Protein 9JHT (pdb70)

Foldseek 3Di:
DDKWKFADCVPPDVVLVVCVVVQQWDDAQQWIFGDVPNDPDDATDDGHIDIDDADPDVDDLCSQQVVPDDDHLRSSLRSLLRCLQPHCVLVVLLVVLLVLLVVVCVFFDVVVVPCVSVLSNVLSVLLVVLSVVSVDDDLVDADCVPLVVSLVVNVVSLVVCLVCLVVQLVRQVGTCVRNLSSLLSSLSSLLSVLSSLLSSLVSCVSVRNNVVSLVSLQVSVVSSLVSLVVVVVVCVVCVDVCPPPPHVSVVVSSVSSVCSNVPPSSVSSSD/DKDKWKFFDCVPPDVVLVVCVVVQQWDDDQQWIWGDVPSDDDDDDATTDDRGDIDIDIDDPCALDPPPVVLVRSLRRLLRCLQPHPLLVLLVVLLVLLVVLCVLCVVVVPSVLSVLSNVLSVLLVVLSVQVVVVVPDADDCVPLVVSLVSNVVSLVVNLVVLVVLLVPLVSVLSSLLSSLSVLVSVLSSLLSSLVSCVSVRNNVVSLVSLQVSVVSSVVSLVSVVVSLVVCLVVRQVCNVSVVVSSVSSVCSSVPPSSVSSSD

Solvent-accessible surface area: 26075 Å² total; per-residue (Å²): 166,67,76,0,81,6,17,14,47,130,149,26,70,93,112,27,43,101,47,21,128,61,34,53,12,120,33,33,35,10,10,13,2,50,10,116,82,93,84,131,168,117,69,88,36,119,79,56,99,81,125,41,107,4,64,44,90,117,46,92,8,17,41,2,100,80,41,84,128,94,107,94,52,77,25,19,16,31,12,0,0,5,0,0,11,78,3,65,26,0,28,131,63,2,87,92,2,52,56,11,15,102,120,0,38,101,64,10,80,110,117,45,47,46,14,2,6,104,22,1,41,56,4,0,34,20,0,68,49,0,28,126,24,11,65,108,92,116,83,168,89,84,51,51,115,88,4,0,47,25,3,5,52,2,10,25,42,1,2,12,2,21,31,3,0,35,49,2,40,22,8,27,140,58,30,121,173,44,14,3,38,0,1,17,1,0,8,55,0,0,36,1,0,0,0,2,0,20,1,2,0,0,2,6,2,49,25,34,50,24,51,10,0,18,24,4,6,130,38,1,7,63,50,3,59,58,14,20,116,53,0,114,15,40,12,153,115,16,92,107,120,23,33,106,84,125,141,200,81,20,38,67,37,12,79,57,2,129,75,10,37,101,19,103,23,6,119,46,4,31,98,101,103,81,78,0,67,6,13,12,66,136,147,16,97,85,111,35,50,96,48,24,150,66,33,50,4,116,32,29,23,9,13,0,1,26,10,159,81,94,65,113,103,150,56,113,47,24,75,35,103,131,11,39,87,79,131,35,85,23,90,40,143,72,73,177,128,36,37,115,179,96,102,39,40,18,22,23,2,0,4,8,0,4,56,24,35,0,28,126,53,0,81,147,6,2,70,29,0,46,111,1,4,92,59,4,85,107,67,127,40,38,86,19,0,41,64,3,0,24,1,0,0,1,0,12,1,0,30,7,7,0,34,1,13,73,100,16,107,43,5,74,62,2,0,23,45,1,12,106,37,1,32,97,22,14,57,34,7,2,60,1,0,87,78,5,22,67,95,138,117,68,15,3,60,19,4,40,6,5,9,82,0,0,39,0,0,0,0,1,0,20,0,1,0,0,0,53,3,44,40,35,80,18,52,106,0,10,75,29,7,110,91,4,6,64,76,2,54,59,5,22,103,31,1,85,18,70,10,161,111,18,92,116,140,50,88,183,63,61,177,76,4,49,66,37,18,88,62,2,119,74,8,23,94,20,99,19,6,138,49,5,29,100

Radius of gyration: 25.61 Å; Cα contacts (8 Å, |Δi|>4): 584; chains: 2; bounding box: 65×52×68 Å

Structure (mmCIF, N/CA/C/O backbone):
data_9JHT
#
_entry.id   9JHT
#
_cell.length_a   83.260
_cell.length_b   98.850
_cell.length_c   199.430
_cell.angle_alpha   90.000
_cell.angle_beta   90.000
_cell.angle_gamma   90.000
#
_symmetry.space_group_name_H-M   'I 2 2 2'
#
loop_
_entity.id
_entity.type
_entity.pdbx_description
1 polymer JukB
2 non-polymer 'ZINC ION'
3 water water
#
loop_
_atom_site.group_PDB
_atom_site.id
_atom_site.type_symbol
_atom_site.label_atom_id
_atom_site.label_alt_id
_atom_site.label_comp_id
_atom_site.label_asym_id
_atom_site.label_entity_id
_atom_site.label_seq_id
_atom_site.pdbx_PDB_ins_code
_atom_site.Cartn_x
_atom_site.Cartn_y
_atom_site.Cartn_z
_atom_site.occupancy
_atom_site.B_iso_or_equiv
_atom_site.auth_seq_id
_atom_site.auth_comp_id
_atom_site.auth_asym_id
_atom_site.auth_atom_id
_atom_site.pdbx_PDB_model_num
ATOM 1 N N . ILE A 1 20 ? 64.99600 20.98400 -31.87900 1.000 92.33000 6 ILE A N 1
ATOM 2 C CA . ILE A 1 20 ? 65.52200 20.78200 -30.53400 1.000 96.31000 6 ILE A CA 1
ATOM 3 C C . ILE A 1 20 ? 65.26500 22.00700 -29.66000 1.000 95.31000 6 ILE A C 1
ATOM 4 O O . ILE A 1 20 ? 65.97200 23.01100 -29.75100 1.000 92.80000 6 ILE A O 1
ATOM 9 N N . LYS A 1 21 ? 64.24900 21.91000 -28.80600 1.000 90.97000 7 LYS A N 1
ATOM 10 C CA . LYS A 1 21 ? 63.82700 23.00100 -27.94200 1.000 86.68000 7 LYS A CA 1
ATOM 11 C C . LYS A 1 21 ? 63.62500 22.48300 -26.52400 1.000 84.76000 7 LYS A C 1
ATOM 12 O O . LYS A 1 21 ? 63.43000 21.28400 -26.29600 1.000 81.78000 7 LYS A O 1
ATOM 18 N N . THR A 1 22 ? 63.66300 23.41200 -25.57100 1.000 80.78000 8 THR A N 1
ATOM 19 C CA . THR A 1 22 ? 63.51000 23.11000 -24.15200 1.000 82.19000 8 THR A CA 1
ATOM 20 C C . THR A 1 22 ? 62.30600 23.86500 -23.61000 1.000 81.10000 8 THR A C 1
ATOM 21 O O . THR A 1 22 ? 62.28100 25.10100 -23.63000 1.000 80.81000 8 THR A O 1
ATOM 25 N N . ILE A 1 23 ? 61.31700 23.12400 -23.12200 1.000 74.58000 9 ILE A N 1
ATOM 26 C CA . ILE A 1 23 ? 60.11200 23.70000 -22.55000 1.000 77.39000 9 ILE A CA 1
ATOM 27 C C . ILE A 1 23 ? 60.10700 23.44000 -21.04600 1.000 75.83000 9 ILE A C 1
ATOM 28 O O . ILE A 1 23 ? 60.92800 22.69100 -20.51600 1.000 77.55000 9 ILE A O 1
ATOM 33 N N . MET A 1 24 ? 59.15800 24.06900 -20.36000 1.000 69.15000 10 MET A N 1
ATOM 34 C CA . MET A 1 24 ? 58.98100 23.91300 -18.92200 1.000 71.00000 10 MET A CA 1
ATOM 35 C C . MET A 1 24 ? 57.65500 23.20700 -18.67000 1.000 71.01000 10 MET A C 1
ATOM 36 O O . MET A 1 24 ? 56.59700 23.70500 -19.07000 1.000 67.67000 10 MET A O 1
ATOM 41 N N . VAL A 1 25 ? 57.71700 22.05300 -18.01500 1.000 73.14000 11 VAL A N 1
ATOM 42 C CA . VAL A 1 25 ? 56.52900 21.25100 -17.73100 1.000 72.91000 11 VAL A CA 1
ATOM 43 C C . VAL A 1 25 ? 56.37300 21.12900 -16.21900 1.000 80.37000 11 VAL A C 1
ATOM 44 O O . VAL A 1 25 ? 57.37100 21.21000 -15.49000 1.000 80.07000 11 VAL A O 1
ATOM 48 N N . PRO A 1 26 ? 55.15700 20.94500 -15.70400 1.000 79.33000 12 PRO A N 1
ATOM 49 C CA . PRO A 1 26 ? 54.98200 20.83300 -14.24900 1.000 80.18000 12 PRO A CA 1
ATOM 50 C C . PRO A 1 26 ? 55.78900 19.67900 -13.67000 1.000 84.67000 12 PRO A C 1
ATOM 51 O O . PRO A 1 26 ? 55.77800 18.56300 -14.19400 1.000 85.81000 12 PRO A O 1
ATOM 55 N N . ASP A 1 27 ? 56.50100 19.96500 -12.58200 1.000 87.21000 13 ASP A N 1
ATOM 56 C CA . ASP A 1 27 ? 57.30600 18.96500 -11.88200 1.000 83.15000 13 ASP A CA 1
ATOM 57 C C . ASP A 1 27 ? 56.44900 18.37600 -10.76900 1.000 82.04000 13 ASP A C 1
ATOM 58 O O . ASP A 1 27 ? 56.35000 18.94100 -9.67800 1.000 79.38000 13 ASP A O 1
ATOM 63 N N . TRP A 1 28 ? 55.82700 17.22800 -11.04700 1.000 83.97000 14 TRP A N 1
ATOM 64 C CA . TRP A 1 28 ? 54.88900 16.62700 -10.10800 1.000 87.21000 14 TRP A CA 1
ATOM 65 C C . TRP A 1 28 ? 55.56900 15.99800 -8.90000 1.000 86.49000 14 TRP A C 1
ATOM 66 O O . TRP A 1 28 ? 54.88300 15.69000 -7.91900 1.000 82.79000 14 TRP A O 1
ATOM 77 N N . ASP A 1 29 ? 56.88900 15.79900 -8.94000 1.000 85.16000 15 ASP A N 1
ATOM 78 C CA . ASP A 1 29 ? 57.59300 15.32300 -7.75600 1.000 86.51000 15 ASP A CA 1
ATOM 79 C C . ASP A 1 29 ? 57.65700 16.38300 -6.66400 1.000 87.20000 15 ASP A C 1
ATOM 80 O O . ASP A 1 29 ? 57.87400 16.04200 -5.49700 1.000 90.58000 15 ASP A O 1
ATOM 85 N N . LYS A 1 30 ? 57.47000 17.65400 -7.01600 1.000 86.30000 16 LYS A N 1
ATOM 86 C CA . LYS A 1 30 ? 57.43000 18.74700 -6.05500 1.000 78.80000 16 LYS A CA 1
ATOM 87 C C . LYS A 1 30 ? 56.01200 19.22800 -5.78200 1.000 83.36000 16 LYS A C 1
ATOM 88 O O . LYS A 1 30 ? 55.83200 20.31200 -5.21600 1.000 89.05000 16 LYS A O 1
ATOM 94 N N . VAL A 1 31 ? 55.00500 18.45200 -6.17100 1.000 80.14000 17 VAL A N 1
ATOM 95 C CA . VAL A 1 31 ? 53.60500 18.82400 -6.00300 1.000 84.05000 17 VAL A CA 1
ATOM 96 C C . VAL A 1 31 ? 53.02400 18.02700 -4.84600 1.000 85.30000 17 VAL A C 1
ATOM 97 O O . VAL A 1 31 ? 53.20800 16.80500 -4.76700 1.000 86.81000 17 VAL A O 1
ATOM 101 N N . ASP A 1 32 ? 52.32600 18.71800 -3.95100 1.000 88.15000 18 ASP A N 1
ATOM 102 C CA . ASP A 1 32 ? 51.73600 18.07600 -2.78700 1.000 86.86000 18 ASP A CA 1
ATOM 103 C C . ASP A 1 32 ? 50.73700 17.00900 -3.22800 1.000 85.62000 18 ASP A C 1
ATOM 104 O O . ASP A 1 32 ? 49.89500 17.27800 -4.09600 1.000 90.62000 18 ASP A O 1
ATOM 109 N N . PRO A 1 33 ? 50.79600 15.79800 -2.66700 1.000 91.10000 19 PRO A N 1
ATOM 110 C CA . PRO A 1 33 ? 49.92900 14.71300 -3.16200 1.000 86.19000 19 PRO A CA 1
ATOM 111 C C . PRO A 1 33 ? 48.44200 14.98600 -3.00200 1.000 87.48000 19 PRO A C 1
ATOM 112 O O . PRO A 1 33 ? 47.63900 14.48900 -3.80600 1.000 89.70000 19 PRO A O 1
ATOM 116 N N . GLU A 1 34 ? 48.04700 15.75300 -1.98200 1.000 88.86000 20 GLU A N 1
ATOM 117 C CA . GLU A 1 34 ? 46.63400 16.07800 -1.81500 1.000 88.26000 20 GLU A CA 1
ATOM 118 C C . GLU A 1 34 ? 46.11400 16.88900 -2.99600 1.000 88.06000 20 GLU A C 1
ATOM 119 O O . GLU A 1 34 ? 44.96100 16.72600 -3.41000 1.000 86.88000 20 GLU A O 1
ATOM 125 N N . ILE A 1 35 ? 46.95600 17.75900 -3.56200 1.000 83.91000 21 ILE A N 1
ATOM 126 C CA . ILE A 1 35 ? 46.55800 18.50700 -4.75300 1.000 83.43000 21 ILE A CA 1
ATOM 127 C C . ILE A 1 35 ? 46.28500 17.55300 -5.90900 1.000 87.58000 21 ILE A C 1
ATOM 128 O O . ILE A 1 35 ? 45.28800 17.69200 -6.62900 1.000 85.55000 21 ILE A O 1
ATOM 133 N N . ILE A 1 36 ? 47.16400 16.56600 -6.09900 1.000 87.56000 22 ILE A N 1
ATOM 134 C CA . ILE A 1 36 ? 46.97700 15.57900 -7.15800 1.000 83.73000 22 ILE A CA 1
ATOM 135 C C . ILE A 1 36 ? 45.67300 14.81800 -6.95700 1.000 85.53000 22 ILE A C 1
ATOM 136 O O . ILE A 1 36 ? 44.91200 14.59400 -7.90800 1.000 88.66000 22 ILE A O 1
ATOM 141 N N . GLU A 1 37 ? 45.39000 14.41800 -5.71500 1.000 85.30000 23 GLU A N 1
ATOM 142 C CA . GLU A 1 37 ? 44.18100 13.64600 -5.45100 1.000 86.37000 23 GLU A CA 1
ATOM 143 C C . GLU A 1 37 ? 42.92800 14.48300 -5.68500 1.000 87.35000 23 GLU A C 1
ATOM 144 O O . GLU A 1 37 ? 41.92900 13.98200 -6.21400 1.000 88.27000 23 GLU A O 1
ATOM 150 N N . LEU A 1 38 ? 42.96100 15.76100 -5.29600 1.000 87.24000 24 LEU A N 1
ATOM 151 C CA . LEU A 1 38 ? 41.82300 16.64000 -5.54500 1.000 89.39000 24 LEU A CA 1
ATOM 152 C C . LEU A 1 38 ? 41.64800 16.92900 -7.03000 1.000 88.07000 24 LEU A C 1
ATOM 153 O O . LEU A 1 38 ? 40.52800 17.19900 -7.47900 1.000 85.24000 24 LEU A O 1
ATOM 158 N N . ILE A 1 39 ? 42.73700 16.89100 -7.80100 1.000 83.82000 25 ILE A N 1
ATOM 159 C CA . ILE A 1 39 ? 42.61300 16.98400 -9.25200 1.000 86.68000 25 ILE A CA 1
ATOM 160 C C . ILE A 1 39 ? 41.93300 15.73900 -9.80400 1.000 88.46000 25 ILE A C 1
ATOM 161 O O . ILE A 1 39 ? 41.05300 15.82700 -10.66900 1.000 88.07000 25 ILE A O 1
ATOM 166 N N . LYS A 1 40 ? 42.32700 14.56000 -9.31100 1.000 85.94000 26 LYS A N 1
ATOM 167 C CA . LYS A 1 40 ? 41.75200 13.31500 -9.81500 1.000 80.87000 26 LYS A CA 1
ATOM 168 C C . LYS A 1 40 ? 40.25800 13.23000 -9.52200 1.000 88.09000 26 LYS A C 1
ATOM 169 O O . LYS A 1 40 ? 39.48700 12.71500 -10.33900 1.000 91.91000 26 LYS A O 1
ATOM 175 N N . SER A 1 41 ? 39.83000 13.72900 -8.36400 1.000 86.26000 27 SER A N 1
ATOM 176 C CA . SER A 1 41 ? 38.42800 13.64900 -7.97100 1.000 84.26000 27 SER A CA 1
ATOM 177 C C . SER A 1 41 ? 37.54700 14.66000 -8.69100 1.000 83.74000 27 SER A C 1
ATOM 178 O O . SER A 1 41 ? 36.32600 14.63900 -8.50000 1.000 83.50000 27 SER A O 1
ATOM 181 N N . GLY A 1 42 ? 38.12300 15.53700 -9.50800 1.000 83.16000 28 GLY A N 1
ATOM 182 C CA . GLY A 1 42 ? 37.35300 16.53200 -10.22000 1.000 86.30000 28 GLY A CA 1
ATOM 183 C C . GLY A 1 42 ? 37.07500 17.80300 -9.44900 1.000 81.70000 28 GLY A C 1
ATOM 184 O O . GLY A 1 42 ? 36.33300 18.65900 -9.94800 1.000 79.31000 28 GLY A O 1
ATOM 185 N N . HIS A 1 43 ? 37.63700 17.95600 -8.25000 1.000 82.73000 29 HIS A N 1
ATOM 186 C CA . HIS A 1 43 ? 37.44900 19.18500 -7.49200 1.000 81.04000 29 HIS A CA 1
ATOM 187 C C . HIS A 1 43 ? 38.39500 20.29300 -7.93200 1.000 76.60000 29 HIS A C 1
ATOM 188 O O . HIS A 1 43 ? 38.16100 21.45800 -7.59500 1.000 77.00000 29 HIS A O 1
ATOM 195 N N . MET A 1 44 ? 39.44900 19.96100 -8.67500 1.000 77.42000 30 MET A N 1
ATOM 196 C CA . MET A 1 44 ? 40.42400 20.94600 -9.11700 1.000 76.16000 30 MET A CA 1
ATOM 197 C C . MET A 1 44 ? 40.77700 20.70700 -10.57600 1.000 74.15000 30 MET A C 1
ATOM 198 O O . MET A 1 44 ? 40.85900 19.56100 -11.02700 1.000 80.99000 30 MET A O 1
ATOM 203 N N . ARG A 1 45 ? 40.98200 21.79600 -11.30800 1.000 67.38000 31 ARG A N 1
ATOM 204 C CA . ARG A 1 45 ? 41.39200 21.74200 -12.70200 1.000 66.73000 31 ARG A CA 1
ATOM 205 C C . ARG A 1 45 ? 42.68300 22.52900 -12.88800 1.000 66.15000 31 ARG A C 1
ATOM 206 O O . ARG A 1 45 ? 43.16300 23.22000 -11.98200 1.000 67.52000 31 ARG A O 1
ATOM 214 N N . LEU A 1 46 ? 43.24300 22.41400 -14.08700 1.000 73.24000 32 LEU A N 1
ATOM 215 C CA . LEU A 1 46 ? 44.57300 22.92100 -14.37800 1.000 64.59000 32 LEU A CA 1
ATOM 216 C C . LEU A 1 46 ? 44.61400 23.49000 -15.78700 1.000 66.95000 32 LEU A C 1
ATOM 217 O O . LEU A 1 46 ? 44.03800 22.91400 -16.71400 1.000 61.81000 32 LEU A O 1
ATOM 222 N N . ARG A 1 47 ? 45.29400 24.62500 -15.93800 1.000 68.19000 33 ARG A N 1
ATOM 223 C CA . ARG A 1 47 ? 45.56700 25.19500 -17.25400 1.000 63.10000 33 ARG A CA 1
ATOM 224 C C . ARG A 1 47 ? 46.86100 25.98800 -17.15600 1.000 66.86000 33 ARG A C 1
ATOM 225 O O . ARG A 1 47 ? 46.92000 26.99000 -16.43500 1.000 71.75000 33 ARG A O 1
ATOM 233 N N . GLU A 1 48 ? 47.89000 25.53100 -17.86900 1.000 63.00000 34 GLU A N 1
ATOM 234 C CA . GLU A 1 48 ? 49.16700 26.23500 -17.98100 1.000 67.74000 34 GLU A CA 1
ATOM 235 C C . GLU A 1 48 ? 49.80700 26.46400 -16.60800 1.000 73.80000 34 GLU A C 1
ATOM 236 O O . GLU A 1 48 ? 50.02000 27.59500 -16.16700 1.000 70.68000 34 GLU A O 1
ATOM 242 N N . GLY A 1 49 ? 50.11400 25.35300 -15.93800 1.000 71.56000 35 GLY A N 1
ATOM 243 C CA . GLY A 1 49 ? 50.86300 25.39600 -14.69500 1.000 69.79000 35 GLY A CA 1
ATOM 244 C C . GLY A 1 49 ? 50.17300 26.09000 -13.54400 1.000 72.79000 35 GLY A C 1
ATOM 245 O O . GLY A 1 49 ? 50.84200 26.51300 -12.59700 1.000 74.17000 35 GLY A O 1
ATOM 246 N N . ILE A 1 50 ? 48.85000 26.21600 -13.58800 1.000 68.65000 36 ILE A N 1
ATOM 247 C CA . ILE A 1 50 ? 48.09100 26.89200 -12.54200 1.000 69.78000 36 ILE A CA 1
ATOM 248 C C . ILE A 1 50 ? 46.89200 26.02600 -12.18400 1.000 65.74000 36 ILE A C 1
ATOM 249 O O . ILE A 1 50 ? 46.06700 25.71300 -13.05000 1.000 60.96000 36 ILE A O 1
ATOM 254 N N . VAL A 1 51 ? 46.80200 25.63700 -10.91300 1.000 66.20000 37 VAL A N 1
ATOM 255 C CA . VAL A 1 51 ? 45.70400 24.82300 -10.40600 1.000 63.88000 37 VAL A CA 1
ATOM 256 C C . VAL A 1 51 ? 44.64100 25.74600 -9.82900 1.000 63.81000 37 VAL A C 1
ATOM 257 O O . VAL A 1 51 ? 44.95600 26.77700 -9.22300 1.000 65.28000 37 VAL A O 1
ATOM 261 N N . TYR A 1 52 ? 43.37500 25.38500 -10.02500 1.000 58.33000 38 TYR A N 1
ATOM 262 C CA . TYR A 1 52 ? 42.27800 26.19300 -9.51700 1.000 58.85000 38 TYR A CA 1
ATOM 263 C C . TYR A 1 52 ? 41.10700 25.28500 -9.17700 1.000 59.33000 38 TYR A C 1
ATOM 264 O O . TYR A 1 52 ? 41.06200 24.12000 -9.57700 1.000 64.30000 38 TYR A O 1
ATOM 273 N N . TRP A 1 53 ? 40.16300 25.83300 -8.41500 1.000 59.14000 39 TRP A N 1
ATOM 274 C CA . TRP A 1 53 ? 38.96800 25.08400 -8.05700 1.000 67.31000 39 TRP A CA 1
ATOM 275 C C . TRP A 1 53 ? 38.02600 24.98300 -9.25000 1.000 68.68000 39 TRP A C 1
ATOM 276 O O . TRP A 1 53 ? 37.83000 25.95100 -9.99100 1.000 65.06000 39 TRP A O 1
ATOM 287 N N . SER A 1 54 ? 37.44000 23.80400 -9.43200 1.000 69.88000 40 SER A N 1
ATO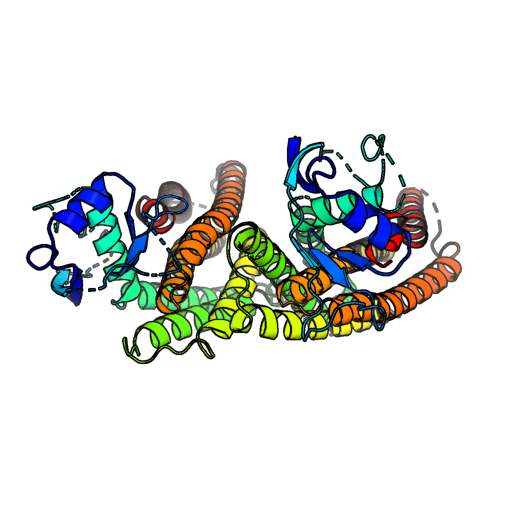M 288 C CA . SER A 1 54 ? 36.41800 23.64000 -10.45100 1.000 65.03000 40 SER A CA 1
ATOM 289 C C . SER A 1 54 ? 35.15800 24.41000 -10.06200 1.000 71.20000 40 SER A C 1
ATOM 290 O O . SER A 1 54 ? 34.93200 24.73900 -8.89300 1.000 73.43000 40 SER A O 1
ATOM 293 N N . LYS A 1 55 ? 34.33400 24.70100 -11.06500 1.000 70.36000 41 LYS A N 1
ATOM 294 C CA . LYS A 1 55 ? 33.10900 25.45800 -10.83900 1.000 68.74000 41 LYS A CA 1
ATOM 295 C C . LYS A 1 55 ? 32.16900 24.69300 -9.91600 1.000 70.64000 41 LYS A C 1
ATOM 296 O O . LYS A 1 55 ? 31.80500 23.54600 -10.19500 1.000 74.89000 41 LYS A O 1
ATOM 302 N N . GLY A 1 56 ? 31.78600 25.32800 -8.81100 1.000 74.52000 42 GLY A N 1
ATOM 303 C CA . GLY A 1 56 ? 30.88500 24.70900 -7.85900 1.000 76.19000 42 GLY A CA 1
ATOM 304 C C . GLY A 1 56 ? 31.48600 23.59600 -7.03100 1.000 74.21000 42 GLY A C 1
ATOM 305 O O . GLY A 1 56 ? 30.74300 22.80300 -6.44800 1.000 77.55000 42 GLY A O 1
ATOM 306 N N . LYS A 1 57 ? 32.81400 23.51200 -6.95800 1.000 75.63000 43 LYS A N 1
ATOM 307 C CA . LYS A 1 57 ? 33.48500 22.45900 -6.20700 1.000 74.46000 43 LYS A CA 1
ATOM 308 C C . LYS A 1 57 ? 34.39000 23.00500 -5.11100 1.000 79.90000 43 LYS A C 1
ATOM 309 O O . LYS A 1 57 ? 35.09100 22.22200 -4.45600 1.000 82.70000 43 LYS A O 1
ATOM 315 N N . LYS A 1 58 ? 34.40100 24.31800 -4.89400 1.000 76.57000 44 LYS A N 1
ATOM 316 C CA . LYS A 1 58 ? 35.27200 24.89800 -3.88200 1.000 78.13000 44 LYS A CA 1
ATOM 317 C C . LYS A 1 58 ? 34.81100 24.49100 -2.48700 1.000 75.08000 44 LYS A C 1
ATOM 318 O O . LYS A 1 58 ? 33.61200 24.42700 -2.20400 1.000 76.64000 44 LYS A O 1
ATOM 324 N N . LEU A 1 59 ? 35.77500 24.21700 -1.61300 1.000 79.17000 45 LEU A N 1
ATOM 325 C CA . LEU A 1 59 ? 35.48300 23.72600 -0.26900 1.000 80.03000 45 LEU A CA 1
ATOM 326 C C . LEU A 1 59 ? 35.65600 24.81600 0.78900 1.000 73.89000 45 LEU A C 1
ATOM 327 O O . LEU A 1 59 ? 35.98800 25.96000 0.47500 1.000 77.56000 45 LEU A O 1
ATOM 332 N N . ASP A 1 61 ? 35.16300 28.47000 1.16400 1.000 79.89000 47 ASP A N 1
ATOM 333 C CA . ASP A 1 61 ? 35.09400 29.88900 1.49700 1.000 84.53000 47 ASP A CA 1
ATOM 334 C C . ASP A 1 61 ? 36.29200 30.64600 0.93400 1.000 84.15000 47 ASP A C 1
ATOM 335 O O . ASP A 1 61 ? 36.25800 31.86900 0.80200 1.000 84.40000 47 ASP A O 1
ATOM 340 N N . ALA A 1 63 ? 36.17400 33.36300 -1.03000 1.000 83.48000 49 ALA A N 1
ATOM 341 C CA . ALA A 1 63 ? 36.29000 33.68000 -2.44900 1.000 87.23000 49 ALA A CA 1
ATOM 342 C C . ALA A 1 63 ? 37.64800 33.25800 -2.99900 1.000 83.55000 49 ALA A C 1
ATOM 343 O O . ALA A 1 63 ? 38.52000 32.80800 -2.25500 1.000 84.82000 49 ALA A O 1
ATOM 345 N N . GLY A 1 64 ? 37.82000 33.40900 -4.30800 1.000 84.12000 50 GLY A N 1
ATOM 346 C CA . GLY A 1 64 ? 39.06200 33.04400 -4.96400 1.000 76.65000 50 GLY A CA 1
ATOM 347 C C . GLY A 1 64 ? 39.12800 31.57700 -5.33700 1.000 74.21000 50 GLY A C 1
ATOM 348 O O . GLY A 1 64 ? 39.60700 31.22200 -6.41300 1.000 80.07000 50 GLY A O 1
ATOM 349 N N . ILE A 1 66 ? 42.02800 30.55000 -7.07800 1.000 61.02000 52 ILE A N 1
ATOM 350 C CA . ILE A 1 66 ? 43.44600 30.23800 -7.18800 1.000 72.82000 52 ILE A CA 1
ATOM 351 C C . ILE A 1 66 ? 43.81600 29.21100 -6.12300 1.000 82.67000 52 ILE A C 1
ATOM 352 O O . ILE A 1 66 ? 43.35000 29.29600 -4.98700 1.000 82.25000 52 ILE A O 1
ATOM 357 N N . VAL A 1 67 ? 44.64100 28.23000 -6.49100 1.000 80.96000 53 VAL A N 1
ATOM 358 C CA . VAL A 1 67 ? 45.03400 27.17500 -5.56300 1.000 79.51000 53 VAL A CA 1
ATOM 359 C C . VAL A 1 67 ? 46.54300 27.20500 -5.35400 1.000 81.03000 53 VAL A C 1
ATOM 360 O O . VAL A 1 67 ? 47.01900 27.47600 -4.24500 1.000 85.43000 53 VAL A O 1
ATOM 364 N N . LYS A 1 68 ? 47.30300 26.93300 -6.41100 1.000 75.45000 54 LYS A N 1
ATOM 365 C CA . LYS A 1 68 ? 48.75600 26.89400 -6.30800 1.000 82.07000 54 LYS A CA 1
ATOM 366 C C . LYS A 1 68 ? 49.34400 26.88200 -7.71000 1.000 74.92000 54 LYS A C 1
ATOM 367 O O . LYS A 1 68 ? 48.73100 26.36300 -8.64700 1.000 74.73000 54 LYS A O 1
ATOM 373 N N . HIS A 1 69 ? 50.53000 27.46900 -7.84100 1.000 78.51000 55 HIS A N 1
ATOM 374 C CA . HIS A 1 69 ? 51.26700 27.44800 -9.09700 1.000 80.07000 55 HIS A CA 1
ATOM 375 C C . HIS A 1 69 ? 52.12800 26.19300 -9.19600 1.000 78.12000 55 HIS A C 1
ATOM 376 O O . HIS A 1 69 ? 52.89300 26.02500 -10.14600 1.000 82.42000 55 HIS A O 1
ATOM 383 N N . PRO A 1 71 ? 55.23300 24.40300 -9.79400 1.000 74.99000 57 PRO A N 1
ATOM 384 C CA . PRO A 1 71 ? 56.64800 24.03700 -9.91900 1.000 83.64000 57 PRO A CA 1
ATOM 385 C C . PRO A 1 71 ? 56.95600 23.45400 -11.29100 1.000 78.70000 57 PRO A C 1
ATOM 386 O O . PRO A 1 71 ? 56.26500 22.53500 -11.72800 1.000 76.60000 57 PRO A O 1
ATOM 390 N N . PHE A 1 72 ? 57.97900 23.98100 -11.96000 1.000 79.91000 58 PHE A N 1
ATOM 391 C CA . PHE A 1 72 ? 58.31100 23.57900 -13.31700 1.000 82.29000 58 PHE A CA 1
ATOM 392 C C . PHE A 1 72 ? 59.68800 22.93300 -13.36800 1.000 80.99000 58 PHE A C 1
ATOM 393 O O . PHE A 1 72 ? 60.55600 23.20200 -12.53300 1.000 84.62000 58 PHE A O 1
ATOM 401 N N . LYS A 1 73 ? 59.87100 22.07500 -14.36900 1.000 81.79000 59 LYS A N 1
ATOM 402 C CA . LYS A 1 73 ? 61.14700 21.44300 -14.66100 1.000 77.73000 59 LYS A CA 1
ATOM 403 C C . LYS A 1 73 ? 61.32300 21.39200 -16.17200 1.000 80.26000 59 LYS A C 1
ATOM 404 O O . LYS A 1 73 ? 60.35400 21.45700 -16.93400 1.000 77.41000 59 LYS A O 1
ATOM 410 N N . GLU A 1 74 ? 62.57400 21.26700 -16.60200 1.000 81.97000 60 GLU A N 1
ATOM 411 C CA . GLU A 1 74 ? 62.88100 21.30500 -18.02200 1.000 77.07000 60 GLU A CA 1
ATOM 412 C C . GLU A 1 74 ? 62.53200 19.98600 -18.70100 1.000 81.91000 60 GLU A C 1
ATOM 413 O O . GLU A 1 74 ? 62.62700 18.90700 -18.10800 1.000 82.21000 60 GLU A O 1
ATOM 419 N N . MET A 1 75 ? 62.11200 20.09000 -19.96000 1.000 81.09000 61 MET A N 1
ATOM 420 C CA . MET A 1 75 ? 61.89400 18.93900 -20.82200 1.000 76.70000 61 MET A CA 1
ATOM 421 C C . MET A 1 75 ? 62.35100 19.30700 -22.22600 1.000 81.04000 61 MET A C 1
ATOM 422 O O . MET A 1 75 ? 62.26000 20.46500 -22.63600 1.000 81.59000 61 MET A O 1
ATOM 427 N N . THR A 1 76 ? 62.86100 18.32000 -22.95600 1.000 82.82000 62 THR A N 1
ATOM 428 C CA . THR A 1 76 ? 63.37600 18.53000 -24.30100 1.000 83.73000 62 THR A CA 1
ATOM 429 C C . THR A 1 76 ? 62.43500 17.91000 -25.32400 1.000 85.09000 62 THR A C 1
ATOM 430 O O . THR A 1 76 ? 61.96600 16.78200 -25.14700 1.000 85.33000 62 THR A O 1
ATOM 434 N N . VAL A 1 77 ? 62.16500 18.65200 -26.39700 1.000 86.02000 63 VAL A N 1
ATOM 435 C CA . VAL A 1 77 ? 61.32000 18.17800 -27.48900 1.000 86.89000 63 VAL A CA 1
ATOM 436 C C . VAL A 1 77 ? 61.94400 18.62200 -28.80200 1.000 87.52000 63 VAL A C 1
ATOM 437 O O . VAL A 1 77 ? 62.36300 19.77500 -28.93500 1.000 89.28000 63 VAL A O 1
ATOM 441 N N . ASP A 1 78 ? 62.01800 17.71100 -29.76800 1.000 86.40000 64 ASP A N 1
ATOM 442 C CA . ASP A 1 78 ? 62.65500 17.99300 -31.05000 1.000 95.73000 64 ASP A CA 1
ATOM 443 C C . ASP A 1 78 ? 61.59200 18.44600 -32.04600 1.000 99.10000 64 ASP A C 1
ATOM 444 O O . ASP A 1 78 ? 60.73600 17.65500 -32.45600 1.000 98.66000 64 ASP A O 1
ATOM 449 N N . LEU A 1 79 ? 61.65000 19.72100 -32.43800 1.000 98.84000 65 LEU A N 1
ATOM 450 C CA . LEU A 1 79 ? 60.70600 20.27700 -33.40900 1.000 99.31000 65 LEU A CA 1
ATOM 451 C C . LEU A 1 79 ? 61.31000 20.15100 -34.80400 1.000 100.44000 65 LEU A C 1
ATOM 452 O O . LEU A 1 79 ? 61.85800 21.09700 -35.37400 1.000 97.57000 65 LEU A O 1
ATOM 457 N N . SER A 1 80 ? 61.20600 18.94700 -35.35700 1.000 103.13000 66 SER A N 1
ATOM 458 C CA . SER A 1 80 ? 61.70600 18.67300 -36.69900 1.000 100.15000 66 SER A CA 1
ATOM 459 C C . SER A 1 80 ? 60.57300 18.71100 -37.72200 1.000 100.88000 66 SER A C 1
ATOM 460 O O . SER A 1 80 ? 60.75100 19.18800 -38.84300 1.000 105.25000 66 SER A O 1
ATOM 463 N N . GLY A 1 82 ? 58.09200 18.79600 -40.10300 1.000 94.49000 68 GLY A N 1
ATOM 464 C CA . GLY A 1 82 ? 56.77500 18.18600 -40.12900 1.000 94.42000 68 GLY A CA 1
ATOM 465 C C . GLY A 1 82 ? 56.60600 17.09700 -39.08700 1.000 100.02000 68 GLY A C 1
ATOM 466 O O . GLY A 1 82 ? 56.16900 15.98900 -39.39500 1.000 99.56000 68 GLY A O 1
ATOM 467 N N . VAL A 1 83 ? 56.95000 17.42100 -37.84900 1.000 102.38000 69 VAL A N 1
ATOM 468 C CA . VAL A 1 83 ? 56.90200 16.47800 -36.73900 1.000 99.91000 69 VAL A CA 1
ATOM 469 C C . VAL A 1 83 ? 55.51600 16.51000 -36.11100 1.000 99.22000 69 VAL A C 1
ATOM 470 O O . VAL A 1 83 ? 54.94100 17.58300 -35.89000 1.000 97.16000 69 VAL A O 1
ATOM 474 N N . ASN A 1 84 ? 54.97100 15.32700 -35.82400 1.000 97.01000 70 ASN A N 1
ATOM 475 C CA . ASN A 1 84 ? 53.68600 15.23600 -35.14200 1.000 95.48000 70 ASN A CA 1
ATOM 476 C C . ASN A 1 84 ? 53.80100 15.79800 -33.72900 1.000 93.26000 70 ASN A C 1
ATOM 477 O O . ASN A 1 84 ? 54.41900 15.17900 -32.85500 1.000 95.96000 70 ASN A O 1
ATOM 482 N N . VAL A 1 85 ? 53.20600 16.97400 -33.50600 1.000 89.69000 71 VAL A N 1
ATOM 483 C CA . VAL A 1 85 ? 53.33900 17.68100 -32.23400 1.000 86.06000 71 VAL A CA 1
ATOM 484 C C . VAL A 1 85 ? 52.51000 17.05000 -31.12100 1.000 86.95000 71 VAL A C 1
ATOM 485 O O . VAL A 1 85 ? 52.87300 17.17600 -29.94200 1.000 90.05000 71 VAL A O 1
ATOM 489 N N . VAL A 1 86 ? 51.42000 16.36300 -31.45800 1.000 83.39000 72 VAL A N 1
ATOM 490 C CA . VAL A 1 86 ? 50.60100 15.67500 -30.46100 1.000 83.85000 72 VAL A CA 1
ATOM 491 C C . VAL A 1 86 ? 51.43500 14.73300 -29.59200 1.000 90.25000 72 VAL A C 1
ATOM 492 O O . VAL A 1 86 ? 52.57400 14.41400 -29.91400 1.000 97.36000 72 VAL A O 1
ATOM 496 N N . LEU A 1 88 ? 55.07900 13.49600 -30.25600 1.000 90.46000 74 LEU A N 1
ATOM 497 C CA . LEU A 1 88 ? 56.20200 14.12000 -29.56500 1.000 97.74000 74 LEU A CA 1
ATOM 498 C C . LEU A 1 88 ? 55.83900 14.37500 -28.11000 1.000 98.00000 74 LEU A C 1
ATOM 499 O O . LEU A 1 88 ? 56.70800 14.58000 -27.25400 1.000 102.96000 74 LEU A O 1
ATOM 504 N N . ALA A 1 89 ? 54.53800 14.35100 -27.83900 1.000 94.71000 75 ALA A N 1
ATOM 505 C CA . ALA A 1 89 ? 54.00100 14.55400 -26.50300 1.000 94.93000 75 ALA A CA 1
ATOM 506 C C . ALA A 1 89 ? 53.65600 13.23700 -25.81200 1.000 94.69000 75 ALA A C 1
ATOM 507 O O . ALA A 1 89 ? 54.16100 12.95000 -24.72100 1.000 99.37000 75 ALA A O 1
ATOM 509 N N . LYS A 1 90 ? 52.79300 12.43000 -26.43400 1.000 93.53000 76 LYS A N 1
ATOM 510 C CA . LYS A 1 90 ? 52.45500 11.11000 -25.90500 1.000 91.58000 76 LYS A CA 1
ATOM 511 C C . LYS A 1 90 ? 53.69500 10.26900 -25.61600 1.000 98.29000 76 LYS A C 1
ATOM 512 O O . LYS A 1 90 ? 53.68200 9.43500 -24.70100 1.000 98.86000 76 LYS A O 1
ATOM 518 N N . ALA A 1 91 ? 54.75400 10.44000 -26.40800 1.000 102.66000 77 ALA A N 1
ATOM 519 C CA . ALA A 1 91 ? 55.97900 9.68500 -26.17800 1.000 100.20000 77 ALA 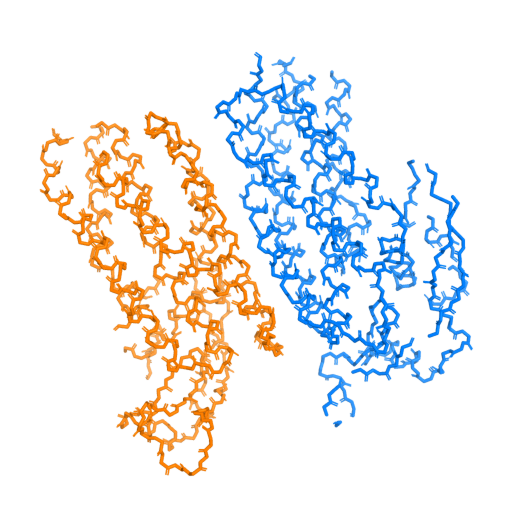A CA 1
ATOM 520 C C . ALA A 1 91 ? 56.69300 10.16900 -24.92200 1.000 103.69000 77 ALA A C 1
ATOM 521 O O . ALA A 1 91 ? 57.26000 9.36300 -24.17500 1.000 110.62000 77 ALA A O 1
ATOM 523 N N . SER A 1 92 ? 56.67400 11.47500 -24.67300 1.000 102.91000 78 SER A N 1
ATOM 524 C CA . SER A 1 92 ? 57.33400 12.04100 -23.50400 1.000 106.07000 78 SER A CA 1
ATOM 525 C C . SER A 1 92 ? 56.55400 11.72500 -22.23100 1.000 107.35000 78 SER A C 1
ATOM 526 O O . SER A 1 92 ? 57.12900 11.26800 -21.24200 1.000 110.29000 78 SER A O 1
ATOM 529 N N . ALA A 1 94 ? 54.43800 10.01600 -20.28200 1.000 121.80000 80 ALA A N 1
ATOM 530 C CA . ALA A 1 94 ? 54.44900 8.58300 -20.54900 1.000 123.76000 80 ALA A CA 1
ATOM 531 C C . ALA A 1 94 ? 55.04500 7.80700 -19.37800 1.000 130.64000 80 ALA A C 1
ATOM 532 O O . ALA A 1 94 ? 55.26100 6.59800 -19.47000 1.000 131.96000 80 ALA A O 1
ATOM 534 N N . VAL A 1 95 ? 55.31100 8.50900 -18.28000 1.000 129.39000 81 VAL A N 1
ATOM 535 C CA . VAL A 1 95 ? 55.87800 7.89200 -17.08300 1.000 129.98000 81 VAL A CA 1
ATOM 536 C C . VAL A 1 95 ? 54.97200 8.01300 -15.86800 1.000 127.55000 81 VAL A C 1
ATOM 537 O O . VAL A 1 95 ? 55.24600 7.36200 -14.84800 1.000 126.90000 81 VAL A O 1
ATOM 541 N N . LYS A 1 96 ? 53.91400 8.81300 -15.93100 1.000 126.26000 82 LYS A N 1
ATOM 542 C CA . LYS A 1 96 ? 53.00500 8.99700 -14.80600 1.000 124.98000 82 LYS A CA 1
ATOM 543 C C . LYS A 1 96 ? 51.65700 9.45100 -15.35400 1.000 124.70000 82 LYS A C 1
ATOM 544 O O . LYS A 1 96 ? 51.40300 9.37700 -16.56200 1.000 122.28000 82 LYS A O 1
ATOM 550 N N . GLN A 1 97 ? 50.78800 9.92100 -14.46400 1.000 123.00000 83 GLN A N 1
ATOM 551 C CA . GLN A 1 97 ? 49.44800 10.35300 -14.84800 1.000 120.95000 83 GLN A CA 1
ATOM 552 C C . GLN A 1 97 ? 49.49100 11.53500 -15.81300 1.000 116.63000 83 GLN A C 1
ATOM 553 O O . GLN A 1 97 ? 48.87700 11.50200 -16.88000 1.000 111.76000 83 GLN A O 1
ATOM 559 N N . ALA A 1 103 ? 46.09000 9.88000 -19.24000 1.000 100.54000 89 ALA A N 1
ATOM 560 C CA . ALA A 1 103 ? 47.07600 10.11400 -20.29000 1.000 95.39000 89 ALA A CA 1
ATOM 561 C C . ALA A 1 103 ? 46.79900 11.42300 -21.02500 1.000 89.27000 89 ALA A C 1
ATOM 562 O O . ALA A 1 103 ? 47.71700 12.20800 -21.29500 1.000 85.69000 89 ALA A O 1
ATOM 564 N N . GLY A 1 104 ? 45.52000 11.64500 -21.34400 1.000 88.80000 90 GLY A N 1
ATOM 565 C CA . GLY A 1 104 ? 45.13400 12.85800 -22.04600 1.000 90.34000 90 GLY A CA 1
ATOM 566 C C . GLY A 1 104 ? 45.48100 14.12200 -21.28700 1.000 88.80000 90 GLY A C 1
ATOM 567 O O . GLY A 1 104 ? 45.78900 15.14900 -21.89700 1.000 85.19000 90 GLY A O 1
ATOM 568 N N . LEU A 1 105 ? 45.46700 14.05900 -19.95500 1.000 89.87000 91 LEU A N 1
ATOM 569 C CA . LEU A 1 105 ? 45.81400 15.21900 -19.13800 1.000 82.79000 91 LEU A CA 1
ATOM 570 C C . LEU A 1 105 ? 47.24500 15.67900 -19.40800 1.000 79.51000 91 LEU A C 1
ATOM 571 O O . LEU A 1 105 ? 47.48100 16.81900 -19.82700 1.000 79.19000 91 LEU A O 1
ATOM 576 N N . SER A 1 106 ? 48.21800 14.79400 -19.17800 1.000 80.50000 92 SER A N 1
ATOM 577 C CA . SER A 1 106 ? 49.61700 15.15900 -19.38600 1.000 78.18000 92 SER A CA 1
ATOM 578 C C . SER A 1 106 ? 49.92500 15.40700 -20.85800 1.000 76.13000 92 SER A C 1
ATOM 579 O O . SER A 1 106 ? 50.77400 16.25100 -21.18600 1.000 72.09000 92 SER A O 1
ATOM 582 N N . THR A 1 107 ? 49.24500 14.69100 -21.75800 1.000 82.43000 93 THR A N 1
ATOM 583 C CA . THR A 1 107 ? 49.41500 14.94400 -23.18500 1.000 71.16000 93 THR A CA 1
ATOM 584 C C . THR A 1 107 ? 49.00700 16.37000 -23.53700 1.000 65.69000 93 THR A C 1
ATOM 585 O O . THR A 1 107 ? 49.73200 17.08200 -24.24500 1.000 65.24000 93 THR A O 1
ATOM 589 N N . GLY A 1 108 ? 47.85000 16.81300 -23.03800 1.000 67.06000 94 GLY A N 1
ATOM 590 C CA . GLY A 1 108 ? 47.42300 18.17900 -23.28400 1.000 58.89000 94 GLY A CA 1
ATOM 591 C C . GLY A 1 108 ? 48.32500 19.19500 -22.61000 1.000 68.38000 94 GLY A C 1
ATOM 592 O O . GLY A 1 108 ? 48.54300 20.28900 -23.13300 1.000 65.89000 94 GLY A O 1
ATOM 593 N N . ILE A 1 109 ? 48.86800 18.84000 -21.44300 1.000 61.53000 95 ILE A N 1
ATOM 594 C CA . ILE A 1 109 ? 49.82700 19.71700 -20.76900 1.000 60.87000 95 ILE A CA 1
ATOM 595 C C . ILE A 1 109 ? 51.03800 19.98400 -21.66300 1.000 56.83000 95 ILE A C 1
ATOM 596 O O . ILE A 1 109 ? 51.42800 21.13900 -21.88500 1.000 55.35000 95 ILE A O 1
ATOM 601 N N . ILE A 1 110 ? 51.64900 18.92200 -22.19300 1.000 62.09000 96 ILE A N 1
ATOM 602 C CA . ILE A 1 110 ? 52.84200 19.10200 -23.02100 1.000 62.79000 96 ILE A CA 1
ATOM 603 C C . ILE A 1 110 ? 52.48700 19.78500 -24.34100 1.000 62.06000 96 ILE A C 1
ATOM 604 O O . ILE A 1 110 ? 53.24400 20.62800 -24.84000 1.000 58.52000 96 ILE A O 1
ATOM 609 N N . LEU A 1 111 ? 51.33300 19.44500 -24.92500 1.000 60.23000 97 LEU A N 1
ATOM 610 C CA . LEU A 1 111 ? 50.90800 20.11500 -26.15200 1.000 62.84000 97 LEU A CA 1
ATOM 611 C C . LEU A 1 111 ? 50.76300 21.61800 -25.93100 1.000 60.07000 97 LEU A C 1
ATOM 612 O O . LEU A 1 111 ? 51.25700 22.42800 -26.72800 1.000 53.41000 97 LEU A O 1
ATOM 617 N N . GLY A 1 112 ? 50.09600 22.01000 -24.84100 1.000 56.96000 98 GLY A N 1
ATOM 618 C CA . GLY A 1 112 ? 49.93500 23.42300 -24.55000 1.000 54.33000 98 GLY A CA 1
ATOM 619 C C . GLY A 1 112 ? 51.25200 24.11400 -24.25900 1.000 56.22000 98 GLY A C 1
ATOM 620 O O . GLY A 1 112 ? 51.45300 25.27100 -24.63600 1.000 57.62000 98 GLY A O 1
ATOM 621 N N . ALA A 1 113 ? 52.16800 23.41700 -23.58100 1.000 53.00000 99 ALA A N 1
ATOM 622 C CA . ALA A 1 113 ? 53.48900 23.99300 -23.34000 1.000 56.49000 99 ALA A CA 1
ATOM 623 C C . ALA A 1 113 ? 54.22500 24.23900 -24.65100 1.000 54.77000 99 ALA A C 1
ATOM 624 O O . ALA A 1 113 ? 54.88100 25.27500 -24.82300 1.000 51.37000 99 ALA A O 1
ATOM 626 N N . ILE A 1 114 ? 54.11700 23.29700 -25.59200 1.000 54.21000 100 ILE A N 1
ATOM 627 C CA . ILE A 1 114 ? 54.72900 23.47400 -26.90700 1.000 55.35000 100 ILE A CA 1
ATOM 628 C C . ILE A 1 114 ? 54.12500 24.67800 -27.61600 1.000 54.04000 100 ILE A C 1
ATOM 629 O O . ILE A 1 114 ? 54.84000 25.48700 -28.22200 1.000 54.62000 100 ILE A O 1
ATOM 634 N N . VAL A 1 115 ? 52.80000 24.81400 -27.55400 1.000 55.56000 101 VAL A N 1
ATOM 635 C CA . VAL A 1 115 ? 52.13400 25.91400 -28.24700 1.000 51.01000 101 VAL A CA 1
ATOM 636 C C . VAL A 1 115 ? 52.53100 27.25700 -27.64100 1.000 53.82000 101 VAL A C 1
ATOM 637 O O . VAL A 1 115 ? 52.78300 28.22900 -28.36300 1.000 50.34000 101 VAL A O 1
ATOM 641 N N . ILE A 1 116 ? 52.60700 27.33100 -26.31100 1.000 49.05000 102 ILE A N 1
ATOM 642 C CA . ILE A 1 116 ? 52.80100 28.61700 -25.65000 1.000 49.70000 102 ILE A CA 1
ATOM 643 C C . ILE A 1 116 ? 54.26700 29.03700 -25.67000 1.000 52.98000 102 ILE A C 1
ATOM 644 O O . ILE A 1 116 ? 54.58000 30.21800 -25.85900 1.000 61.09000 102 ILE A O 1
ATOM 649 N N . GLN A 1 117 ? 55.19200 28.09400 -25.48800 1.000 55.32000 103 GLN A N 1
ATOM 650 C CA . GLN A 1 117 ? 56.58600 28.45100 -25.25100 1.000 61.62000 103 GLN A CA 1
ATOM 651 C C . GLN A 1 117 ? 57.46400 28.41600 -26.49600 1.000 59.87000 103 GLN A C 1
ATOM 652 O O . GLN A 1 117 ? 58.40300 29.21200 -26.59000 1.000 62.81000 103 GLN A O 1
ATOM 658 N N . THR A 1 118 ? 57.19600 27.52500 -27.44700 1.000 59.45000 104 THR A N 1
ATOM 659 C CA . THR A 1 118 ? 58.09200 27.33900 -28.57900 1.000 57.36000 104 THR A CA 1
ATOM 660 C C . THR A 1 118 ? 57.68900 28.22700 -29.75700 1.000 60.97000 104 THR A C 1
ATOM 661 O O . THR A 1 118 ? 56.68500 28.94300 -29.72600 1.000 58.87000 104 THR A O 1
ATOM 665 N N . VAL A 1 119 ? 58.49000 28.16600 -30.82200 1.000 56.70000 105 VAL A N 1
ATOM 666 C CA . VAL A 1 119 ? 58.25100 28.93600 -32.03700 1.000 54.93000 105 VAL A CA 1
ATOM 667 C C . VAL A 1 119 ? 57.40200 28.11600 -33.00000 1.000 53.69000 105 VAL A C 1
ATOM 668 O O . VAL A 1 119 ? 57.34500 28.41200 -34.19800 1.000 60.00000 105 VAL A O 1
ATOM 672 N N . TYR A 1 120 ? 56.74000 27.08100 -32.47900 1.000 57.23000 106 TYR A N 1
ATOM 673 C CA . TYR A 1 120 ? 55.93700 26.19700 -33.32000 1.000 52.52000 106 TYR A CA 1
ATOM 674 C C . TYR A 1 120 ? 54.84600 26.96900 -34.05600 1.000 58.89000 106 TYR A C 1
ATOM 675 O O . TYR A 1 120 ? 54.65100 26.79000 -35.26400 1.000 57.11000 106 TYR A O 1
ATOM 684 N N . LEU A 1 121 ? 54.13300 27.84600 -33.34800 1.000 55.22000 107 LEU A N 1
ATOM 685 C CA . LEU A 1 121 ? 53.06200 28.61000 -33.97700 1.000 51.54000 107 LEU A CA 1
ATOM 686 C C . LEU A 1 121 ? 53.59600 29.75100 -34.83500 1.000 55.43000 107 LEU A C 1
ATOM 687 O O . LEU A 1 121 ? 52.94300 30.14700 -35.80700 1.000 56.13000 107 LEU A O 1
ATOM 692 N N . SER A 1 122 ? 54.76900 30.28900 -34.49400 1.000 53.47000 108 SER A N 1
ATOM 693 C CA . SER A 1 122 ? 55.33600 31.38900 -35.26900 1.000 59.59000 108 SER A CA 1
ATOM 694 C C . SER A 1 122 ? 55.62000 30.96700 -36.70600 1.000 58.78000 108 SER A C 1
ATOM 695 O O . SER A 1 122 ? 55.39200 31.74000 -37.64600 1.000 59.40000 108 SER A O 1
ATOM 698 N N . LYS A 1 123 ? 56.12200 29.74400 -36.89800 1.000 56.38000 109 LYS A N 1
ATOM 699 C CA . LYS A 1 123 ? 56.40100 29.26600 -38.24800 1.000 59.13000 109 LYS A CA 1
ATOM 700 C C . LYS A 1 123 ? 55.11800 29.13300 -39.05800 1.000 61.73000 109 LYS A C 1
ATOM 701 O O . LYS A 1 123 ? 55.08200 29.48400 -40.24400 1.000 63.00000 109 LYS A O 1
ATOM 707 N N . LYS A 1 124 ? 54.04700 28.64100 -38.43100 1.000 56.67000 110 LYS A N 1
ATOM 708 C CA . LYS A 1 124 ? 52.77500 28.52200 -39.13300 1.000 57.08000 110 LYS A CA 1
ATOM 709 C C . LYS A 1 124 ? 52.19800 29.89400 -39.46700 1.000 59.11000 110 LYS A C 1
ATOM 710 O O . LYS A 1 124 ? 51.61600 30.08500 -40.54300 1.000 58.16000 110 LYS A O 1
ATOM 716 N N . LEU A 1 125 ? 52.37400 30.86800 -38.57300 1.000 52.89000 111 LEU A N 1
ATOM 717 C CA . LEU A 1 125 ? 51.90600 32.22000 -38.86500 1.000 53.40000 111 LEU A CA 1
ATOM 718 C C . LEU A 1 125 ? 52.67100 32.82700 -40.03800 1.000 59.02000 111 LEU A C 1
ATOM 719 O O . LEU A 1 125 ? 52.07300 33.46000 -40.91800 1.000 59.37000 111 LEU A O 1
ATOM 724 N N . GLU A 1 126 ? 53.99200 32.63600 -40.07100 1.000 58.19000 112 GLU A N 1
ATOM 725 C CA . GLU A 1 126 ? 54.78300 33.14900 -41.18800 1.000 57.43000 112 GLU A CA 1
ATOM 726 C C . GLU A 1 126 ? 54.41600 32.44700 -42.49200 1.000 57.01000 112 GLU A C 1
ATOM 727 O O . GLU A 1 126 ? 54.38800 33.07600 -43.55800 1.000 56.87000 112 GLU A O 1
ATOM 733 N N . LYS A 1 127 ? 54.10700 31.15000 -42.42500 1.000 57.05000 113 LYS A N 1
ATOM 734 C CA . LYS A 1 127 ? 53.64900 30.43200 -43.61200 1.000 52.84000 113 LYS A CA 1
ATOM 735 C C . LYS A 1 127 ? 52.32000 30.99000 -44.11100 1.000 55.38000 113 LYS A C 1
ATOM 736 O O . LYS A 1 127 ? 52.10300 31.12000 -45.32300 1.000 57.20000 113 LYS A O 1
ATOM 742 N N . ILE A 1 128 ? 51.41400 31.32500 -43.18700 1.000 55.00000 114 ILE A N 1
ATOM 743 C CA . ILE A 1 128 ? 50.13700 31.92000 -43.58000 1.000 53.70000 114 ILE A CA 1
ATOM 744 C C . ILE A 1 128 ? 50.35600 33.28200 -44.22800 1.000 52.76000 114 ILE A C 1
ATOM 745 O O . ILE A 1 128 ? 49.69900 33.63000 -45.21900 1.000 51.15000 114 ILE A O 1
ATOM 750 N N . GLN A 1 129 ? 51.27800 34.07600 -43.68100 1.000 50.75000 115 GLN A N 1
ATOM 751 C CA . GLN A 1 129 ? 51.57000 35.37300 -44.28800 1.000 50.20000 115 GLN A CA 1
ATOM 752 C C . GLN A 1 129 ? 52.15600 35.20700 -45.68500 1.000 54.46000 115 GLN A C 1
ATOM 753 O O . GLN A 1 129 ? 51.86100 35.99900 -46.58900 1.000 52.14000 115 GLN A O 1
ATOM 759 N N . ALA A 1 130 ? 52.98800 34.17800 -45.88000 1.000 49.63000 116 ALA A N 1
ATOM 760 C CA . ALA A 1 130 ? 53.51200 33.89400 -47.21400 1.000 50.56000 116 ALA A CA 1
ATOM 761 C C . ALA A 1 130 ? 52.39300 33.51100 -48.17400 1.000 50.12000 116 ALA A C 1
ATOM 762 O O . ALA A 1 130 ? 52.38100 33.94500 -49.33500 1.000 51.65000 116 ALA A O 1
ATOM 764 N N . SER A 1 131 ? 51.44300 32.69400 -47.70700 1.000 50.08000 117 SER A N 1
ATOM 765 C CA . SER A 1 131 ? 50.29900 32.33800 -48.54500 1.000 52.66000 117 SER A CA 1
ATOM 766 C C . SER A 1 131 ? 49.48100 33.56900 -48.91000 1.000 54.53000 117 SER A C 1
ATOM 767 O O . SER A 1 131 ? 48.99000 33.68300 -50.03800 1.000 54.52000 117 SER A O 1
ATOM 770 N N . ILE A 1 132 ? 49.31700 34.49600 -47.96300 1.000 52.87000 118 ILE A N 1
ATOM 771 C CA . ILE A 1 132 ? 48.63000 35.75600 -48.24800 1.000 53.50000 118 ILE A CA 1
ATOM 772 C C . ILE A 1 132 ? 49.36900 36.52700 -49.33300 1.000 51.19000 118 ILE A C 1
ATOM 773 O O . ILE A 1 132 ? 48.76300 37.05100 -50.27700 1.000 53.86000 118 ILE A O 1
ATOM 778 N N . ASP A 1 133 ? 50.69200 36.63700 -49.18500 1.000 52.04000 119 ASP A N 1
ATOM 779 C CA . ASP A 1 133 ? 51.50500 37.34400 -50.16800 1.000 57.73000 119 ASP A CA 1
ATOM 780 C C . ASP A 1 133 ? 51.32800 36.74000 -51.55700 1.000 56.85000 119 ASP A C 1
ATOM 781 O O . ASP A 1 133 ? 51.21700 37.46500 -52.55200 1.000 51.53000 119 ASP A O 1
ATOM 786 N N . LYS A 1 134 ? 51.27500 35.41200 -51.63600 1.000 53.67000 120 LYS A N 1
ATOM 787 C CA . LYS A 1 134 ? 51.13400 34.75100 -52.93000 1.000 59.03000 120 LYS A CA 1
ATOM 788 C C . LYS A 1 134 ? 49.72200 34.90300 -53.49000 1.000 61.52000 120 LYS A C 1
ATOM 789 O O . LYS A 1 134 ? 49.54600 35.08400 -54.70100 1.000 64.17000 120 LYS A O 1
ATOM 795 N N . ILE A 1 135 ? 48.70400 34.83900 -52.62900 1.000 61.16000 121 ILE A N 1
ATOM 796 C CA . ILE A 1 135 ? 47.32300 34.92800 -53.09300 1.000 59.29000 121 ILE A CA 1
ATOM 797 C C . ILE A 1 135 ? 46.99300 36.33800 -53.56000 1.000 62.18000 121 ILE A C 1
ATOM 798 O O . ILE A 1 135 ? 46.19900 36.51900 -54.49200 1.000 62.18000 121 ILE A O 1
ATOM 803 N N . ALA A 1 136 ? 47.60800 37.35600 -52.95100 1.000 55.82000 122 ALA A N 1
ATOM 804 C CA . ALA A 1 136 ? 47.28600 38.73400 -53.31100 1.000 60.72000 122 ALA A CA 1
ATOM 805 C C . ALA A 1 136 ? 47.57700 39.03100 -54.78100 1.000 61.39000 122 ALA A C 1
ATOM 806 O O . ALA A 1 136 ? 46.93700 39.91000 -55.36800 1.000 64.35000 122 ALA A O 1
ATOM 808 N N . VAL A 1 137 ? 48.52700 38.32200 -55.39500 1.000 58.85000 123 VAL A N 1
ATOM 809 C CA . VAL A 1 137 ? 48.84500 38.52600 -56.80800 1.000 64.36000 123 VAL A CA 1
ATOM 810 C C . VAL A 1 137 ? 48.21700 37.47700 -57.71300 1.000 71.53000 123 VAL A C 1
ATOM 811 O O . VAL A 1 137 ? 48.49600 37.46800 -58.92200 1.000 75.95000 123 VAL A O 1
ATOM 815 N N . GLU A 1 138 ? 47.38400 36.58800 -57.17100 1.000 69.71000 124 GLU A N 1
ATOM 816 C CA . GLU A 1 138 ? 46.73400 35.55100 -57.96600 1.000 69.77000 124 GLU A CA 1
ATOM 817 C C . GLU A 1 138 ? 45.21800 35.70800 -57.97400 1.000 78.88000 124 GLU A C 1
ATOM 818 O O . GLU A 1 138 ? 44.49800 34.75800 -58.30200 1.000 81.53000 124 GLU A O 1
ATOM 824 N N . ILE A 1 139 ? 44.71800 36.88200 -57.59700 1.000 80.41000 125 ILE A N 1
ATOM 825 C CA . ILE A 1 139 ? 43.28300 37.13000 -57.55300 1.000 77.96000 125 ILE A CA 1
ATOM 826 C C . ILE A 1 139 ? 42.94900 38.32500 -58.43100 1.000 87.80000 125 ILE A C 1
ATOM 827 O O . ILE A 1 139 ? 43.84100 38.94600 -59.02100 1.000 96.79000 125 ILE A O 1
ATOM 832 N N . GLN A 1 140 ? 41.66500 38.65200 -58.52400 1.000 89.45000 126 GLN A N 1
ATOM 833 C CA . GLN A 1 140 ? 41.23200 39.91400 -59.10300 1.000 92.88000 126 GLN A CA 1
ATOM 834 C C . GLN A 1 140 ? 41.26600 40.97700 -58.01300 1.000 91.78000 126 GLN A C 1
ATOM 835 O O . GLN A 1 140 ? 40.81700 40.73000 -56.88800 1.000 90.79000 126 GLN A O 1
ATOM 841 N N . THR A 1 141 ? 41.81000 42.15100 -58.34500 1.000 92.67000 127 THR A N 1
ATOM 842 C CA . THR A 1 141 ? 41.97100 43.20300 -57.34400 1.000 96.14000 127 THR A CA 1
ATOM 843 C C . THR A 1 141 ? 40.63500 43.63800 -56.75500 1.000 98.27000 127 THR A C 1
ATOM 844 O O . THR A 1 141 ? 40.57800 44.07000 -55.59700 1.000 97.53000 127 THR A O 1
ATOM 848 N N . GLN A 1 142 ? 39.55200 43.53000 -57.52500 1.000 98.65000 128 GLN A N 1
ATOM 849 C CA . GLN A 1 142 ? 38.22900 43.87400 -57.02200 1.000 98.80000 128 GLN A CA 1
ATOM 850 C C . GLN A 1 142 ? 37.58500 42.74800 -56.22500 1.000 92.70000 128 GLN A C 1
ATOM 851 O O . GLN A 1 142 ? 36.57600 42.98800 -55.55400 1.000 92.27000 128 GLN A O 1
ATOM 857 N N . ASN A 1 143 ? 38.13500 41.53500 -56.28000 1.000 93.40000 129 ASN A N 1
ATOM 858 C CA . ASN A 1 143 ? 37.62200 40.42600 -55.48700 1.000 89.53000 129 ASN A CA 1
ATOM 859 C C . ASN A 1 143 ? 38.38600 40.21400 -54.18900 1.000 80.76000 129 ASN A C 1
ATOM 860 O O . ASN A 1 143 ? 37.86900 39.54500 -53.28700 1.000 80.90000 129 ASN A O 1
ATOM 865 N N . GLN A 1 144 ? 39.60000 40.75600 -54.07500 1.000 83.00000 130 GLN A N 1
ATOM 866 C CA . GLN A 1 144 ? 40.31400 40.70100 -52.80400 1.000 76.25000 130 GLN A CA 1
ATOM 867 C C . GLN A 1 144 ? 39.58600 41.50600 -51.73600 1.000 74.02000 130 GLN A C 1
ATOM 868 O O . GLN A 1 144 ? 39.48600 41.07000 -50.58200 1.000 71.07000 130 GLN A O 1
ATOM 874 N N . LEU A 1 145 ? 39.06100 42.67500 -52.11100 1.000 73.22000 131 LEU A N 1
ATOM 875 C CA . LEU A 1 145 ? 38.38100 43.57500 -51.18900 1.000 66.74000 131 LEU A CA 1
ATOM 876 C C . LEU A 1 145 ? 39.27400 43.90500 -49.99800 1.000 68.76000 131 LEU A C 1
ATOM 877 O O . LEU A 1 145 ? 40.29700 44.58100 -50.14900 1.000 74.41000 131 LEU A O 1
ATOM 882 N N . PHE A 1 146 ? 38.90600 43.41700 -48.81200 1.000 61.64000 132 PHE A N 1
ATOM 883 C CA . PHE A 1 146 ? 39.63300 43.76500 -47.60000 1.000 60.60000 132 PHE A CA 1
ATOM 884 C C . PHE A 1 146 ? 39.92700 42.56200 -46.71200 1.000 57.54000 132 PHE A C 1
ATOM 885 O O . PHE A 1 146 ? 40.33800 42.75100 -45.56200 1.000 59.74000 132 PHE A O 1
ATOM 893 N N . TYR A 1 147 ? 39.75000 41.33800 -47.20800 1.000 51.62000 133 TYR A N 1
ATOM 894 C CA . TYR A 1 147 ? 39.83300 40.16600 -46.34500 1.000 54.89000 133 TYR A CA 1
ATOM 895 C C . TYR A 1 147 ? 41.27400 39.76900 -46.04400 1.000 54.03000 133 TYR A C 1
ATOM 896 O O . TYR A 1 147 ? 41.57700 39.32900 -44.92900 1.000 53.51000 133 TYR A O 1
ATOM 905 N N . LEU A 1 148 ? 42.17400 39.90700 -47.01900 1.000 49.23000 134 LEU A N 1
ATOM 906 C CA . LEU A 1 148 ? 43.57700 39.60300 -46.76200 1.000 54.47000 134 LEU A CA 1
ATOM 907 C C . LEU A 1 148 ? 44.16600 40.57700 -45.75100 1.000 51.74000 134 LEU A C 1
ATOM 908 O O . LEU A 1 148 ? 45.00900 40.20000 -44.92500 1.000 51.19000 134 LEU A O 1
ATOM 913 N N . GLU A 1 149 ? 43.71700 41.83400 -45.78900 1.000 50.95000 135 GLU A N 1
ATOM 914 C CA . GLU A 1 149 ? 44.13300 42.80100 -44.77900 1.000 53.71000 135 GLU A CA 1
ATOM 915 C C . GLU A 1 149 ? 43.70000 42.36000 -43.38400 1.000 52.17000 135 GLU A C 1
ATOM 916 O O . GLU A 1 149 ? 44.48300 42.43900 -42.42800 1.000 49.30000 135 GLU A O 1
ATOM 922 N N . LYS A 1 150 ? 42.45600 41.88900 -43.24900 1.000 49.22000 136 LYS A N 1
ATOM 923 C CA . LYS A 1 150 ? 41.97000 41.43500 -41.95000 1.000 53.77000 136 LYS A CA 1
ATOM 924 C C . LYS A 1 150 ? 42.72800 40.20200 -41.47600 1.000 53.42000 136 LYS A C 1
ATOM 925 O O . LYS A 1 150 ? 43.04400 40.07900 -40.28600 1.000 51.23000 136 LYS A O 1
ATOM 931 N N . LEU A 1 151 ? 43.03000 39.27600 -42.39200 1.000 48.79000 137 LEU A N 1
ATOM 932 C CA . LEU A 1 151 ? 43.82600 38.11200 -42.01200 1.000 51.22000 137 LEU A CA 1
ATOM 933 C C . LEU A 1 151 ? 45.20400 38.52700 -41.51000 1.000 53.14000 137 LEU A C 1
ATOM 934 O O . LEU A 1 151 ? 45.67300 38.02700 -40.48000 1.000 51.95000 137 LEU A O 1
ATOM 939 N N . SER A 1 152 ? 45.86900 39.43600 -42.23000 1.000 53.68000 138 SER A N 1
ATOM 940 C CA . SER A 1 152 ? 47.19200 39.88700 -41.81100 1.000 50.23000 138 SER A CA 1
ATOM 941 C C . SER A 1 152 ? 47.13400 40.58100 -40.45500 1.000 51.34000 138 SER A C 1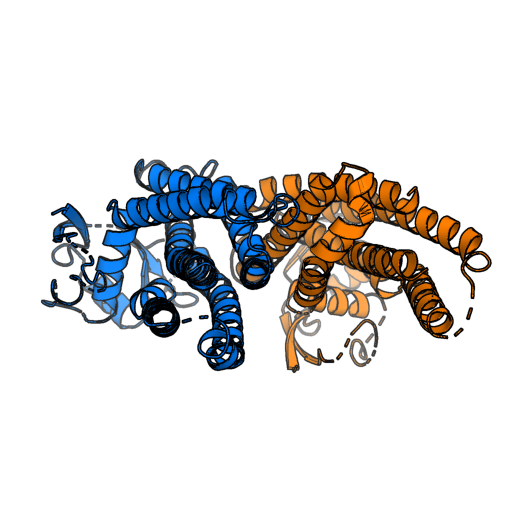
ATOM 942 O O . SER A 1 152 ? 48.00900 40.37200 -39.60600 1.000 54.35000 138 SER A O 1
ATOM 945 N N . SER A 1 153 ? 46.10800 41.40800 -40.23100 1.000 49.75000 139 SER A N 1
ATOM 946 C CA . SER A 1 153 ? 45.95400 42.05500 -38.93100 1.000 52.89000 139 SER A CA 1
ATOM 947 C C . SER A 1 153 ? 45.76500 41.02600 -37.82300 1.000 52.49000 139 SER A C 1
ATOM 948 O O . SER A 1 153 ? 46.33100 41.16200 -36.73100 1.000 53.70000 139 SER A O 1
ATOM 951 N N . TYR A 1 154 ? 44.97100 39.98600 -38.08800 1.000 50.65000 140 TYR A N 1
ATOM 952 C CA . TYR A 1 154 ? 44.75200 38.95200 -37.08200 1.000 50.08000 140 TYR A CA 1
ATOM 953 C C . TYR A 1 154 ? 46.04500 38.20700 -36.77400 1.000 50.91000 140 TYR A C 1
ATOM 954 O O . TYR A 1 154 ? 46.34500 37.91600 -35.60700 1.000 49.45000 140 TYR A O 1
ATOM 963 N N . ILE A 1 155 ? 46.82100 37.88600 -37.81200 1.000 50.61000 141 ILE A N 1
ATOM 964 C CA . ILE A 1 155 ? 48.11100 37.23100 -37.60600 1.000 49.54000 141 ILE A CA 1
ATOM 965 C C . ILE A 1 155 ? 49.02600 38.11600 -36.77100 1.000 48.39000 141 ILE A C 1
ATOM 966 O O . ILE A 1 155 ? 49.74400 37.63500 -35.88500 1.000 50.53000 141 ILE A O 1
ATOM 971 N N . GLY A 1 156 ? 49.02300 39.42100 -37.04600 1.000 44.53000 142 GLY A N 1
ATOM 972 C CA . GLY A 1 156 ? 49.81700 40.33200 -36.23900 1.000 46.78000 142 GLY A CA 1
ATOM 973 C C . GLY A 1 156 ? 49.38400 40.34500 -34.78600 1.000 49.89000 142 GLY A C 1
ATOM 974 O O . GLY A 1 156 ? 50.21800 40.37400 -33.87900 1.000 50.11000 142 GLY A O 1
ATOM 975 N N . SER A 1 157 ? 48.07000 40.31400 -34.54500 1.000 46.66000 143 SER A N 1
ATOM 976 C CA . SER A 1 157 ? 47.57400 40.26400 -33.17300 1.000 51.05000 143 SER A CA 1
ATOM 977 C C . SER A 1 157 ? 48.01000 38.98200 -32.47300 1.000 47.31000 143 SER A C 1
ATOM 978 O O . SER A 1 157 ? 48.39000 39.00700 -31.29700 1.000 44.77000 143 SER A O 1
ATOM 981 N N . VAL A 1 158 ? 47.96100 37.85000 -33.17800 1.000 43.74000 144 VAL A N 1
ATOM 982 C CA . VAL A 1 158 ? 48.35500 36.58500 -32.56100 1.000 47.22000 144 VAL A CA 1
ATOM 983 C C . VAL A 1 158 ? 49.85400 36.57000 -32.27200 1.000 49.89000 144 VAL A C 1
ATOM 984 O O . VAL A 1 158 ? 50.29500 36.07000 -31.22800 1.000 48.86000 144 VAL A O 1
ATOM 988 N N . MET A 1 159 ? 50.66000 37.11200 -33.19000 1.000 44.19000 145 MET A N 1
ATOM 989 C CA . MET A 1 159 ? 52.09300 37.23800 -32.94300 1.000 45.25000 145 MET A CA 1
ATOM 990 C C . MET A 1 159 ? 52.35900 38.10700 -31.72400 1.000 45.54000 145 MET A C 1
ATOM 991 O O . MET A 1 159 ? 53.16400 37.75000 -30.85600 1.000 49.44000 145 MET A O 1
ATOM 996 N N . ALA A 1 160 ? 51.69400 39.26300 -31.64900 1.000 44.05000 146 ALA A N 1
ATOM 997 C CA . ALA A 1 160 ? 51.88600 40.15400 -30.51200 1.000 44.95000 146 ALA A CA 1
ATOM 998 C C . ALA A 1 160 ? 51.46300 39.48500 -29.21300 1.000 46.07000 146 ALA A C 1
ATOM 999 O O . ALA A 1 160 ? 52.10600 39.67400 -28.17700 1.000 49.39000 146 ALA A O 1
ATOM 1001 N N . ALA A 1 161 ? 50.39200 38.68700 -29.25200 1.000 47.21000 147 ALA A N 1
ATOM 1002 C CA . ALA A 1 161 ? 49.94100 37.99500 -28.04900 1.000 49.71000 147 ALA A CA 1
ATOM 1003 C C . ALA A 1 161 ? 50.94200 36.93300 -27.61500 1.000 49.99000 147 ALA A C 1
ATOM 1004 O O . ALA A 1 161 ? 51.21400 36.78100 -26.42000 1.000 45.58000 147 ALA A O 1
ATOM 1006 N N . HIS A 1 162 ? 51.49800 36.18500 -28.57000 1.000 46.04000 148 HIS A N 1
ATOM 1007 C CA . HIS A 1 162 ? 52.53100 35.21100 -28.22900 1.000 53.62000 148 HIS A CA 1
ATOM 1008 C C . HIS A 1 162 ? 53.76300 35.90100 -27.65100 1.000 54.78000 148 HIS A C 1
ATOM 1009 O O . HIS A 1 162 ? 54.34700 35.43400 -26.66400 1.000 53.07000 148 HIS A O 1
ATOM 1016 N N . GLU A 1 163 ? 54.16100 37.02500 -28.25200 1.000 51.76000 149 GLU A N 1
ATOM 1017 C CA . GLU A 1 163 ? 55.26700 37.81600 -27.72400 1.000 47.40000 149 GLU A CA 1
ATOM 1018 C C . GLU A 1 163 ? 54.99100 38.26100 -26.29200 1.000 51.87000 149 GLU A C 1
ATOM 1019 O O . GLU A 1 163 ? 55.84800 38.11800 -25.41100 1.000 52.49000 149 GLU A O 1
ATOM 1025 N N . LEU A 1 164 ? 53.79700 38.80300 -26.04400 1.000 52.02000 150 LEU A N 1
ATOM 1026 C CA . LEU A 1 164 ? 53.42900 39.22000 -24.69600 1.000 51.15000 150 LEU A CA 1
ATOM 1027 C C . LEU A 1 164 ? 53.43300 38.04400 -23.73200 1.000 47.69000 150 LEU A C 1
ATOM 1028 O O . LEU A 1 164 ? 53.79100 38.20400 -22.56400 1.000 55.42000 150 LEU A O 1
ATOM 1033 N N . LEU A 1 165 ? 53.03900 36.86000 -24.19700 1.000 48.34000 151 LEU A N 1
ATOM 1034 C CA . LEU A 1 165 ? 53.18600 35.67000 -23.36700 1.000 49.78000 151 LEU A CA 1
ATOM 1035 C C . LEU A 1 165 ? 54.65200 35.38300 -23.07200 1.000 50.51000 151 LEU A C 1
ATOM 1036 O O . LEU A 1 165 ? 54.97700 34.84800 -22.00700 1.000 56.84000 151 LEU A O 1
ATOM 1041 N N . GLY A 1 166 ? 55.54500 35.74000 -23.99600 1.000 51.14000 152 GLY A N 1
ATOM 1042 C CA . GLY A 1 166 ? 56.96500 35.52800 -23.76000 1.000 50.59000 152 GLY A CA 1
ATOM 1043 C C . GLY A 1 166 ? 57.51100 36.39400 -22.64200 1.000 52.01000 152 GLY A C 1
ATOM 1044 O O . GLY A 1 166 ? 58.30900 35.93700 -21.82000 1.000 59.58000 152 GLY A O 1
ATOM 1045 N N . ILE A 1 167 ? 57.10500 37.66100 -22.60100 1.000 54.16000 153 ILE A N 1
ATOM 1046 C CA . ILE A 1 167 ? 57.46600 38.53000 -21.48600 1.000 55.82000 153 ILE A CA 1
ATOM 1047 C C . ILE A 1 167 ? 56.46100 38.29700 -20.36300 1.000 54.12000 153 ILE A C 1
ATOM 1048 O O . ILE A 1 167 ? 55.25000 38.45000 -20.54400 1.000 61.06000 153 ILE A O 1
ATOM 1053 N N . TYR A 1 168 ? 56.94600 37.88200 -19.20400 1.000 55.61000 154 TYR A N 1
ATOM 1054 C CA . TYR A 1 168 ? 55.99900 37.47500 -18.17700 1.000 60.74000 154 TYR A CA 1
ATOM 1055 C C . TYR A 1 168 ? 56.66600 37.53900 -16.81800 1.000 63.88000 154 TYR A C 1
ATOM 1056 O O . TYR A 1 168 ? 57.73300 36.95000 -16.61800 1.000 69.76000 154 TYR A O 1
ATOM 1065 N N . GLN A 1 169 ? 56.03600 38.26300 -15.90000 1.000 64.37000 155 GLN A N 1
ATOM 1066 C CA . GLN A 1 169 ? 56.47100 38.36400 -14.51400 1.000 62.87000 155 GLN A CA 1
ATOM 1067 C C . GLN A 1 169 ? 55.32100 37.85600 -13.65500 1.000 72.03000 155 GLN A C 1
ATOM 1068 O O . GLN A 1 169 ? 54.26600 38.49800 -13.58200 1.000 72.79000 155 GLN A O 1
ATOM 1074 N N . GLU A 1 170 ? 55.51800 36.69200 -13.02700 1.000 76.14000 156 GLU A N 1
ATOM 1075 C CA . GLU A 1 170 ? 54.43900 36.06600 -12.27000 1.000 81.36000 156 GLU A CA 1
ATOM 1076 C C . GLU A 1 170 ? 53.96400 36.96200 -11.13400 1.000 84.85000 156 GLU A C 1
ATOM 1077 O O . GLU A 1 170 ? 52.76300 37.02200 -10.84400 1.000 80.42000 156 GLU A O 1
ATOM 1083 N N . HIS A 1 171 ? 54.88700 37.67400 -10.48300 1.000 78.54000 157 HIS A N 1
ATOM 1084 C CA . HIS A 1 171 ? 54.54500 38.54700 -9.36900 1.000 84.41000 157 HIS A CA 1
ATOM 1085 C C . HIS A 1 171 ? 54.21700 39.96600 -9.81400 1.000 81.40000 157 HIS A C 1
ATOM 1086 O O . HIS A 1 171 ? 54.32400 40.89900 -9.01100 1.000 86.51000 157 HIS A O 1
ATOM 1093 N N . ASP A 1 172 ? 53.81700 40.15600 -11.07500 1.000 77.59000 158 ASP A N 1
ATOM 1094 C CA . ASP A 1 172 ? 53.43400 41.47800 -11.55500 1.000 72.19000 158 ASP A CA 1
ATOM 1095 C C . ASP A 1 172 ? 52.45700 41.36200 -12.71800 1.000 70.45000 158 ASP A C 1
ATOM 1096 O O . ASP A 1 172 ? 52.87300 41.48000 -13.88000 1.000 63.63000 158 ASP A O 1
ATOM 1101 N N . PRO A 1 173 ? 51.16500 41.14300 -12.46600 1.000 67.22000 159 PRO A N 1
ATOM 1102 C CA . PRO A 1 173 ? 50.21200 40.98600 -13.56900 1.000 60.17000 159 PRO A CA 1
ATOM 1103 C C . PRO A 1 173 ? 50.02600 42.29200 -14.32300 1.000 60.85000 159 PRO A C 1
ATOM 1104 O O . PRO A 1 173 ? 50.24400 43.38000 -13.78600 1.000 58.53000 159 PRO A O 1
ATOM 1108 N N . ILE A 1 174 ? 49.61600 42.17100 -15.58200 1.000 53.21000 160 ILE A N 1
ATOM 1109 C CA . ILE A 1 174 ? 49.40300 43.34000 -16.43400 1.000 49.40000 160 ILE A CA 1
ATOM 1110 C C . ILE A 1 174 ? 47.98900 43.31200 -17.00700 1.000 52.82000 160 ILE A C 1
ATOM 1111 O O . ILE A 1 174 ? 47.81600 43.17100 -18.22700 1.000 54.46000 160 ILE A O 1
ATOM 1116 N N . PRO A 1 175 ? 46.95200 43.45900 -16.17600 1.000 50.34000 161 PRO A N 1
ATOM 1117 C CA . PRO A 1 175 ? 45.58400 43.39900 -16.71200 1.000 52.99000 161 PRO A CA 1
ATOM 1118 C C . PRO A 1 175 ? 45.26600 44.53700 -17.66100 1.000 45.85000 161 PRO A C 1
ATOM 1119 O O . PRO A 1 175 ? 44.51400 44.33300 -18.62300 1.000 42.61000 161 PRO A O 1
ATOM 1123 N N . GLU A 1 176 ? 45.82900 45.72500 -17.43000 1.000 44.55000 162 GLU A N 1
ATOM 1124 C CA . GLU A 1 176 ? 45.57500 46.87800 -18.28600 1.000 42.99000 162 GLU A CA 1
ATOM 1125 C C . GLU A 1 176 ? 46.13900 46.70900 -19.69000 1.000 45.03000 162 GLU A C 1
ATOM 1126 O O . GLU A 1 176 ? 45.88400 47.56200 -20.54600 1.000 43.07000 162 GLU A O 1
ATOM 1132 N N . ILE A 1 177 ? 46.90000 45.64800 -19.94300 1.000 45.24000 163 ILE A N 1
ATOM 1133 C CA . ILE A 1 177 ? 47.39000 45.33200 -21.27300 1.000 42.95000 163 ILE A CA 1
ATOM 1134 C C . ILE A 1 177 ? 46.76800 44.04900 -21.80800 1.000 44.36000 163 ILE A C 1
ATOM 1135 O O . ILE A 1 177 ? 46.41200 43.97300 -22.98500 1.000 44.83000 163 ILE A O 1
ATOM 1140 N N . VAL A 1 178 ? 46.61500 43.03400 -20.95600 1.000 43.12000 164 VAL A N 1
ATOM 1141 C CA . VAL A 1 178 ? 46.03100 41.77700 -21.40900 1.000 47.25000 164 VAL A CA 1
ATOM 1142 C C . VAL A 1 178 ? 44.55200 41.95300 -21.74400 1.000 49.71000 164 VAL A C 1
ATOM 1143 O O . VAL A 1 178 ? 44.02900 41.27300 -22.63500 1.000 45.96000 164 VAL A O 1
ATOM 1147 N N . GLY A 1 179 ? 43.86100 42.87500 -21.07000 1.000 45.25000 165 GLY A N 1
ATOM 1148 C CA . GLY A 1 179 ? 42.46500 43.14000 -21.34200 1.000 43.22000 165 GLY A CA 1
ATOM 1149 C C . GLY A 1 179 ? 42.17800 43.54700 -22.77800 1.000 48.95000 165 GLY A C 1
ATOM 1150 O O . GLY A 1 179 ? 41.44400 42.86500 -23.50800 1.000 47.57000 165 GLY A O 1
ATOM 1151 N N . PRO A 1 180 ? 42.74200 44.68200 -23.20800 1.000 51.24000 166 PRO A N 1
ATOM 1152 C CA . PRO A 1 180 ? 42.52700 45.12300 -24.60000 1.000 48.33000 166 PRO A CA 1
ATOM 1153 C C . PRO A 1 180 ? 43.03100 44.13400 -25.63900 1.000 47.42000 166 PRO A C 1
ATOM 1154 O O . PRO A 1 180 ? 42.44800 44.03300 -26.73100 1.000 51.65000 166 PRO A O 1
ATOM 1158 N N . LEU A 1 181 ? 44.11000 43.40900 -25.33700 1.000 49.75000 167 LEU A N 1
ATOM 1159 C CA . LEU A 1 181 ? 44.59000 42.38500 -26.25900 1.000 47.57000 167 LEU A CA 1
ATOM 1160 C C . LEU A 1 181 ? 43.54900 41.28700 -26.44200 1.000 47.62000 167 LEU A C 1
ATOM 1161 O O . LEU A 1 181 ? 43.26600 40.86500 -27.57100 1.000 47.42000 167 LEU A O 1
ATOM 1166 N N . LEU A 1 182 ? 42.97600 40.80600 -25.33500 1.000 42.83000 168 LEU A N 1
ATOM 1167 C CA . LEU A 1 182 ? 41.90600 39.81900 -25.42300 1.000 46.30000 168 LEU A CA 1
ATOM 1168 C C . LEU A 1 182 ? 40.72000 40.36900 -26.20300 1.000 46.82000 168 LEU A C 1
ATOM 1169 O O . LEU A 1 182 ? 40.07100 39.63600 -26.96000 1.000 47.98000 168 LEU A O 1
ATOM 1174 N N . VAL A 1 183 ? 40.43300 41.66500 -26.03900 1.000 50.41000 169 VAL A N 1
ATOM 1175 C CA . VAL A 1 183 ? 39.37500 42.31000 -26.82300 1.000 48.15000 169 VAL A CA 1
ATOM 1176 C C . VAL A 1 183 ? 39.63600 42.13400 -28.31300 1.000 53.64000 169 VAL A C 1
ATOM 1177 O O . VAL A 1 183 ? 38.82600 41.54000 -29.03900 1.000 48.48000 169 VAL A O 1
ATOM 1181 N N . THR A 1 184 ? 40.76600 42.67400 -28.78600 1.000 49.29000 170 THR A N 1
ATOM 1182 C CA . THR A 1 184 ? 41.06800 42.63300 -30.21700 1.000 48.62000 170 THR A CA 1
ATOM 1183 C C . THR A 1 184 ? 41.08300 41.20200 -30.74000 1.000 45.07000 170 THR A C 1
ATOM 1184 O O . THR A 1 184 ? 40.57700 40.92600 -31.83900 1.000 49.41000 170 THR A O 1
ATOM 1188 N N . LEU A 1 185 ? 41.64600 40.27200 -29.96000 1.000 44.89000 171 LEU A N 1
ATOM 1189 C CA . LEU A 1 185 ? 41.67900 38.87700 -30.38800 1.000 50.42000 171 LEU A CA 1
ATOM 1190 C C . LEU A 1 185 ? 40.26900 38.31900 -30.55800 1.000 50.72000 171 LEU A C 1
ATOM 1191 O O . LEU A 1 185 ? 39.98400 37.61700 -31.53800 1.000 50.32000 171 LEU A O 1
ATOM 1196 N N . ALA A 1 186 ? 39.36600 38.64500 -29.62800 1.000 47.39000 172 ALA A N 1
ATOM 1197 C CA . ALA A 1 186 ? 37.99800 38.14000 -29.71900 1.000 47.44000 172 ALA A CA 1
ATOM 1198 C C . ALA A 1 186 ? 37.26700 38.73200 -30.91900 1.000 44.58000 172 ALA A C 1
ATOM 1199 O O . ALA A 1 186 ? 36.58800 38.01100 -31.66500 1.000 47.41000 172 ALA A O 1
ATOM 1201 N N . GLN A 1 187 ? 37.39100 40.05000 -31.11700 1.000 47.06000 173 GLN A N 1
ATOM 1202 C CA . GLN A 1 187 ? 36.74900 40.69100 -32.26300 1.000 47.29000 173 GLN A CA 1
ATOM 1203 C C . GLN A 1 187 ? 37.20000 40.04200 -33.56300 1.000 47.83000 173 GLN A C 1
ATOM 1204 O O . GLN A 1 187 ? 36.37400 39.64300 -34.39700 1.000 50.54000 173 GLN A O 1
ATOM 1210 N N . GLN A 1 188 ? 38.51800 39.92500 -33.74900 1.000 47.27000 174 GLN A N 1
ATOM 1211 C CA . GLN A 1 188 ? 39.03600 39.44200 -35.02200 1.000 47.64000 174 GLN A CA 1
ATOM 1212 C C . GLN A 1 188 ? 38.70500 37.96900 -35.23800 1.000 49.77000 174 GLN A C 1
ATOM 1213 O O . GLN A 1 188 ? 38.37100 37.56700 -36.35900 1.000 48.28000 174 GLN A O 1
ATOM 1219 N N . ARG A 1 189 ? 38.76400 37.14800 -34.18200 1.000 44.77000 175 ARG A N 1
ATOM 1220 C CA . ARG A 1 189 ? 38.38500 35.74600 -34.33600 1.000 43.59000 175 ARG A CA 1
ATOM 1221 C C . ARG A 1 189 ? 36.91600 35.60900 -34.72000 1.000 51.01000 175 ARG A C 1
ATOM 1222 O O . ARG A 1 189 ? 36.57200 34.83700 -35.62600 1.000 51.28000 175 ARG A O 1
ATOM 1230 N N . ASN A 1 190 ? 36.03000 36.35400 -34.04700 1.000 47.75000 176 ASN A N 1
ATOM 1231 C CA . ASN A 1 190 ? 34.61000 36.26900 -34.37300 1.000 50.95000 176 ASN A CA 1
ATOM 1232 C C . ASN A 1 190 ? 34.33900 36.71800 -35.80400 1.000 49.60000 176 ASN A C 1
ATOM 1233 O O . ASN A 1 190 ? 33.54600 36.09100 -36.51700 1.000 49.49000 176 ASN A O 1
ATOM 1238 N N . GLU A 1 191 ? 35.00000 37.79000 -36.25100 1.000 47.90000 177 GLU A N 1
ATOM 1239 C CA . GLU A 1 191 ? 34.79800 38.25500 -37.62200 1.000 47.27000 177 GLU A CA 1
ATOM 1240 C C . GLU A 1 191 ? 35.29300 37.22100 -38.63100 1.000 51.78000 177 GLU A C 1
ATOM 1241 O O . GLU A 1 191 ? 34.59900 36.89800 -39.61300 1.000 48.75000 177 GLU A O 1
ATOM 1247 N N . LEU A 1 192 ? 36.50000 36.69300 -38.40000 1.000 48.56000 178 LEU A N 1
ATOM 1248 C CA . LEU A 1 192 ? 37.05900 35.67100 -39.27600 1.000 49.32000 178 LEU A CA 1
ATOM 1249 C C . LEU A 1 192 ? 36.12100 34.47900 -39.39800 1.000 51.40000 178 LEU A C 1
ATOM 1250 O O . LEU A 1 192 ? 35.94100 33.93200 -40.49200 1.000 52.07000 178 LEU A O 1
ATOM 1255 N N . CYS A 1 193 ? 35.50200 34.07200 -38.28700 1.000 52.41000 179 CYS A N 1
ATOM 1256 C CA . CYS A 1 193 ? 34.53100 32.98400 -38.35200 1.000 52.13000 179 CYS A CA 1
ATOM 1257 C C . CYS A 1 193 ? 33.37200 33.31100 -39.28500 1.000 53.73000 179 CYS A C 1
ATOM 1258 O O . CYS A 1 193 ? 32.79800 32.40500 -39.90200 1.000 56.24000 179 CYS A O 1
ATOM 1261 N N . THR A 1 194 ? 33.01500 34.59000 -39.41300 1.000 52.57000 180 THR A N 1
ATOM 1262 C CA . THR A 1 194 ? 31.88500 34.94200 -40.26300 1.000 52.76000 180 THR A CA 1
ATOM 1263 C C . THR A 1 194 ? 32.25600 35.08800 -41.73000 1.000 50.93000 180 THR A C 1
ATOM 1264 O O . THR A 1 194 ? 31.38200 34.92800 -42.58900 1.000 57.18000 180 THR A O 1
ATOM 1268 N N . PHE A 1 195 ? 33.51200 35.39800 -42.06600 1.000 47.06000 181 PHE A N 1
ATOM 1269 C CA . PHE A 1 195 ? 33.82100 35.59600 -43.48300 1.000 53.09000 181 PHE A CA 1
ATOM 1270 C C . PHE A 1 195 ? 34.77900 34.56700 -44.08300 1.000 51.81000 181 PHE A C 1
ATOM 1271 O O . PHE A 1 195 ? 35.13100 34.69500 -45.26100 1.000 57.52000 181 PHE A O 1
ATOM 1279 N N . LEU A 1 196 ? 35.18300 33.53200 -43.34200 1.000 52.02000 182 LEU A N 1
ATOM 1280 C CA . LEU A 1 196 ? 36.25200 32.66200 -43.83500 1.000 53.78000 182 LEU A CA 1
ATOM 1281 C C . LEU A 1 196 ? 35.78700 31.79500 -45.00300 1.000 59.85000 182 LEU A C 1
ATOM 1282 O O . LEU A 1 196 ? 36.45000 31.74000 -46.04600 1.000 53.18000 182 LEU A O 1
ATOM 1287 N N . MET A 1 197 ? 34.65900 31.09300 -44.84300 1.000 54.53000 183 MET A N 1
ATOM 1288 C CA . MET A 1 197 ? 34.19900 30.19700 -45.90400 1.000 60.73000 183 MET A CA 1
ATOM 1289 C C . MET A 1 197 ? 33.86800 30.95300 -47.18800 1.000 60.59000 183 MET A C 1
ATOM 1290 O O . MET A 1 197 ? 33.99300 30.39700 -48.28500 1.000 63.53000 183 MET A O 1
ATOM 1295 N N . LYS A 1 198 ? 33.47400 32.22200 -47.07600 1.000 60.47000 184 LYS A N 1
ATOM 1296 C CA . LYS A 1 198 ? 33.19900 33.04200 -48.25300 1.000 54.02000 184 LYS A CA 1
ATOM 1297 C C . LYS A 1 198 ? 34.37900 33.03900 -49.21900 1.000 60.29000 184 LYS A C 1
ATOM 1298 O O . LYS A 1 198 ? 34.20000 33.10300 -50.44500 1.000 58.02000 184 LYS A O 1
ATOM 1304 N N . LEU A 1 199 ? 35.59600 32.91400 -48.68100 1.000 62.48000 185 LEU A N 1
ATOM 1305 C CA . LEU A 1 199 ? 36.80200 32.99300 -49.49500 1.000 63.91000 185 LEU A CA 1
ATOM 1306 C C . LEU A 1 199 ? 36.90300 31.86100 -50.51100 1.000 66.72000 185 LEU A C 1
ATOM 1307 O O . LEU A 1 199 ? 37.70500 31.96300 -51.45200 1.000 69.78000 185 LEU A O 1
ATOM 1312 N N . ILE A 1 200 ? 36.09700 30.80000 -50.37100 1.000 67.32000 186 ILE A N 1
ATOM 1313 C CA . ILE A 1 200 ? 36.12100 29.75100 -51.39300 1.000 71.87000 186 ILE A CA 1
ATOM 1314 C C . ILE A 1 200 ? 35.73900 30.32000 -52.75500 1.000 70.64000 186 ILE A C 1
ATOM 1315 O O . ILE A 1 200 ? 36.11000 29.76400 -53.79900 1.000 76.80000 186 ILE A O 1
ATOM 1320 N N . GLY A 1 201 ? 35.00000 31.43400 -52.77200 1.000 67.89000 187 GLY A N 1
ATOM 1321 C CA . GLY A 1 201 ? 34.66300 32.06000 -54.03900 1.000 70.78000 187 GLY A CA 1
ATOM 1322 C C . GLY A 1 201 ? 35.88100 32.39500 -54.87400 1.000 76.30000 187 GLY A C 1
ATOM 1323 O O . GLY A 1 201 ? 35.82500 32.36100 -56.11000 1.000 78.70000 187 GLY A O 1
ATOM 1324 N N . TRP A 1 202 ? 37.00600 32.69500 -54.21700 1.000 74.27000 188 TRP A N 1
ATOM 1325 C CA . TRP A 1 202 ? 38.24400 33.00900 -54.92400 1.000 75.16000 188 TRP A CA 1
ATOM 1326 C C . TRP A 1 202 ? 38.69900 31.89500 -55.86000 1.000 75.16000 188 TRP A C 1
ATOM 1327 O O . TRP A 1 202 ? 39.60500 32.12100 -56.67300 1.000 70.51000 188 TRP A O 1
ATOM 1338 N N . ILE A 1 203 ? 38.10300 30.70400 -55.76900 1.000 73.01000 189 ILE A N 1
ATOM 1339 C CA . ILE A 1 203 ? 38.45200 29.63300 -56.69600 1.000 80.21000 189 ILE A CA 1
ATOM 1340 C C . ILE A 1 203 ? 38.00500 29.98200 -58.11200 1.000 79.11000 189 ILE A C 1
ATOM 1341 O O . ILE A 1 203 ? 38.72100 29.71600 -59.08500 1.000 78.87000 189 ILE A O 1
ATOM 1346 N N . GLU A 1 204 ? 36.83000 30.59300 -58.25200 1.000 79.26000 190 GLU A N 1
ATOM 1347 C CA . GLU A 1 204 ? 36.32900 31.00900 -59.55500 1.000 83.77000 190 GLU A CA 1
ATOM 1348 C C . GLU A 1 204 ? 36.74300 32.42900 -59.92100 1.000 83.73000 190 GLU A C 1
ATOM 1349 O O . GLU A 1 204 ? 36.21300 32.98500 -60.88800 1.000 89.62000 190 GLU A O 1
ATOM 1355 N N . GLN A 1 205 ? 37.66900 33.02700 -59.17700 1.000 83.03000 191 GLN A N 1
ATOM 1356 C CA . GLN A 1 205 ? 38.04900 34.42300 -59.36600 1.000 85.62000 191 GLN A CA 1
ATOM 1357 C C . GLN A 1 205 ? 39.55400 34.55600 -59.55600 1.000 82.35000 191 GLN A C 1
ATOM 1358 O O . GLN A 1 205 ? 40.19100 35.47300 -59.02600 1.000 83.82000 191 GLN A O 1
ATOM 1364 N N . GLY A 1 206 ? 40.14600 33.64200 -60.31800 1.000 86.47000 192 GLY A N 1
ATOM 1365 C CA . GLY A 1 206 ? 41.55500 33.73600 -60.63300 1.000 84.07000 192 GLY A CA 1
ATOM 1366 C C . GLY A 1 206 ? 41.85100 34.85900 -61.61100 1.000 86.07000 192 GLY A C 1
ATOM 1367 O O . GLY A 1 206 ? 40.96300 35.47500 -62.20300 1.000 84.47000 192 GLY A O 1
ATOM 1368 N N . ASN A 1 207 ? 43.14100 35.12600 -61.78200 1.000 86.68000 193 ASN A N 1
ATOM 1369 C CA . ASN A 1 207 ? 43.58300 36.19700 -62.66900 1.000 91.54000 193 ASN A CA 1
ATOM 1370 C C . ASN A 1 207 ? 43.98000 35.65300 -64.03900 1.000 90.13000 193 ASN A C 1
ATOM 1371 O O . ASN A 1 207 ? 43.18200 35.66600 -64.97900 1.000 86.70000 193 ASN A O 1
ATOM 1376 N N . GLU A 1 218 ? 45.46000 24.25100 -59.98000 1.000 91.63000 204 GLU A N 1
ATOM 1377 C CA . GLU A 1 218 ? 46.52000 24.74800 -59.10800 1.000 83.88000 204 GLU A CA 1
ATOM 1378 C C . GLU A 1 218 ? 46.01200 25.92300 -58.27100 1.000 82.45000 204 GLU A C 1
ATOM 1379 O O . GLU A 1 218 ? 46.40500 26.09400 -57.11500 1.000 76.57000 204 GLU A O 1
ATOM 1385 N N . HIS A 1 219 ? 45.12400 26.72200 -58.86500 1.000 83.86000 205 HIS A N 1
ATOM 1386 C CA . HIS A 1 219 ? 44.55500 27.86900 -58.16400 1.000 77.28000 205 HIS A CA 1
ATOM 1387 C C . HIS A 1 219 ? 43.62400 27.42100 -57.04100 1.000 72.63000 205 HIS A C 1
ATOM 1388 O O . HIS A 1 219 ? 43.70900 27.91600 -55.90600 1.000 69.16000 205 HIS A O 1
ATOM 1395 N N . ALA A 1 220 ? 42.72200 26.48500 -57.34700 1.000 68.30000 206 ALA A N 1
ATOM 1396 C CA . ALA A 1 220 ? 41.84000 25.94000 -56.32300 1.000 68.65000 206 ALA A CA 1
ATOM 1397 C C . ALA A 1 220 ? 42.64000 25.29900 -55.19700 1.000 67.98000 206 ALA A C 1
ATOM 1398 O O . ALA A 1 220 ? 42.28000 25.42500 -54.02200 1.000 67.28000 206 ALA A O 1
ATOM 1400 N N . ALA A 1 221 ? 43.73100 24.60800 -55.53900 1.000 65.38000 207 ALA A N 1
ATOM 1401 C CA . ALA A 1 221 ? 44.58400 24.01800 -54.51300 1.000 68.23000 207 ALA A CA 1
ATOM 1402 C C . ALA A 1 221 ? 45.19200 25.09300 -53.62300 1.000 66.25000 207 ALA A C 1
ATOM 1403 O O . ALA A 1 221 ? 45.26700 24.92700 -52.40000 1.000 63.23000 207 ALA A O 1
ATOM 1405 N N . LEU A 1 222 ? 45.61100 26.21100 -54.22000 1.000 68.41000 208 LEU A N 1
ATOM 1406 C CA . LEU A 1 222 ? 46.15100 27.32500 -53.44700 1.000 62.23000 208 LEU A CA 1
ATOM 1407 C C . LEU A 1 222 ? 45.12800 27.84600 -52.44300 1.000 62.42000 208 LEU A C 1
ATOM 1408 O O . LEU A 1 222 ? 45.42400 27.99100 -51.24600 1.000 59.11000 208 LEU A O 1
ATOM 1413 N N . ILE A 1 223 ? 43.90800 28.12200 -52.91400 1.000 59.96000 209 ILE A N 1
ATOM 1414 C CA . ILE A 1 223 ? 42.88300 28.69000 -52.03900 1.000 58.60000 209 ILE A CA 1
ATOM 1415 C C . ILE A 1 223 ? 42.51300 27.70600 -50.93300 1.000 59.83000 209 ILE A C 1
ATOM 1416 O O . ILE A 1 223 ? 42.40900 28.07800 -49.75200 1.000 56.93000 209 ILE A O 1
ATOM 1421 N N . ILE A 1 224 ? 42.30100 26.43800 -51.29800 1.000 61.30000 210 ILE A N 1
ATOM 1422 C CA . ILE A 1 224 ? 41.91300 25.42400 -50.32300 1.000 60.03000 210 ILE A CA 1
ATOM 1423 C C . ILE A 1 224 ? 42.99800 25.25200 -49.26800 1.000 55.91000 210 ILE A C 1
ATOM 1424 O O . ILE A 1 224 ? 42.70900 25.16900 -48.06700 1.000 59.08000 210 ILE A O 1
ATOM 1429 N N . ASP A 1 225 ? 44.26200 25.19700 -49.69700 1.000 54.17000 211 ASP A N 1
ATOM 1430 C CA . ASP A 1 225 ? 45.37000 25.06900 -48.76000 1.000 60.87000 211 ASP A CA 1
ATOM 1431 C C . ASP A 1 225 ? 45.41600 26.25000 -47.80000 1.000 56.48000 211 ASP A C 1
ATOM 1432 O O . ASP A 1 225 ? 45.61000 26.07300 -46.58900 1.000 58.50000 211 ASP A O 1
ATOM 1437 N N . PHE A 1 226 ? 45.22100 27.46300 -48.32300 1.000 54.21000 212 PHE A N 1
ATOM 1438 C CA . PHE A 1 226 ? 45.23300 28.65400 -47.47900 1.000 53.20000 212 PHE A CA 1
ATOM 1439 C C . PHE A 1 226 ? 44.14200 28.59200 -46.41400 1.000 59.13000 212 PHE A C 1
ATOM 1440 O O . PHE A 1 226 ? 44.39300 28.84800 -45.22600 1.000 56.23000 212 PHE A O 1
ATOM 1448 N N . ILE A 1 227 ? 42.91900 28.25200 -46.82800 1.000 58.21000 213 ILE A N 1
ATOM 1449 C CA . ILE A 1 227 ? 41.80400 28.19900 -45.88300 1.000 54.68000 213 ILE A CA 1
ATOM 1450 C C . ILE A 1 227 ? 42.03900 27.11600 -44.83700 1.000 53.12000 213 ILE A C 1
ATOM 1451 O O . ILE A 1 227 ? 41.80800 27.32800 -43.63600 1.000 53.58000 213 ILE A O 1
ATOM 1456 N N . THR A 1 228 ? 42.50800 25.94300 -45.27400 1.000 56.32000 214 THR A N 1
ATOM 1457 C CA . THR A 1 228 ? 42.78500 24.85200 -44.34600 1.000 53.68000 214 THR A CA 1
ATOM 1458 C C . THR A 1 228 ? 43.82100 25.26000 -43.30600 1.000 56.03000 214 THR A C 1
ATOM 1459 O O . THR A 1 228 ? 43.66400 24.96500 -42.11600 1.000 50.98000 214 THR A O 1
ATOM 1463 N N . HIS A 1 229 ? 44.88300 25.95000 -43.73300 1.000 52.99000 215 HIS A N 1
ATOM 1464 C CA . HIS A 1 229 ? 45.92700 26.33400 -42.78700 1.000 55.83000 215 HIS A CA 1
ATOM 1465 C C . HIS A 1 229 ? 45.44000 27.40400 -41.81400 1.000 51.63000 215 HIS A C 1
ATOM 1466 O O . HIS A 1 229 ? 45.78100 27.36700 -40.62500 1.000 51.57000 215 HIS A O 1
ATOM 1473 N N . VAL A 1 230 ? 44.63600 28.35900 -42.29100 1.000 52.96000 216 VAL A N 1
ATOM 1474 C CA . VAL A 1 230 ? 44.05300 29.35200 -41.38500 1.000 55.28000 216 VAL A CA 1
ATOM 1475 C C . VAL A 1 230 ? 43.18800 28.66700 -40.32800 1.000 55.38000 216 VAL A C 1
ATOM 1476 O O . VAL A 1 230 ? 43.28800 28.95200 -39.12100 1.000 52.16000 216 VAL A O 1
ATOM 1480 N N . LEU A 1 231 ? 42.32700 27.74500 -40.77100 1.000 55.29000 217 LEU A N 1
ATOM 1481 C CA . LEU A 1 231 ? 41.47800 27.01300 -39.83700 1.000 55.37000 217 LEU A CA 1
ATOM 1482 C C . LEU A 1 231 ? 42.30700 26.19800 -38.85500 1.000 53.32000 217 LEU A C 1
ATOM 1483 O O . LEU A 1 231 ? 41.96600 26.11000 -37.67200 1.000 54.59000 217 LEU A O 1
ATOM 1488 N N . ASP A 1 232 ? 43.40200 25.59700 -39.32500 1.000 52.77000 218 ASP A N 1
ATOM 1489 C CA . ASP A 1 232 ? 44.25400 24.81100 -38.43900 1.000 49.79000 218 ASP A CA 1
ATOM 1490 C C . ASP A 1 232 ? 44.96000 25.69400 -37.41900 1.000 53.35000 218 ASP A C 1
ATOM 1491 O O . ASP A 1 232 ? 45.26700 25.23900 -36.31100 1.000 53.30000 218 ASP A O 1
ATOM 1496 N N . MET A 1 233 ? 45.22500 26.95100 -37.77600 1.000 50.68000 219 MET A N 1
ATOM 1497 C CA . MET A 1 233 ? 45.85900 27.87100 -36.83700 1.000 53.74000 219 MET A CA 1
ATOM 1498 C C . MET A 1 233 ? 44.89000 28.31500 -35.74500 1.000 56.98000 219 MET A C 1
ATOM 1499 O O . MET A 1 233 ? 45.28700 28.46200 -34.58200 1.000 50.70000 219 MET A O 1
ATOM 1504 N N . MET A 1 234 ? 43.62300 28.53500 -36.10100 1.000 46.94000 220 MET A N 1
ATOM 1505 C CA . MET A 1 234 ? 42.68000 29.16300 -35.16900 1.000 50.48000 220 MET A CA 1
ATOM 1506 C C . MET A 1 234 ? 42.59900 28.52700 -33.77500 1.000 51.82000 220 MET A C 1
ATOM 1507 O O . MET A 1 234 ? 42.52700 29.28600 -32.78900 1.000 48.91000 220 MET A O 1
ATOM 1512 N N . PRO A 1 235 ? 42.57700 27.19800 -33.60200 1.000 51.13000 221 PRO A N 1
ATOM 1513 C CA . PRO A 1 235 ? 42.52500 26.65800 -32.23000 1.000 48.68000 221 PRO A CA 1
ATOM 1514 C C . PRO A 1 235 ? 43.73900 27.01200 -31.38700 1.000 51.67000 221 PRO A C 1
ATOM 1515 O O . PRO A 1 235 ? 43.61500 27.14400 -30.16200 1.000 50.15000 221 PRO A O 1
ATOM 1519 N N . LYS A 1 236 ? 44.91300 27.17100 -32.00200 1.000 45.54000 222 LYS A N 1
ATOM 1520 C CA . LYS A 1 236 ? 46.07400 27.64100 -31.25300 1.000 49.19000 222 LYS A CA 1
ATOM 1521 C C . LYS A 1 236 ? 45.84500 29.05300 -30.72500 1.000 51.90000 222 LYS A C 1
ATOM 1522 O O . LYS A 1 236 ? 46.18900 29.36100 -29.57700 1.000 48.17000 222 LYS A O 1
ATOM 1528 N N . ALA A 1 237 ? 45.25500 29.92400 -31.54900 1.000 50.50000 223 ALA A N 1
ATOM 1529 C CA . ALA A 1 237 ? 44.93200 31.27100 -31.09200 1.000 47.95000 223 ALA A CA 1
ATOM 1530 C C . ALA A 1 237 ? 43.90000 31.24200 -29.97000 1.000 50.99000 223 ALA A C 1
ATOM 1531 O O . ALA A 1 237 ? 43.98100 32.03500 -29.02200 1.000 54.28000 223 ALA A O 1
ATOM 1533 N N . ILE A 1 238 ? 42.92200 30.33600 -30.05700 1.000 48.57000 224 ILE A N 1
ATOM 1534 C CA . ILE A 1 238 ? 41.95900 30.18900 -28.96600 1.000 46.42000 224 ILE A CA 1
ATOM 1535 C C . ILE A 1 238 ? 42.67100 29.77300 -27.68300 1.000 45.66000 224 ILE A C 1
ATOM 1536 O O . ILE A 1 238 ? 42.38300 30.29000 -26.59400 1.000 47.07000 224 ILE A O 1
ATOM 1541 N N . TYR A 1 239 ? 43.61200 28.83300 -27.79200 1.000 47.99000 225 TYR A N 1
ATOM 1542 C CA . TYR A 1 239 ? 44.37100 28.41300 -26.62000 1.000 50.07000 225 TYR A CA 1
ATOM 1543 C C . TYR A 1 239 ? 45.20700 29.55400 -26.05300 1.000 49.81000 225 TYR A C 1
ATOM 1544 O O . TYR A 1 239 ? 45.37500 29.65100 -24.83300 1.000 50.74000 225 TYR A O 1
ATOM 1553 N N . ILE A 1 240 ? 45.72300 30.42800 -26.91900 1.000 46.97000 226 ILE A N 1
ATOM 1554 C CA . ILE A 1 240 ? 46.44800 31.60300 -26.44400 1.000 46.84000 226 ILE A CA 1
ATOM 1555 C C . ILE A 1 240 ? 45.51200 32.53100 -25.67900 1.000 50.41000 226 ILE A C 1
ATOM 1556 O O . ILE A 1 240 ? 45.88200 33.08900 -24.63700 1.000 49.94000 226 ILE A O 1
ATOM 1561 N N . GLU A 1 241 ? 44.29200 32.72200 -26.18900 1.000 45.41000 227 GLU A N 1
ATOM 1562 C CA . GLU A 1 241 ? 43.30400 33.51700 -25.46100 1.000 46.39000 227 GLU A CA 1
ATOM 1563 C C . GLU A 1 241 ? 43.03300 32.92600 -24.08200 1.000 43.41000 227 GLU A C 1
ATOM 1564 O O . GLU A 1 241 ? 42.93100 33.66000 -23.08900 1.000 48.38000 227 GLU A O 1
ATOM 1570 N N . SER A 1 242 ? 42.90800 31.59800 -24.00300 1.000 45.85000 228 SER A N 1
ATOM 1571 C CA . SER A 1 242 ? 42.64900 30.96000 -22.71200 1.000 53.61000 228 SER A CA 1
ATOM 1572 C C . SER A 1 242 ? 43.82500 31.14800 -21.76300 1.000 52.81000 228 SER A C 1
ATOM 1573 O O . SER A 1 242 ? 43.63600 31.39400 -20.56500 1.000 51.70000 228 SER A O 1
ATOM 1576 N N . THR A 1 243 ? 45.04900 31.02900 -22.28300 1.000 45.59000 229 THR A N 1
ATOM 1577 C CA . THR A 1 243 ? 46.22300 31.25600 -21.44800 1.000 52.65000 229 THR A CA 1
ATOM 1578 C C . THR A 1 243 ? 46.25600 32.68700 -20.92800 1.000 50.28000 229 THR A C 1
ATOM 1579 O O . THR A 1 243 ? 46.52400 32.91500 -19.74500 1.000 50.68000 229 THR A O 1
ATOM 1583 N N . LEU A 1 244 ? 45.98200 33.66300 -21.79800 1.000 46.00000 230 LEU A N 1
ATOM 1584 C CA . LEU A 1 244 ? 45.93500 35.05400 -21.35800 1.000 49.51000 230 LEU A CA 1
ATOM 1585 C C . LEU A 1 244 ? 44.88800 35.25400 -20.26600 1.000 52.04000 230 LEU A C 1
ATOM 1586 O O . LEU A 1 244 ? 45.14100 35.95300 -19.27600 1.000 47.98000 230 LEU A O 1
ATOM 1591 N N . TYR A 1 245 ? 43.70800 34.64800 -20.42700 1.000 47.56000 231 TYR A N 1
ATOM 1592 C CA . TYR A 1 245 ? 42.69800 34.71300 -19.37100 1.000 54.42000 231 TYR A CA 1
ATOM 1593 C C . TYR A 1 245 ? 43.22000 34.11800 -18.06800 1.000 52.84000 231 TYR A C 1
ATOM 1594 O O . TYR A 1 245 ? 42.95200 34.64600 -16.98200 1.000 58.17000 231 TYR A O 1
ATOM 1603 N N . THR A 1 246 ? 43.96600 33.01500 -18.15700 1.000 53.46000 232 THR A N 1
ATOM 1604 C CA . THR A 1 246 ? 44.51100 32.38500 -16.95700 1.000 56.35000 232 THR A CA 1
ATOM 1605 C C . THR A 1 246 ? 45.55200 33.27600 -16.28500 1.000 57.05000 232 THR A C 1
ATOM 1606 O O . THR A 1 246 ? 45.59100 33.37200 -15.05200 1.000 61.00000 232 THR A O 1
ATOM 1610 N N . ARG A 1 247 ? 46.39100 33.94600 -17.08000 1.000 55.26000 233 ARG A N 1
ATOM 1611 C CA . ARG A 1 247 ? 47.40600 34.83500 -16.52100 1.000 58.19000 233 ARG A CA 1
ATOM 1612 C C . ARG A 1 247 ? 46.78200 35.95000 -15.69200 1.000 54.25000 233 ARG A C 1
ATOM 1613 O O . ARG A 1 247 ? 47.39500 36.42700 -14.73100 1.000 55.77000 233 ARG A O 1
ATOM 1621 N N . LEU A 1 248 ? 45.57200 36.37900 -16.04500 1.000 55.79000 234 LEU A N 1
ATOM 1622 C CA . LEU A 1 248 ? 44.86200 37.38600 -15.26600 1.000 60.10000 234 LEU A CA 1
ATOM 1623 C C . LEU A 1 248 ? 44.12400 36.80400 -14.07000 1.000 58.10000 234 LEU A C 1
ATOM 1624 O O . LEU A 1 248 ? 43.47700 37.56100 -13.33900 1.000 56.31000 234 LEU A O 1
ATOM 1629 N N . GLY A 1 249 ? 44.19600 35.49300 -13.85600 1.000 58.11000 235 GLY A N 1
ATOM 1630 C CA . GLY A 1 249 ? 43.47700 34.87600 -12.76000 1.000 58.84000 235 GLY A CA 1
ATOM 1631 C C . GLY A 1 249 ? 42.02800 34.55600 -13.04100 1.000 61.11000 235 GLY A C 1
ATOM 1632 O O . GLY A 1 249 ? 41.26400 34.33000 -12.09800 1.000 61.44000 235 GLY A O 1
ATOM 1633 N N . HIS A 1 250 ? 41.62100 34.52400 -14.30800 1.000 58.41000 236 HIS A N 1
ATOM 1634 C CA . HIS A 1 250 ? 40.23700 34.24800 -14.68600 1.000 57.93000 236 HIS A CA 1
ATOM 1635 C C . HIS A 1 250 ? 40.18900 32.89100 -15.38400 1.000 54.12000 236 HIS A C 1
ATOM 1636 O O . HIS A 1 250 ? 40.00500 32.79000 -16.59800 1.000 56.32000 236 HIS A O 1
ATOM 1643 N N . TYR A 1 251 ? 40.33900 31.83600 -14.58300 1.000 52.52000 237 TYR A N 1
ATOM 1644 C CA . TYR A 1 251 ? 40.43900 30.46900 -15.08400 1.000 52.83000 237 TYR A CA 1
ATOM 1645 C C . TYR A 1 251 ? 39.10900 29.95100 -15.62400 1.000 56.91000 237 TYR A C 1
ATOM 1646 O O . TYR A 1 251 ? 39.07100 29.31000 -16.68400 1.000 53.87000 237 TYR A O 1
ATOM 1655 N N . HIS A 1 252 ? 38.01200 30.20600 -14.90500 1.000 55.35000 238 HIS A N 1
ATOM 1656 C CA . HIS A 1 252 ? 36.70100 29.78200 -15.38400 1.000 53.27000 238 HIS A CA 1
ATOM 1657 C C . HIS A 1 252 ? 36.31800 30.53600 -16.64700 1.000 54.11000 238 HIS A C 1
ATOM 1658 O O . HIS A 1 252 ? 35.70200 29.96700 -17.55900 1.000 56.51000 238 HIS A O 1
ATOM 1665 N N . HIS A 1 253 ? 36.66000 31.82800 -16.70800 1.000 58.00000 239 HIS A N 1
ATOM 1666 C CA . HIS A 1 253 ? 36.54400 32.57000 -17.95800 1.000 53.26000 239 HIS A CA 1
ATOM 1667 C C . HIS A 1 253 ? 37.26300 31.84600 -19.08600 1.000 55.10000 239 HIS A C 1
ATOM 1668 O O . HIS A 1 253 ? 36.73100 31.72500 -20.19300 1.000 52.39000 239 HIS A O 1
ATOM 1675 N N . ALA A 1 254 ? 38.47600 31.35400 -18.81700 1.000 55.24000 240 ALA A N 1
ATOM 1676 C CA . ALA A 1 254 ? 39.26000 30.68400 -19.84900 1.000 52.41000 240 ALA A CA 1
ATOM 1677 C C . ALA A 1 254 ? 38.57600 29.41000 -20.32500 1.000 52.21000 240 ALA A C 1
ATOM 1678 O O . ALA A 1 254 ? 38.51000 29.14500 -21.53300 1.000 56.27000 240 ALA A O 1
ATOM 1680 N N . ASP A 1 255 ? 38.05500 28.61100 -19.39100 1.000 50.50000 241 ASP A N 1
ATOM 1681 C CA . ASP A 1 255 ? 37.35900 27.38300 -19.77500 1.000 55.49000 241 ASP A CA 1
ATOM 1682 C C . ASP A 1 255 ? 36.12500 27.68600 -20.62400 1.000 52.22000 241 ASP A C 1
ATOM 1683 O O . ASP A 1 255 ? 35.91600 27.07800 -21.68500 1.000 49.26000 241 ASP A O 1
ATOM 1688 N N . THR A 1 256 ? 35.29800 28.63300 -20.17300 1.000 50.29000 242 THR A N 1
ATOM 1689 C CA . THR A 1 256 ? 34.08000 28.95900 -20.90800 1.000 52.54000 242 THR A CA 1
ATOM 1690 C C . THR A 1 256 ? 34.39900 29.55800 -22.27300 1.000 54.57000 242 THR A C 1
ATOM 1691 O O . THR A 1 256 ? 33.70600 29.27900 -23.26300 1.000 54.83000 242 THR A O 1
ATOM 1695 N N . LEU A 1 257 ? 35.44600 30.38300 -22.34500 1.000 52.40000 243 LEU A N 1
ATOM 1696 C CA . LEU A 1 257 ? 35.85700 30.96100 -23.61600 1.000 50.79000 243 LEU A CA 1
ATOM 1697 C C . LEU A 1 257 ? 36.29600 29.87400 -24.58400 1.000 54.73000 243 LEU A C 1
ATOM 1698 O O . LEU A 1 257 ? 35.92400 29.89800 -25.76300 1.000 52.06000 243 LEU A O 1
ATOM 1703 N N . VAL A 1 258 ? 37.10000 28.91900 -24.10800 1.000 53.27000 244 VAL A N 1
ATOM 1704 C CA . VAL A 1 258 ? 37.48400 27.79700 -24.96000 1.000 50.56000 244 VAL A CA 1
ATOM 1705 C C . VAL A 1 258 ? 36.24300 27.09300 -25.49000 1.000 52.22000 244 VAL A C 1
ATOM 1706 O O . VAL A 1 258 ? 36.14100 26.81000 -26.68700 1.000 55.02000 244 VAL A O 1
ATOM 1710 N N . GLU A 1 259 ? 35.26100 26.85200 -24.61800 1.000 51.93000 245 GLU A N 1
ATOM 1711 C CA . GLU A 1 259 ? 34.05100 26.15300 -25.05300 1.000 56.93000 245 GLU A CA 1
ATOM 1712 C C . GLU A 1 259 ? 33.32900 26.91200 -26.16600 1.000 51.77000 245 GLU A C 1
ATOM 1713 O O . GLU A 1 259 ? 33.04200 26.34900 -27.23100 1.000 51.55000 245 GLU A O 1
ATOM 1719 N N . THR A 1 260 ? 33.03600 28.19700 -25.94600 1.000 51.94000 246 THR A N 1
ATOM 1720 C CA . THR A 1 260 ? 32.20900 28.93200 -26.90600 1.000 49.59000 246 THR A CA 1
ATOM 1721 C C . THR A 1 260 ? 32.96600 29.21500 -28.20800 1.000 51.77000 246 THR A C 1
ATOM 1722 O O . THR A 1 260 ? 32.40600 29.07200 -29.31200 1.000 49.84000 246 THR A O 1
ATOM 1726 N N . ALA A 1 261 ? 34.24400 29.59900 -28.10700 1.000 50.46000 247 ALA A N 1
ATOM 1727 C CA . ALA A 1 261 ? 35.04400 29.83300 -29.30300 1.000 42.82000 247 ALA A CA 1
ATOM 1728 C C . ALA A 1 261 ? 35.23400 28.54800 -30.09600 1.000 46.55000 247 ALA A C 1
ATOM 1729 O O . ALA A 1 261 ? 35.17200 28.56300 -31.33300 1.000 46.12000 247 ALA A O 1
ATOM 1731 N N . GLY A 1 262 ? 35.45900 27.42300 -29.40700 1.000 44.59000 248 GLY A N 1
ATOM 1732 C CA . GLY A 1 262 ? 35.55600 26.15200 -30.09400 1.000 47.70000 248 GLY A CA 1
ATOM 1733 C C . GLY A 1 262 ? 34.25700 25.74000 -30.74800 1.000 52.28000 248 GLY A C 1
ATOM 1734 O O . GLY A 1 262 ? 34.27100 25.10000 -31.80000 1.000 52.04000 248 GLY A O 1
ATOM 1735 N N . ALA A 1 263 ? 33.12100 26.11000 -30.15200 1.000 49.84000 249 ALA A N 1
ATOM 1736 C CA . ALA A 1 263 ? 31.83900 25.83600 -30.79300 1.000 50.73000 249 ALA A CA 1
ATOM 1737 C C . ALA A 1 263 ? 31.72200 26.57700 -32.12200 1.000 48.68000 249 ALA A C 1
ATOM 1738 O O . ALA A 1 263 ? 31.36100 25.98500 -33.15100 1.000 54.92000 249 ALA A O 1
ATOM 1740 N N . LYS A 1 264 ? 32.02600 27.88000 -32.12200 1.000 51.68000 250 LYS A N 1
ATOM 1741 C CA . LYS A 1 264 ? 31.95800 28.63100 -33.38000 1.000 48.55000 250 LYS A CA 1
ATOM 1742 C C . LYS A 1 264 ? 32.94100 28.07900 -34.41200 1.000 49.34000 250 LYS A C 1
ATOM 1743 O O . LYS A 1 264 ? 32.61100 27.95300 -35.60400 1.000 55.58000 250 LYS A O 1
ATOM 1749 N N . TYR A 1 265 ? 34.15500 27.73800 -33.96900 1.000 50.89000 251 TYR A N 1
ATOM 1750 C CA . TYR A 1 265 ? 35.14800 27.17900 -34.88100 1.000 48.58000 251 TYR A CA 1
ATOM 1751 C C . TYR A 1 265 ? 34.67700 25.85500 -35.47300 1.000 50.40000 251 TYR A C 1
ATOM 1752 O O . TYR A 1 265 ? 34.88700 25.58700 -36.66200 1.000 49.65000 251 TYR A O 1
ATOM 1761 N N . THR A 1 266 ? 34.04300 25.01100 -34.65500 1.000 56.06000 252 THR A N 1
ATOM 1762 C CA . THR A 1 266 ? 33.51400 23.74300 -35.14600 1.000 55.18000 252 THR A CA 1
ATOM 1763 C C . THR A 1 266 ? 32.40000 23.96500 -36.16300 1.000 53.60000 252 THR A C 1
ATOM 1764 O O . THR A 1 266 ? 32.29000 23.21700 -37.14200 1.000 53.76000 252 THR A O 1
ATOM 1768 N N . ALA A 1 267 ? 31.56300 24.98500 -35.95200 1.000 47.05000 253 ALA A N 1
ATOM 1769 C CA . ALA A 1 267 ? 30.53600 25.29900 -36.94600 1.000 53.79000 253 ALA A CA 1
ATOM 1770 C C . ALA A 1 267 ? 31.16500 25.67900 -38.28200 1.000 52.94000 253 ALA A C 1
ATOM 1771 O O . ALA A 1 267 ? 30.70200 25.24600 -39.35100 1.000 55.82000 253 ALA A O 1
ATOM 1773 N N . VAL A 1 268 ? 32.23100 26.48400 -38.24000 1.000 48.96000 254 VAL A N 1
ATOM 1774 C CA . VAL A 1 268 ? 32.93600 26.82700 -39.47600 1.000 52.20000 254 VAL A CA 1
ATOM 1775 C C . VAL A 1 268 ? 33.53000 25.57800 -40.12400 1.000 53.57000 254 VAL A C 1
ATOM 1776 O O . VAL A 1 268 ? 33.47300 25.40800 -41.35000 1.000 53.52000 254 VAL A O 1
ATOM 1780 N N . LEU A 1 269 ? 34.11000 24.68600 -39.31200 1.000 52.75000 255 LEU A N 1
ATOM 1781 C CA . LEU A 1 269 ? 34.66000 23.43800 -39.84200 1.000 53.59000 255 LEU A CA 1
ATOM 1782 C C . LEU A 1 269 ? 33.58700 22.60200 -40.52600 1.000 55.46000 255 LEU A C 1
ATOM 1783 O O . LEU A 1 269 ? 33.84100 21.98200 -41.56400 1.000 57.05000 255 LEU A O 1
ATOM 1788 N N . GLN A 1 270 ? 32.38800 22.55200 -39.94500 1.000 54.10000 256 GLN A N 1
ATOM 1789 C CA . GLN A 1 270 ? 31.31100 21.76300 -40.53600 1.000 59.31000 256 GLN A CA 1
ATOM 1790 C C . GLN A 1 270 ? 30.84200 22.36900 -41.85500 1.000 59.41000 256 GLN A C 1
ATOM 1791 O O . GLN A 1 270 ? 30.51800 21.63800 -42.80300 1.000 59.79000 256 GLN A O 1
ATOM 1797 N N . ALA A 1 271 ? 30.81400 23.70200 -41.94200 1.000 60.23000 257 ALA A N 1
ATOM 1798 C CA . ALA A 1 271 ? 30.54700 24.33800 -43.23200 1.000 51.76000 257 ALA A CA 1
ATOM 1799 C C . ALA A 1 271 ? 31.61900 23.97900 -44.25800 1.000 57.67000 257 ALA A C 1
ATOM 1800 O O . ALA A 1 271 ? 31.30900 23.68400 -45.42300 1.000 60.63000 257 ALA A O 1
ATOM 1802 N N . TYR A 1 272 ? 32.89000 24.01200 -43.84400 1.000 54.88000 258 TYR A N 1
ATOM 1803 C CA . TYR A 1 272 ? 33.98300 23.60100 -44.72500 1.000 54.49000 258 TYR A CA 1
ATOM 1804 C C . TYR A 1 272 ? 33.79600 22.16600 -45.20700 1.000 58.70000 258 TYR A C 1
ATOM 1805 O O . TYR A 1 272 ? 34.01600 21.85700 -46.38600 1.000 58.30000 258 TYR A O 1
ATOM 1814 N N . ARG A 1 273 ? 33.39900 21.27500 -44.30000 1.000 60.01000 259 ARG A N 1
ATOM 1815 C CA . ARG A 1 273 ? 33.17700 19.87600 -44.64900 1.000 63.03000 259 ARG A CA 1
ATOM 1816 C C . ARG A 1 273 ? 32.05400 19.73300 -45.66900 1.000 68.03000 259 ARG A C 1
ATOM 1817 O O . ARG A 1 273 ? 32.16200 18.95900 -46.63100 1.000 64.41000 259 ARG A O 1
ATOM 1825 N N . GLY A 1 274 ? 30.96000 20.46400 -45.46400 1.000 65.12000 260 GLY A N 1
ATOM 1826 C CA . GLY A 1 274 ? 29.86700 20.41400 -46.41900 1.000 68.39000 260 GLY A CA 1
ATOM 1827 C C . GLY A 1 274 ? 30.28100 20.90200 -47.79300 1.000 68.36000 260 GLY A C 1
ATOM 1828 O O . GLY A 1 274 ? 29.93700 20.29200 -48.81400 1.000 70.20000 260 GLY A O 1
ATOM 1829 N N . TRP A 1 275 ? 31.03900 22.00100 -47.83800 1.000 64.89000 261 TRP A N 1
ATOM 1830 C CA . TRP A 1 275 ? 31.51700 22.50200 -49.12200 1.000 61.51000 261 TRP A CA 1
ATOM 1831 C C . TRP A 1 275 ? 32.41500 21.48300 -49.81000 1.000 67.73000 261 TRP A C 1
ATOM 1832 O O . TRP A 1 275 ? 32.30900 21.27200 -51.02300 1.000 73.53000 261 TRP A O 1
ATOM 1843 N N . ALA A 1 276 ? 33.32500 20.86000 -49.05600 1.000 68.53000 262 ALA A N 1
ATOM 1844 C CA . ALA A 1 276 ? 34.19900 19.85100 -49.64500 1.000 67.95000 262 ALA A CA 1
ATOM 1845 C C . ALA A 1 276 ? 33.39400 18.68100 -50.19500 1.000 71.66000 262 ALA A C 1
ATOM 1846 O O . ALA A 1 276 ? 33.67500 18.18400 -51.29600 1.000 71.47000 262 ALA A O 1
ATOM 1848 N N . ARG A 1 277 ? 32.37800 18.23800 -49.44800 1.000 73.13000 263 ARG A N 1
ATOM 1849 C CA . ARG A 1 277 ? 31.53200 17.14700 -49.92000 1.000 75.53000 263 ARG A CA 1
ATOM 1850 C C . ARG A 1 277 ? 30.84300 17.50900 -51.23000 1.000 75.48000 263 ARG A C 1
ATOM 1851 O O . ARG A 1 277 ? 30.75100 16.67800 -52.14100 1.000 74.47000 263 ARG A O 1
ATOM 1859 N N . ASP A 1 278 ? 30.36400 18.74800 -51.35000 1.000 75.92000 264 ASP A N 1
ATOM 1860 C CA . ASP A 1 278 ? 29.63100 19.13700 -52.55000 1.000 75.78000 264 ASP A CA 1
ATOM 1861 C C . ASP A 1 278 ? 30.52100 19.61400 -53.69500 1.000 78.15000 264 ASP A C 1
ATOM 1862 O O . ASP A 1 278 ? 30.01100 19.82800 -54.80000 1.000 82.97000 264 ASP A O 1
ATOM 1867 N N . SER A 1 279 ? 31.82600 19.79200 -53.47100 1.000 71.23000 265 SER A N 1
ATOM 1868 C CA . SER A 1 279 ? 32.71200 20.28300 -54.52100 1.000 74.26000 265 SER A CA 1
ATOM 1869 C C . SER A 1 279 ? 33.79300 19.30000 -54.95600 1.000 75.41000 265 SER A C 1
ATOM 1870 O O . SER A 1 279 ? 34.48000 19.57400 -55.95100 1.000 77.09000 265 SER A O 1
ATOM 1873 N N . TYR A 1 280 ? 33.96900 18.17900 -54.24700 1.000 74.24000 266 TYR A N 1
ATOM 1874 C CA . TYR A 1 280 ? 35.01400 17.21700 -54.59700 1.000 73.54000 266 TYR A CA 1
ATOM 1875 C C . TYR A 1 280 ? 34.95300 16.81500 -56.07000 1.000 75.38000 266 TYR A C 1
ATOM 1876 O O . TYR A 1 280 ? 35.96100 16.87300 -56.78300 1.000 72.38000 266 TYR A O 1
ATOM 1885 N N . ASP A 1 281 ? 33.77400 16.40500 -56.54400 1.000 77.27000 267 ASP A N 1
ATOM 1886 C CA . ASP A 1 281 ? 33.66800 15.88200 -57.90400 1.000 79.68000 267 ASP A CA 1
ATOM 1887 C C . ASP A 1 281 ? 33.81900 16.98800 -58.94200 1.000 80.56000 267 ASP A C 1
ATOM 1888 O O . ASP A 1 281 ? 34.54800 16.83000 -59.92900 1.000 83.03000 267 ASP A O 1
ATOM 1893 N N . ASN A 1 282 ? 33.13800 18.11900 -58.73800 1.000 77.90000 268 ASN A N 1
ATOM 1894 C CA . ASN A 1 282 ? 33.21300 19.20800 -59.70800 1.000 79.67000 268 ASN A CA 1
ATOM 1895 C C . ASN A 1 282 ? 34.62100 19.77400 -59.82200 1.000 83.41000 268 ASN A C 1
ATOM 1896 O O . ASN A 1 282 ? 34.98700 20.31300 -60.87400 1.000 88.52000 268 ASN A O 1
ATOM 1901 N N . LEU A 1 283 ? 35.42600 19.66800 -58.76400 1.000 81.48000 269 LEU A N 1
ATOM 1902 C CA . LEU A 1 283 ? 36.78900 20.17900 -58.84600 1.000 83.25000 269 LEU A CA 1
ATOM 1903 C C . LEU A 1 283 ? 37.75800 19.17000 -59.45200 1.000 86.28000 269 LEU A C 1
ATOM 1904 O O . LEU A 1 283 ? 38.67600 19.56000 -60.18100 1.000 91.65000 269 LEU A O 1
ATOM 1909 N N . LEU A 1 284 ? 37.57400 17.87900 -59.17400 1.000 83.90000 270 LEU A N 1
ATOM 1910 C CA . LEU A 1 284 ? 38.47200 16.84200 -59.66300 1.000 89.28000 270 LEU A CA 1
ATOM 1911 C C . LEU A 1 284 ? 38.00000 16.21200 -60.96900 1.000 98.47000 270 LEU A C 1
ATOM 1912 O O . LEU A 1 284 ? 38.46600 15.12400 -61.32600 1.000 102.13000 270 LEU A O 1
ATOM 1917 N N . THR A 1 285 ? 37.09100 16.86900 -61.68700 1.000 99.37000 271 THR A N 1
ATOM 1918 C CA . THR A 1 285 ? 36.63200 16.38400 -62.98500 1.000 100.27000 271 THR A CA 1
ATOM 1919 C C . THR A 1 285 ? 36.19000 17.58300 -63.80700 1.000 102.37000 271 THR A C 1
ATOM 1920 O O . THR A 1 285 ? 35.30800 18.33500 -63.38100 1.000 102.82000 271 THR A O 1
ATOM 1924 N N . GLY A 1 286 ? 36.80000 17.75800 -64.97500 1.000 102.93000 272 GLY A N 1
ATOM 1925 C CA . GLY A 1 286 ? 36.49600 18.89600 -65.81700 1.000 104.05000 272 GLY A CA 1
ATOM 1926 C C . GLY A 1 286 ? 36.96400 20.20200 -65.21000 1.000 108.41000 272 GLY A C 1
ATOM 1927 O O . GLY A 1 286 ? 36.20800 21.17700 -65.15600 1.000 109.99000 272 GLY A O 1
ATOM 1928 N N . SER A 1 287 ? 38.20900 20.22800 -64.74400 1.000 108.32000 273 SER A N 1
ATOM 1929 C CA . SER A 1 287 ? 38.78300 21.42500 -64.14000 1.000 103.99000 273 SER A CA 1
ATOM 1930 C C . SER A 1 287 ? 40.30700 21.35100 -64.13000 1.000 104.98000 273 SER A C 1
ATOM 1931 O O . SER A 1 287 ? 40.91600 20.73700 -65.00800 1.000 99.34000 273 SER A O 1
ATOM 1934 N N . ASN A 1 293 ? 45.81700 17.25400 -60.57600 1.000 89.89000 279 ASN A N 1
ATOM 1935 C CA . ASN A 1 293 ? 44.87800 16.24800 -60.09600 1.000 91.06000 279 ASN A CA 1
ATOM 1936 C C . ASN A 1 293 ? 45.34500 15.68500 -58.75700 1.000 88.05000 279 ASN A C 1
ATOM 1937 O O . ASN A 1 293 ? 44.56100 15.54800 -57.82100 1.000 84.64000 279 ASN A O 1
ATOM 1942 N N . ARG A 1 294 ? 46.63600 15.35900 -58.67900 1.000 90.99000 280 ARG A N 1
ATOM 1943 C CA . ARG A 1 294 ? 47.19500 14.82300 -57.44200 1.000 91.39000 280 ARG A CA 1
ATOM 1944 C C . ARG A 1 294 ? 47.23700 15.88500 -56.34800 1.000 88.39000 280 ARG A C 1
ATOM 1945 O O . ARG A 1 294 ? 46.95800 15.59400 -55.17700 1.000 83.15000 280 ARG A O 1
ATOM 1953 N N . LEU A 1 295 ? 47.57000 17.12500 -56.71700 1.000 84.83000 281 LEU A N 1
ATOM 1954 C CA . LEU A 1 295 ? 47.70200 18.20000 -55.73700 1.000 78.97000 281 LEU A CA 1
ATOM 1955 C C . LEU A 1 295 ? 46.36300 18.52100 -55.08100 1.000 78.65000 281 LEU A C 1
ATOM 1956 O O . LEU A 1 295 ? 46.28000 18.68100 -53.85600 1.000 76.38000 281 LEU A O 1
ATOM 1961 N N . LEU A 1 296 ? 45.29900 18.62100 -55.88200 1.000 72.80000 282 LEU A N 1
ATOM 1962 C CA . LEU A 1 296 ? 43.98500 18.93300 -55.32900 1.000 74.67000 282 LEU A CA 1
ATOM 1963 C C . LEU A 1 296 ? 43.48700 17.80600 -54.43100 1.000 72.49000 282 LEU A C 1
ATOM 1964 O O . LEU A 1 296 ? 42.83400 18.05200 -53.40800 1.000 74.21000 282 LEU A O 1
ATOM 1969 N N . THR A 1 297 ? 43.79700 16.56000 -54.79300 1.000 75.75000 283 THR A N 1
ATOM 1970 C CA . THR A 1 297 ? 43.43300 15.43200 -53.94600 1.000 73.11000 283 THR A CA 1
ATOM 1971 C C . THR A 1 297 ? 44.19100 15.47200 -52.62400 1.000 72.65000 283 THR A C 1
ATOM 1972 O O . THR A 1 297 ? 43.62100 15.17800 -51.56500 1.000 69.61000 283 THR A O 1
ATOM 1976 N N . ASN A 1 298 ? 45.47300 15.85100 -52.66100 1.000 72.33000 284 ASN A N 1
ATOM 1977 C CA . ASN A 1 298 ? 46.21700 16.02500 -51.41800 1.000 71.54000 284 ASN A CA 1
ATOM 1978 C C . ASN A 1 298 ? 45.60800 17.13100 -50.56300 1.000 69.75000 284 ASN A C 1
ATOM 1979 O O . ASN A 1 298 ? 45.56600 17.02200 -49.33300 1.000 63.38000 284 ASN A O 1
ATOM 1984 N N . LYS A 1 299 ? 45.11700 18.19800 -51.19800 1.000 63.06000 285 LYS A N 1
ATOM 1985 C CA . LYS A 1 299 ? 44.50800 19.28400 -50.43000 1.000 68.89000 285 LYS A CA 1
ATOM 1986 C C . LYS A 1 299 ? 43.19000 18.85000 -49.79000 1.000 66.64000 285 LYS A C 1
ATOM 1987 O O . LYS A 1 299 ? 42.88600 19.23500 -48.65300 1.000 62.13000 285 LYS A O 1
ATOM 1993 N N . PHE A 1 300 ? 42.39700 18.04100 -50.49800 1.000 64.98000 286 PHE A N 1
ATOM 1994 C CA . PHE A 1 300 ? 41.16700 17.51900 -49.90100 1.000 66.55000 286 PHE A CA 1
ATOM 1995 C C . PHE A 1 300 ? 41.47000 16.54300 -48.76500 1.000 61.57000 286 PHE A C 1
ATOM 1996 O O . PHE A 1 300 ? 40.75700 16.51000 -47.75000 1.000 66.37000 286 PHE A O 1
ATOM 2004 N N . ASN A 1 301 ? 42.52900 15.74500 -48.91400 1.000 64.97000 287 ASN A N 1
ATOM 2005 C CA . ASN A 1 301 ? 42.96700 14.90200 -47.80600 1.000 68.93000 287 ASN A CA 1
ATOM 2006 C C . ASN A 1 301 ? 43.40700 15.74900 -46.61700 1.000 66.52000 287 ASN A C 1
ATOM 2007 O O . ASN A 1 301 ? 43.18300 15.37300 -45.46000 1.000 68.53000 287 ASN A O 1
ATOM 2012 N N . ASP A 1 302 ? 44.03600 16.89700 -46.88400 1.000 62.24000 288 ASP A N 1
ATOM 2013 C CA . ASP A 1 302 ? 44.39500 17.81900 -45.81000 1.000 64.82000 288 ASP A CA 1
ATOM 2014 C C . ASP A 1 302 ? 43.15500 18.36800 -45.11900 1.000 63.43000 288 ASP A C 1
ATOM 2015 O O . ASP A 1 302 ? 43.15100 18.56700 -43.89900 1.000 62.32000 288 ASP A O 1
ATOM 2020 N N . ILE A 1 303 ? 42.09800 18.63600 -45.88800 1.000 58.92000 289 ILE A N 1
ATOM 2021 C CA . ILE A 1 303 ? 40.82400 19.02800 -45.28600 1.000 63.44000 289 ILE A CA 1
ATOM 2022 C C . ILE A 1 303 ? 40.34400 17.94900 -44.32400 1.000 66.81000 289 ILE A C 1
ATOM 2023 O O . ILE A 1 303 ? 39.95000 18.22900 -43.18300 1.000 65.47000 289 ILE A O 1
ATOM 2028 N N . LYS A 1 304 ? 40.36400 16.69400 -44.77900 1.000 69.65000 290 LYS A N 1
ATOM 2029 C CA . LYS A 1 304 ? 39.89900 15.60600 -43.92100 1.000 69.78000 290 LYS A CA 1
ATOM 2030 C C . LYS A 1 304 ? 40.75400 15.49000 -42.66100 1.000 66.88000 290 LYS A C 1
ATOM 2031 O O . LYS A 1 304 ? 40.23200 15.23900 -41.56800 1.000 67.46000 290 LYS A O 1
ATOM 2037 N N . SER A 1 305 ? 42.06900 15.67500 -42.79300 1.000 64.67000 291 SER A N 1
ATOM 2038 C CA . SER A 1 305 ? 42.94400 15.61800 -41.62300 1.000 66.24000 291 SER A CA 1
ATOM 2039 C C . SER A 1 305 ? 42.66000 16.76600 -40.66100 1.000 61.20000 291 SER A C 1
ATOM 2040 O O . SER A 1 305 ? 42.73200 16.59100 -39.43900 1.000 63.23000 291 SER A O 1
ATOM 2043 N N . LEU A 1 306 ? 42.34500 17.94800 -41.19400 1.000 60.95000 292 LEU A N 1
ATOM 2044 C CA . LEU A 1 306 ? 41.95500 19.06600 -40.34300 1.000 62.07000 292 LEU A CA 1
ATOM 2045 C C . LEU A 1 306 ? 40.67800 18.75000 -39.57800 1.000 62.47000 292 LEU A C 1
ATOM 2046 O O . LEU A 1 306 ? 40.54900 19.09500 -38.39700 1.000 64.90000 292 LEU A O 1
ATOM 2051 N N . LEU A 1 307 ? 39.72300 18.08700 -40.23400 1.000 58.41000 293 LEU A N 1
ATOM 2052 C CA . LEU A 1 307 ? 38.46600 17.75900 -39.57000 1.000 63.82000 293 LEU A CA 1
ATOM 2053 C C . LEU A 1 307 ? 38.65400 16.73100 -38.45900 1.000 57.32000 293 LEU A C 1
ATOM 2054 O O . LEU A 1 307 ? 37.84500 16.68000 -37.52600 1.000 60.85000 293 LEU A O 1
ATOM 2059 N N . ASN A 1 308 ? 39.69900 15.90600 -38.53700 1.000 61.76000 294 ASN A N 1
ATOM 2060 C CA . ASN A 1 308 ? 39.97400 14.88700 -37.53100 1.000 65.97000 294 ASN A CA 1
ATOM 2061 C C . ASN A 1 308 ? 41.24500 15.19100 -36.74200 1.000 63.38000 294 ASN A C 1
ATOM 2062 O O . ASN A 1 308 ? 41.94500 14.27600 -36.30300 1.000 66.99000 294 ASN A O 1
ATOM 2067 N N . SER A 1 309 ? 41.55200 16.47200 -36.55300 1.000 55.79000 295 SER A N 1
ATOM 2068 C CA . SER A 1 309 ? 42.77300 16.87200 -35.86100 1.000 59.60000 295 SER A CA 1
ATOM 2069 C C . SER A 1 309 ? 42.65000 16.56900 -34.37200 1.000 59.56000 295 SER A C 1
ATOM 2070 O O . SER A 1 309 ? 41.86800 17.20900 -33.66100 1.000 61.98000 295 SER A O 1
ATOM 2073 N N . LEU A 1 310 ? 43.42200 15.59000 -33.89700 1.000 57.98000 296 LEU A N 1
ATOM 2074 C CA . LEU A 1 310 ? 43.49000 15.34200 -32.46100 1.000 63.87000 296 LEU A CA 1
ATOM 2075 C C . LEU A 1 310 ? 44.15800 16.50100 -31.73300 1.000 58.65000 296 LEU A C 1
ATOM 2076 O O . LEU A 1 310 ? 43.80400 16.79900 -30.58600 1.000 58.87000 296 LEU A O 1
ATOM 2081 N N . GLU A 1 311 ? 45.11400 17.16500 -32.38800 1.000 59.31000 297 GLU A N 1
ATOM 2082 C CA . GLU A 1 311 ? 45.76700 18.33200 -31.80600 1.000 52.20000 297 GLU A CA 1
ATOM 2083 C C . GLU A 1 311 ? 44.75000 19.41200 -31.46100 1.000 58.89000 297 GLU A C 1
ATOM 2084 O O . GLU A 1 311 ? 44.67400 19.87400 -30.31400 1.000 59.23000 297 GLU A O 1
ATOM 2090 N N . ASN A 1 312 ? 43.94500 19.81700 -32.44500 1.000 56.15000 298 ASN A N 1
ATOM 2091 C CA . ASN A 1 312 ? 42.95000 20.85500 -32.20700 1.000 52.35000 298 ASN A CA 1
ATOM 2092 C C . ASN A 1 312 ? 41.86500 20.38900 -31.24200 1.000 54.75000 298 ASN A C 1
ATOM 2093 O O . ASN A 1 312 ? 41.31400 21.20800 -30.49800 1.000 56.59000 298 ASN A O 1
ATOM 2098 N N . LYS A 1 313 ? 41.54800 19.09100 -31.23100 1.000 52.94000 299 LYS A N 1
ATOM 2099 C CA . LYS A 1 313 ? 40.58300 18.58200 -30.25800 1.000 62.06000 299 LYS A CA 1
ATOM 2100 C C . LYS A 1 313 ? 41.11200 18.71500 -28.83600 1.000 57.14000 299 LYS A C 1
ATOM 2101 O O . LYS A 1 313 ? 40.37000 19.09600 -27.92400 1.000 56.44000 299 LYS A O 1
ATOM 2107 N N . ILE A 1 314 ? 42.39100 18.39700 -28.62700 1.000 59.13000 300 ILE A N 1
ATOM 2108 C CA . ILE A 1 314 ? 42.98100 18.53300 -27.30000 1.000 57.11000 300 ILE A CA 1
ATOM 2109 C C . ILE A 1 314 ? 43.04600 19.99900 -26.89400 1.000 56.52000 300 ILE A C 1
ATOM 2110 O O . ILE A 1 314 ? 42.71300 20.35600 -25.75700 1.000 55.58000 300 ILE A O 1
ATOM 2115 N N . LEU A 1 315 ? 43.46200 20.87100 -27.81800 1.000 53.52000 301 LEU A N 1
ATOM 2116 C CA . LEU A 1 315 ? 43.57100 22.29300 -27.50400 1.000 50.13000 301 LEU A CA 1
ATOM 2117 C C . LEU A 1 315 ? 42.21900 22.90600 -27.16200 1.000 54.25000 301 LEU A C 1
ATOM 2118 O O . LEU A 1 315 ? 42.15100 23.85100 -26.36900 1.000 59.78000 301 LEU A O 1
ATOM 2123 N N . LEU A 1 316 ? 41.13900 22.38900 -27.74100 1.000 54.13000 302 LEU A N 1
ATOM 2124 C CA . LEU A 1 316 ? 39.80400 22.93000 -27.52400 1.000 52.85000 302 LEU A CA 1
ATOM 2125 C C . LEU A 1 316 ? 39.02700 22.18200 -26.44900 1.000 56.55000 302 LEU A C 1
ATOM 2126 O O . LEU A 1 316 ? 37.80900 22.36200 -26.34100 1.000 50.11000 302 LEU A O 1
ATOM 2131 N N . GLY A 1 317 ? 39.69700 21.35400 -25.65300 1.000 61.06000 303 GLY A N 1
ATOM 2132 C CA . GLY A 1 317 ? 39.03400 20.60600 -24.60300 1.000 59.22000 303 GLY A CA 1
ATOM 2133 C C . GLY A 1 317 ? 38.13000 19.51300 -25.13200 1.000 62.16000 303 GLY A C 1
ATOM 2134 O O . GLY A 1 317 ? 37.31600 18.96800 -24.38900 1.000 71.06000 303 GLY A O 1
ATOM 2135 N N . THR B 1 19 ? 16.15600 24.12400 -33.15800 1.000 87.40000 5 THR B N 1
ATOM 2136 C CA . THR B 1 19 ? 15.10000 25.12600 -33.24600 1.000 91.48000 5 THR B CA 1
ATOM 2137 C C . THR B 1 19 ? 14.55300 25.48300 -31.86400 1.000 91.48000 5 THR B C 1
ATOM 2138 O O . THR B 1 19 ? 14.08800 26.60200 -31.63900 1.000 87.63000 5 THR B O 1
ATOM 2142 N N . ILE B 1 20 ? 14.61200 24.52900 -30.94200 1.000 94.47000 6 ILE B N 1
ATOM 2143 C CA . ILE B 1 20 ? 14.17900 24.74500 -29.56600 1.000 91.93000 6 ILE B CA 1
ATOM 2144 C C . ILE B 1 20 ? 15.36700 25.25900 -28.76200 1.000 87.40000 6 ILE B C 1
ATOM 2145 O O . ILE B 1 20 ? 16.42400 24.62000 -28.72200 1.000 89.38000 6 ILE B O 1
ATOM 2150 N N . LYS B 1 21 ? 15.19800 26.41600 -28.12600 1.000 82.95000 7 LYS B N 1
ATOM 2151 C CA . LYS B 1 21 ? 16.24000 27.03600 -27.32500 1.000 83.10000 7 LYS B CA 1
ATOM 2152 C C . LYS B 1 21 ? 15.72700 27.26700 -25.91000 1.000 80.21000 7 LYS B C 1
ATOM 2153 O O . LYS B 1 21 ? 14.52100 27.39600 -25.68300 1.000 80.80000 7 LYS B O 1
ATOM 2159 N N . THR B 1 22 ? 16.65300 27.31200 -24.95700 1.000 79.16000 8 THR B N 1
ATOM 2160 C CA . THR B 1 22 ? 16.33200 27.54900 -23.55500 1.000 78.65000 8 THR B CA 1
ATOM 2161 C C . THR B 1 22 ? 17.05200 28.80300 -23.08200 1.000 71.23000 8 THR B C 1
ATOM 2162 O O . THR B 1 22 ? 18.27400 28.91500 -23.22900 1.000 70.37000 8 THR B O 1
ATOM 2166 N N . ILE B 1 23 ? 16.29300 29.73800 -22.51700 1.000 70.33000 9 ILE B N 1
ATOM 2167 C CA . ILE B 1 23 ? 16.81600 31.00900 -22.04100 1.000 69.16000 9 ILE B CA 1
ATOM 2168 C C . ILE B 1 23 ? 16.55400 31.11800 -20.54200 1.000 68.86000 9 ILE B C 1
ATOM 2169 O O . ILE B 1 23 ? 15.75300 30.37900 -19.96800 1.000 67.33000 9 ILE B O 1
ATOM 2174 N N . MET B 1 24 ? 17.25000 32.06200 -19.91200 1.000 64.94000 10 MET B N 1
ATOM 2175 C CA . MET B 1 24 ? 17.08300 32.35800 -18.49500 1.000 59.80000 10 MET B CA 1
ATOM 2176 C C . MET B 1 24 ? 16.24300 33.62000 -18.35800 1.000 59.98000 10 MET B C 1
ATOM 2177 O O . MET B 1 24 ? 16.58600 34.66200 -18.92600 1.000 59.24000 10 MET B O 1
ATOM 2182 N N . VAL B 1 25 ? 15.15000 33.53000 -17.60700 1.000 60.58000 11 VAL B N 1
ATOM 2183 C CA . VAL B 1 25 ? 14.27000 34.68000 -17.40200 1.000 60.52000 11 VAL B CA 1
ATOM 2184 C C . VAL B 1 25 ? 14.06700 34.88200 -15.90600 1.000 65.24000 11 VAL B C 1
ATOM 2185 O O . VAL B 1 25 ? 14.16900 33.91600 -15.13800 1.000 61.97000 11 VAL B O 1
ATOM 2189 N N . PRO B 1 26 ? 13.79800 36.10200 -15.43900 1.000 64.08000 12 PRO B N 1
ATOM 2190 C CA . PRO B 1 26 ? 13.59800 36.31400 -13.99900 1.000 62.64000 12 PRO B CA 1
ATOM 2191 C C . PRO B 1 26 ? 12.46400 35.45300 -13.46000 1.000 63.61000 12 PRO B C 1
ATOM 2192 O O . PRO B 1 26 ? 11.38100 35.38400 -14.04500 1.000 63.01000 12 PRO B O 1
ATOM 2196 N N . ASP B 1 27 ? 12.73200 34.78600 -12.33900 1.000 65.28000 13 ASP B N 1
ATOM 2197 C CA . ASP B 1 27 ? 11.75200 33.94800 -11.65000 1.000 68.72000 13 ASP B CA 1
ATOM 2198 C C . ASP B 1 27 ? 11.14200 34.79200 -10.53600 1.000 65.49000 13 ASP B C 1
ATOM 2199 O O . ASP B 1 27 ? 11.66200 34.85600 -9.42200 1.000 65.76000 13 ASP B O 1
ATOM 2204 N N . TRP B 1 28 ? 10.01800 35.43900 -10.84600 1.000 62.10000 14 TRP B N 1
ATOM 2205 C CA . TRP B 1 28 ? 9.39600 36.36700 -9.91000 1.000 65.30000 14 TRP B CA 1
ATOM 2206 C C . TRP B 1 28 ? 8.80400 35.68000 -8.68500 1.000 67.24000 14 TRP B C 1
ATOM 2207 O O . TRP B 1 28 ? 8.52300 36.36300 -7.69500 1.000 65.24000 14 TRP B O 1
ATOM 2218 N N . ASP B 1 29 ? 8.61400 34.35900 -8.71800 1.000 68.23000 15 ASP B N 1
ATOM 2219 C CA . ASP B 1 29 ? 8.17300 33.65200 -7.52000 1.000 73.07000 15 ASP B CA 1
ATOM 2220 C C . ASP B 1 29 ? 9.24700 33.59800 -6.44300 1.000 68.27000 15 ASP B C 1
ATOM 2221 O O . ASP B 1 29 ? 8.93300 33.25500 -5.29900 1.000 70.01000 15 ASP B O 1
ATOM 2226 N N . LYS B 1 30 ? 10.49800 33.91600 -6.77800 1.000 67.83000 16 LYS B N 1
ATOM 2227 C CA . LYS B 1 30 ? 11.58700 33.96900 -5.81100 1.000 63.29000 16 LYS B CA 1
ATOM 2228 C C . LYS B 1 30 ? 12.03300 35.39900 -5.53100 1.000 64.53000 16 LYS B C 1
ATOM 2229 O O . LYS B 1 30 ? 13.14900 35.61500 -5.04600 1.000 72.00000 16 LYS B O 1
ATOM 2235 N N . VAL B 1 31 ? 11.18300 36.37900 -5.82700 1.000 60.28000 17 VAL B N 1
ATOM 2236 C CA . VAL B 1 31 ? 11.48100 37.79000 -5.61400 1.000 62.30000 17 VAL B CA 1
ATOM 2237 C C . VAL B 1 31 ? 10.56200 38.31200 -4.52000 1.000 65.03000 17 VAL B C 1
ATOM 2238 O O . VAL B 1 31 ? 9.35000 38.06800 -4.55000 1.000 70.62000 17 VAL B O 1
ATOM 2242 N N . ASP B 1 32 ? 11.13900 39.02100 -3.55700 1.000 68.80000 18 ASP B N 1
ATOM 2243 C CA . ASP B 1 32 ? 10.34500 39.59200 -2.48200 1.000 69.99000 18 ASP B CA 1
ATOM 2244 C C . ASP B 1 32 ? 9.35100 40.59700 -3.04900 1.000 70.84000 18 ASP B C 1
ATOM 2245 O O . ASP B 1 32 ? 9.71300 41.41200 -3.90800 1.000 71.73000 18 ASP B O 1
ATOM 2250 N N . PRO B 1 33 ? 8.09400 40.57500 -2.60100 1.000 68.05000 19 PRO B N 1
ATOM 2251 C CA . PRO B 1 33 ? 7.08400 41.46800 -3.19000 1.000 66.58000 19 PRO B CA 1
ATOM 2252 C C . PRO B 1 33 ? 7.37900 42.94400 -2.99400 1.000 69.42000 19 PRO B C 1
ATOM 2253 O O . PRO B 1 33 ? 6.87600 43.76500 -3.77100 1.000 65.44000 19 PRO B O 1
ATOM 2257 N N . GLU B 1 34 ? 8.17500 43.31300 -1.98800 1.000 67.84000 20 GLU B N 1
ATOM 2258 C CA . GLU B 1 34 ? 8.51500 44.72000 -1.80200 1.000 68.63000 20 GLU B CA 1
ATOM 2259 C C . GLU B 1 34 ? 9.37900 45.23300 -2.94900 1.000 71.23000 20 GLU B C 1
ATOM 2260 O O . GLU B 1 34 ? 9.22100 46.37900 -3.39000 1.000 68.00000 20 GLU B O 1
ATOM 2266 N N . ILE B 1 35 ? 10.29400 44.39900 -3.44600 1.000 67.92000 21 ILE B N 1
ATOM 2267 C CA . ILE B 1 35 ? 11.08400 44.76900 -4.61800 1.000 70.36000 21 ILE B CA 1
ATOM 2268 C C . ILE B 1 35 ? 10.17000 44.99400 -5.81800 1.000 67.52000 21 ILE B C 1
ATOM 2269 O O . ILE B 1 35 ? 10.28800 45.99500 -6.53800 1.000 64.42000 21 ILE B O 1
ATOM 2274 N N . ILE B 1 36 ? 9.23800 44.06400 -6.04100 1.000 66.53000 22 ILE B N 1
ATOM 2275 C CA . ILE B 1 36 ? 8.26500 44.21500 -7.12200 1.000 68.71000 22 ILE B CA 1
ATOM 2276 C C . ILE B 1 36 ? 7.52500 45.53800 -6.98200 1.000 70.33000 22 ILE B C 1
ATOM 2277 O O . ILE B 1 36 ? 7.38300 46.30000 -7.94600 1.000 68.48000 22 ILE B O 1
ATOM 2282 N N . GLU B 1 37 ? 7.06700 45.83900 -5.76500 1.000 66.35000 23 GLU B N 1
ATOM 2283 C CA . GLU B 1 37 ? 6.29400 47.05400 -5.53200 1.000 66.56000 23 GLU B CA 1
ATOM 2284 C C . GLU B 1 37 ? 7.11000 48.29900 -5.85700 1.000 69.63000 23 GLU B C 1
ATOM 2285 O O . GLU B 1 37 ? 6.63500 49.20500 -6.55100 1.000 71.09000 23 GLU B O 1
ATOM 2291 N N . LEU B 1 38 ? 8.34800 48.35800 -5.36300 1.000 68.46000 24 LEU B N 1
ATOM 2292 C CA . LEU B 1 38 ? 9.19500 49.51300 -5.64700 1.000 67.09000 24 LEU B CA 1
ATOM 2293 C C . LEU B 1 38 ? 9.52200 49.62400 -7.13300 1.000 66.35000 24 LEU B C 1
ATOM 2294 O O . LEU B 1 38 ? 9.80400 50.72300 -7.62400 1.000 61.96000 24 LEU B O 1
ATOM 2299 N N . ILE B 1 39 ? 9.49700 48.50800 -7.86400 1.000 59.14000 25 ILE B N 1
ATOM 2300 C CA . ILE B 1 39 ? 9.58300 48.60400 -9.31800 1.000 66.30000 25 ILE B CA 1
ATOM 2301 C C . ILE B 1 39 ? 8.33300 49.27100 -9.87600 1.000 65.40000 25 ILE B C 1
ATOM 2302 O O . ILE B 1 39 ? 8.42000 50.18200 -10.70800 1.000 62.46000 25 ILE B O 1
ATOM 2307 N N . LYS B 1 40 ? 7.15400 48.84700 -9.40800 1.000 66.94000 26 LYS B N 1
ATOM 2308 C CA . LYS B 1 40 ? 5.89900 49.39500 -9.91400 1.000 63.90000 26 LYS B CA 1
ATOM 2309 C C . LYS B 1 40 ? 5.70900 50.86000 -9.54700 1.000 63.91000 26 LYS B C 1
ATOM 2310 O O . LYS B 1 40 ? 4.99700 51.57400 -10.26000 1.000 66.63000 26 LYS B O 1
ATOM 2316 N N . SER B 1 41 ? 6.30900 51.32400 -8.45200 1.000 62.23000 27 SER B N 1
ATOM 2317 C CA . SER B 1 41 ? 6.19200 52.72300 -8.06100 1.000 61.57000 27 SER B CA 1
ATOM 2318 C C . SER B 1 41 ? 7.18400 53.62800 -8.78200 1.000 68.38000 27 SER B C 1
ATOM 2319 O O . SER B 1 41 ? 7.17600 54.84200 -8.54600 1.000 71.44000 27 SER B O 1
ATOM 2322 N N . GLY B 1 42 ? 8.03500 53.07300 -9.64400 1.000 64.19000 28 GLY B N 1
ATOM 2323 C CA . GLY B 1 42 ? 9.01500 53.85400 -10.36600 1.000 61.62000 28 GLY B CA 1
ATOM 2324 C C . GLY B 1 42 ? 10.30000 54.13800 -9.61900 1.000 68.30000 28 GLY B C 1
ATOM 2325 O O . GLY B 1 42 ? 11.18300 54.80400 -10.17600 1.000 65.55000 28 GLY B O 1
ATOM 2326 N N . HIS B 1 43 ? 10.43700 53.66300 -8.37700 1.000 61.48000 29 HIS B N 1
ATOM 2327 C CA . HIS B 1 43 ? 11.67000 53.90000 -7.63200 1.000 61.73000 29 HIS B CA 1
ATOM 2328 C C . HIS B 1 43 ? 12.81700 53.05600 -8.16400 1.000 62.94000 29 HIS B C 1
ATOM 2329 O O . HIS B 1 43 ? 13.98500 53.43300 -8.01200 1.000 58.22000 29 HIS B O 1
ATOM 2336 N N . MET B 1 44 ? 12.51100 51.91800 -8.78100 1.000 62.35000 30 MET B N 1
ATOM 2337 C CA . MET B 1 44 ? 13.52300 50.99100 -9.25700 1.000 59.25000 30 MET B CA 1
ATOM 2338 C C . MET B 1 44 ? 13.25500 50.63800 -10.71100 1.000 62.39000 30 MET B C 1
ATOM 2339 O O . MET B 1 44 ? 12.10400 50.59200 -11.15500 1.000 64.29000 30 MET B O 1
ATOM 2344 N N . ARG B 1 45 ? 14.33400 50.39700 -11.44700 1.000 61.45000 31 ARG B N 1
ATOM 2345 C CA . ARG B 1 45 ? 14.28100 49.96100 -12.83400 1.000 57.34000 31 ARG B CA 1
ATOM 2346 C C . ARG B 1 45 ? 15.02200 48.63800 -12.98000 1.000 54.44000 31 ARG B C 1
ATOM 2347 O O . ARG B 1 45 ? 15.68400 48.15400 -12.05600 1.000 58.53000 31 ARG B O 1
ATOM 2355 N N . LEU B 1 46 ? 14.90800 48.06300 -14.17300 1.000 56.94000 32 LEU B N 1
ATOM 2356 C CA . LEU B 1 46 ? 15.35500 46.70800 -14.44000 1.000 56.09000 32 LEU B CA 1
ATOM 2357 C C . LEU B 1 46 ? 15.99900 46.65100 -15.81700 1.000 60.02000 32 LEU B C 1
ATOM 2358 O O . LEU B 1 46 ? 15.50300 47.26300 -16.76700 1.000 52.91000 32 LEU B O 1
ATOM 2363 N N . ARG B 1 47 ? 17.10600 45.91900 -15.91700 1.000 55.90000 33 ARG B N 1
ATOM 2364 C CA . ARG B 1 47 ? 17.70600 45.62500 -17.21500 1.000 60.85000 33 ARG B CA 1
ATOM 2365 C C . ARG B 1 47 ? 18.49200 44.32700 -17.10900 1.000 60.07000 33 ARG B C 1
ATOM 2366 O O . ARG B 1 47 ? 19.39000 44.21700 -16.26700 1.000 58.71000 33 ARG B O 1
ATOM 2374 N N . GLU B 1 48 ? 18.12900 43.35300 -17.94100 1.000 58.14000 34 GLU B N 1
ATOM 2375 C CA . GLU B 1 48 ? 18.83400 42.07600 -18.08500 1.000 57.38000 34 GLU B CA 1
ATOM 2376 C C . GLU B 1 48 ? 19.23700 41.48000 -16.73700 1.000 62.77000 34 GLU B C 1
ATOM 2377 O O . GLU B 1 48 ? 20.41700 41.31900 -16.42500 1.000 65.46000 34 GLU B O 1
ATOM 2383 N N . GLY B 1 49 ? 18.23200 41.15200 -15.93100 1.000 65.72000 35 GLY B N 1
ATOM 2384 C CA . GLY B 1 49 ? 18.50900 40.47000 -14.68400 1.000 59.58000 35 GLY B CA 1
ATOM 2385 C C . GLY B 1 49 ? 19.00500 41.34000 -13.55300 1.000 60.68000 35 GLY B C 1
ATOM 2386 O O . GLY B 1 49 ? 19.21800 40.82700 -12.45100 1.000 66.23000 35 GLY B O 1
ATOM 2387 N N . ILE B 1 50 ? 19.19100 42.63800 -13.77400 1.000 59.36000 36 ILE B N 1
ATOM 2388 C CA . ILE B 1 50 ? 19.69000 43.54000 -12.74200 1.000 57.21000 36 ILE B CA 1
ATOM 2389 C C . ILE B 1 50 ? 18.60000 44.53900 -12.38500 1.000 55.69000 36 ILE B C 1
ATOM 2390 O O . ILE B 1 50 ? 18.10200 45.26100 -13.25900 1.000 57.77000 36 ILE B O 1
ATOM 2395 N N . VAL B 1 51 ? 18.23500 44.59000 -11.10200 1.000 57.13000 37 VAL B N 1
ATOM 2396 C CA . VAL B 1 51 ? 17.34200 45.61000 -10.56800 1.000 49.87000 37 VAL B CA 1
ATOM 2397 C C . VAL B 1 51 ? 18.19400 46.65700 -9.87000 1.000 49.57000 37 VAL B C 1
ATOM 2398 O O . VAL B 1 51 ? 19.08100 46.31300 -9.07700 1.000 56.14000 37 VAL B O 1
ATOM 2402 N N . TYR B 1 52 ? 17.91600 47.93000 -10.14500 1.000 48.89000 38 TYR B N 1
ATOM 2403 C CA . TYR B 1 52 ? 18.70400 49.02700 -9.60300 1.000 53.49000 38 TYR B CA 1
ATOM 2404 C C . TYR B 1 52 ? 17.78000 50.19300 -9.28700 1.000 51.22000 38 TYR B C 1
ATOM 2405 O O . TYR B 1 52 ? 16.63000 50.23600 -9.73000 1.000 55.76000 38 TYR B O 1
ATOM 2414 N N . TRP B 1 53 ? 18.28700 51.13900 -8.50000 1.000 55.44000 39 TRP B N 1
ATOM 2415 C CA . TRP B 1 53 ? 17.51200 52.32800 -8.17700 1.000 58.75000 39 TRP B CA 1
ATOM 2416 C C . TRP B 1 53 ? 17.39600 53.23300 -9.39700 1.000 58.40000 39 TRP B C 1
ATOM 2417 O O . TRP B 1 53 ? 18.33900 53.37000 -10.18200 1.000 59.17000 39 TRP B O 1
ATOM 2428 N N . SER B 1 54 ? 16.23000 53.85200 -9.55200 1.000 58.27000 40 SER B N 1
ATOM 2429 C CA . SER B 1 54 ? 16.06100 54.85200 -10.59100 1.000 58.92000 40 SER B CA 1
ATOM 2430 C C . SER B 1 54 ? 16.86400 56.10400 -10.25300 1.000 61.79000 40 SER B C 1
ATOM 2431 O O . SER B 1 54 ? 17.19600 56.37000 -9.09400 1.000 64.05000 40 SER B O 1
ATOM 2434 N N . LYS B 1 55 ? 17.17400 56.87500 -11.29100 1.000 61.97000 41 LYS B N 1
ATOM 2435 C CA . LYS B 1 55 ? 17.96800 58.08700 -11.13600 1.000 63.23000 41 LYS B CA 1
ATOM 2436 C C . LYS B 1 55 ? 17.30200 59.04200 -10.15300 1.000 63.03000 41 LYS B C 1
ATOM 2437 O O . LYS B 1 55 ? 16.14800 59.44000 -10.34300 1.000 67.55000 41 LYS B O 1
ATOM 2443 N N . GLY B 1 56 ? 18.02800 59.39900 -9.09600 1.000 68.14000 42 GLY B N 1
ATOM 2444 C CA . GLY B 1 56 ? 17.50600 60.31400 -8.10000 1.000 68.85000 42 GLY B CA 1
ATOM 2445 C C . GLY B 1 56 ? 16.38900 59.77000 -7.24200 1.000 67.79000 42 GLY B C 1
ATOM 2446 O O . GLY B 1 56 ? 15.72200 60.55000 -6.55600 1.000 75.32000 42 GLY B O 1
ATOM 2447 N N . LYS B 1 57 ? 16.16100 58.45700 -7.25600 1.000 70.84000 43 LYS B N 1
ATOM 2448 C CA . LYS B 1 57 ? 15.09700 57.83700 -6.47600 1.000 62.67000 43 LYS B CA 1
ATOM 2449 C C . LYS B 1 57 ? 15.62900 56.91300 -5.39100 1.000 66.59000 43 LYS B C 1
ATOM 2450 O O . LYS B 1 57 ? 14.83700 56.22900 -4.73100 1.000 68.20000 43 LYS B O 1
ATOM 2456 N N . LYS B 1 58 ? 16.94200 56.86600 -5.19500 1.000 68.89000 44 LYS B N 1
ATOM 2457 C CA . LYS B 1 58 ? 17.51200 55.98500 -4.18600 1.000 68.64000 44 LYS B CA 1
ATOM 2458 C C . LYS B 1 58 ? 17.04700 56.41400 -2.80000 1.000 68.66000 44 LYS B C 1
ATOM 2459 O O . LYS B 1 58 ? 17.23300 57.56900 -2.40400 1.000 70.53000 44 LYS B O 1
ATOM 2465 N N . LEU B 1 59 ? 16.42900 55.48600 -2.07100 1.000 68.50000 45 LEU B N 1
ATOM 2466 C CA . LEU B 1 59 ? 15.87800 55.78700 -0.75500 1.000 73.73000 45 LEU B CA 1
ATOM 2467 C C . LEU B 1 59 ? 16.85800 55.49300 0.37400 1.000 66.13000 45 LEU B C 1
ATOM 2468 O O . LEU B 1 59 ? 16.91200 56.24400 1.35200 1.000 72.49000 45 LEU B O 1
ATOM 2473 N N . ILE B 1 60 ? 17.63900 54.42200 0.25900 1.000 66.49000 46 ILE B N 1
ATOM 2474 C CA . ILE B 1 60 ? 18.58400 54.04600 1.30500 1.000 74.61000 46 ILE B CA 1
ATOM 2475 C C . ILE B 1 60 ? 19.84600 54.89300 1.20500 1.000 80.28000 46 ILE B C 1
ATOM 2476 O O . ILE B 1 60 ? 20.04100 55.63000 0.23100 1.000 82.70000 46 ILE B O 1
ATOM 2481 N N . ASP B 1 61 ? 20.70400 54.79900 2.21800 1.000 82.34000 47 ASP B N 1
ATOM 2482 C CA . ASP B 1 61 ? 21.99700 55.47200 2.22000 1.000 87.64000 47 ASP B CA 1
ATOM 2483 C C . ASP B 1 61 ? 23.04800 54.52100 1.66400 1.000 90.43000 47 ASP B C 1
ATOM 2484 O O . ASP B 1 61 ? 23.21900 53.40800 2.17500 1.000 90.03000 47 ASP B O 1
ATOM 2489 N N . GLY B 1 62 ? 23.74700 54.96000 0.62600 1.000 91.22000 48 GLY B N 1
ATOM 2490 C CA . GLY B 1 62 ? 24.75200 54.12500 -0.00200 1.000 90.62000 48 GLY B CA 1
ATOM 2491 C C . GLY B 1 62 ? 25.41800 54.87300 -1.13400 1.000 93.74000 48 GLY B C 1
ATOM 2492 O O . GLY B 1 62 ? 25.09400 56.03000 -1.42500 1.000 97.34000 48 GLY B O 1
ATOM 2493 N N . ALA B 1 63 ? 26.36000 54.18800 -1.78000 1.000 90.25000 49 ALA B N 1
ATOM 2494 C CA . ALA B 1 63 ? 27.13900 54.76500 -2.86700 1.000 89.60000 49 ALA B CA 1
ATOM 2495 C C . ALA B 1 63 ? 26.67400 54.29500 -4.23900 1.000 88.29000 49 ALA B C 1
ATOM 2496 O O . ALA B 1 63 ? 26.42100 55.11900 -5.12300 1.000 95.34000 49 ALA B O 1
ATOM 2498 N N . GLY B 1 64 ? 26.55600 52.98600 -4.43800 1.000 81.68000 50 GLY B N 1
ATOM 2499 C CA . GLY B 1 64 ? 26.17000 52.44100 -5.72000 1.000 75.50000 50 GLY B CA 1
ATOM 2500 C C . GLY B 1 64 ? 24.68800 52.60900 -6.00000 1.000 71.49000 50 GLY B C 1
ATOM 2501 O O . GLY B 1 64 ? 23.95100 53.29100 -5.28700 1.000 68.87000 50 GLY B O 1
ATOM 2502 N N . SER B 1 65 ? 24.25100 51.96400 -7.08000 1.000 69.51000 51 SER B N 1
ATOM 2503 C CA . SER B 1 65 ? 22.85000 51.96100 -7.46700 1.000 62.09000 51 SER B CA 1
ATOM 2504 C C . SER B 1 65 ? 22.26100 50.56300 -7.58800 1.000 57.88000 51 SER B C 1
ATOM 2505 O O . SER B 1 65 ? 21.04200 50.43900 -7.76100 1.000 60.72000 51 SER B O 1
ATOM 2508 N N . ILE B 1 66 ? 23.08200 49.51400 -7.48700 1.000 54.53000 52 ILE B N 1
ATOM 2509 C CA . ILE B 1 66 ? 22.58000 48.14900 -7.57100 1.000 61.38000 52 ILE B CA 1
ATOM 2510 C C . ILE B 1 66 ? 21.57400 47.89500 -6.45500 1.000 62.77000 52 ILE B C 1
ATOM 2511 O O . ILE B 1 66 ? 21.74400 48.35100 -5.31700 1.000 62.17000 52 ILE B O 1
ATOM 2516 N N . VAL B 1 67 ? 20.50400 47.17900 -6.78800 1.000 58.45000 53 VAL B N 1
ATOM 2517 C CA . VAL B 1 67 ? 19.50600 46.74600 -5.81800 1.000 61.81000 53 VAL B CA 1
ATOM 2518 C C . VAL B 1 67 ? 19.51000 45.23300 -5.66600 1.000 66.07000 53 VAL B C 1
ATOM 2519 O O . VAL B 1 67 ? 19.64300 44.71100 -4.55600 1.000 71.05000 53 VAL B O 1
ATOM 2523 N N . LYS B 1 68 ? 19.37600 44.50400 -6.77100 1.000 62.78000 54 LYS B N 1
ATOM 2524 C CA . LYS B 1 68 ? 19.18500 43.06600 -6.66600 1.000 69.77000 54 LYS B CA 1
ATOM 2525 C C . LYS B 1 68 ? 19.64600 42.37200 -7.94000 1.000 67.89000 54 LYS B C 1
ATOM 2526 O O . LYS B 1 68 ? 19.45100 42.88800 -9.04600 1.000 65.81000 54 LYS B O 1
ATOM 2532 N N . HIS B 1 69 ? 20.25900 41.20400 -7.76900 1.000 70.80000 55 HIS B N 1
ATOM 2533 C CA . HIS B 1 69 ? 20.45300 40.25400 -8.85600 1.000 65.86000 55 HIS B CA 1
ATOM 2534 C C . HIS B 1 69 ? 19.28300 39.28000 -8.83800 1.000 71.62000 55 HIS B C 1
ATOM 2535 O O . HIS B 1 69 ? 19.09500 38.54700 -7.86000 1.000 69.64000 55 HIS B O 1
ATOM 2542 N N . LEU B 1 70 ? 18.49600 39.27900 -9.91000 1.000 67.39000 56 LEU B N 1
ATOM 2543 C CA . LEU B 1 70 ? 17.26900 38.50200 -9.92800 1.000 62.85000 56 LEU B CA 1
ATOM 2544 C C . LEU B 1 70 ? 17.57000 37.00400 -10.00600 1.000 60.91000 56 LEU B C 1
ATOM 2545 O O . LEU B 1 70 ? 18.57400 36.59100 -10.58600 1.000 59.96000 56 LEU B O 1
ATOM 2550 N N . PRO B 1 71 ? 16.71200 36.17800 -9.41000 1.000 63.91000 57 PRO B N 1
ATOM 2551 C CA . PRO B 1 71 ? 16.80000 34.73300 -9.65200 1.000 62.70000 57 PRO B CA 1
ATOM 2552 C C . PRO B 1 71 ? 16.26000 34.38800 -11.02900 1.000 67.13000 57 PRO B C 1
ATOM 2553 O O . PRO B 1 71 ? 15.34500 35.03500 -11.54600 1.000 61.96000 57 PRO B O 1
ATOM 2557 N N . PHE B 1 72 ? 16.83200 33.34300 -11.62200 1.000 58.91000 58 PHE B N 1
ATOM 2558 C CA . PHE B 1 72 ? 16.53600 32.96400 -12.99500 1.000 65.59000 58 PHE B CA 1
ATOM 2559 C C . PHE B 1 72 ? 15.89400 31.58400 -13.05400 1.000 68.92000 58 PHE B C 1
ATOM 2560 O O . PHE B 1 72 ? 16.24300 30.68700 -12.28100 1.000 67.99000 58 PHE B O 1
ATOM 2568 N N . LYS B 1 73 ? 14.95200 31.43200 -13.98000 1.000 69.17000 59 LYS B N 1
ATOM 2569 C CA . LYS B 1 73 ? 14.31100 30.17000 -14.30100 1.000 70.65000 59 LYS B CA 1
ATOM 2570 C C . LYS B 1 73 ? 14.48500 29.90000 -15.78900 1.000 70.31000 59 LYS B C 1
ATOM 2571 O O . LYS B 1 73 ? 14.75600 30.80900 -16.58000 1.000 70.78000 59 LYS B O 1
ATOM 2577 N N . GLU B 1 74 ? 14.32100 28.63700 -16.16600 1.000 74.37000 60 GLU B N 1
ATOM 2578 C CA . GLU B 1 74 ? 14.45900 28.24500 -17.56100 1.000 69.72000 60 GLU B CA 1
ATOM 2579 C C . GLU B 1 74 ? 13.15700 28.47400 -18.31600 1.000 67.40000 60 GLU B C 1
ATOM 2580 O O . GLU B 1 74 ? 12.06400 28.29000 -17.77400 1.000 71.68000 60 GLU B O 1
ATOM 2586 N N . MET B 1 75 ? 13.28200 28.87900 -19.57800 1.000 73.71000 61 MET B N 1
ATOM 2587 C CA . MET B 1 75 ? 12.13100 29.10700 -20.44100 1.000 71.43000 61 MET B CA 1
ATOM 2588 C C . MET B 1 75 ? 12.47400 28.65500 -21.84900 1.000 76.12000 61 MET B C 1
ATOM 2589 O O . MET B 1 75 ? 13.52700 29.01700 -22.37800 1.000 74.63000 61 MET B O 1
ATOM 2594 N N . THR B 1 76 ? 11.58900 27.87100 -22.45300 1.000 78.71000 62 THR B N 1
ATOM 2595 C CA . THR B 1 76 ? 11.80100 27.33900 -23.79000 1.000 80.57000 62 THR B CA 1
ATOM 2596 C C . THR B 1 76 ? 11.15100 28.25100 -24.82200 1.000 84.00000 62 THR B C 1
ATOM 2597 O O . THR B 1 76 ? 9.97100 28.59800 -24.69800 1.000 84.12000 62 THR B O 1
ATOM 2601 N N . VAL B 1 77 ? 11.92700 28.64300 -25.83000 1.000 81.42000 63 VAL B N 1
ATOM 2602 C CA . VAL B 1 77 ? 11.41900 29.38400 -26.97300 1.000 75.87000 63 VAL B CA 1
ATOM 2603 C C . VAL B 1 77 ? 11.74300 28.59100 -28.23300 1.000 84.61000 63 VAL B C 1
ATOM 2604 O O . VAL B 1 77 ? 12.63900 27.74300 -28.25800 1.000 86.56000 63 VAL B O 1
ATOM 2608 N N . ASP B 1 78 ? 10.98600 28.86500 -29.28600 1.000 85.92000 64 ASP B N 1
ATOM 2609 C CA . ASP B 1 78 ? 11.12000 28.14900 -30.54900 1.000 89.92000 64 ASP B CA 1
ATOM 2610 C C . ASP B 1 78 ? 11.59700 29.13300 -31.60800 1.000 91.97000 64 ASP B C 1
ATOM 2611 O O . ASP B 1 78 ? 10.82300 29.97600 -32.07500 1.000 92.30000 64 ASP B O 1
ATOM 2616 N N . LEU B 1 79 ? 12.87100 29.02900 -31.98000 1.000 92.28000 65 LEU B N 1
ATOM 2617 C CA . LEU B 1 79 ? 13.45900 29.89200 -33.00200 1.000 94.06000 65 LEU B CA 1
ATOM 2618 C C . LEU B 1 79 ? 13.38300 29.17000 -34.34100 1.000 92.72000 65 LEU B C 1
ATOM 2619 O O . LEU B 1 79 ? 14.24800 28.35500 -34.67300 1.000 90.02000 65 LEU B O 1
ATOM 2624 N N . SER B 1 80 ? 12.34300 29.47100 -35.11200 1.000 95.44000 66 SER B N 1
ATOM 2625 C CA . SER B 1 80 ? 12.15200 28.86300 -36.42200 1.000 92.38000 66 SER B CA 1
ATOM 2626 C C . SER B 1 80 ? 11.91600 29.93100 -37.48400 1.000 90.33000 66 SER B C 1
ATOM 2627 O O . SER B 1 80 ? 12.74400 30.13000 -38.37200 1.000 93.41000 66 SER B O 1
ATOM 2630 N N . VAL B 1 86 ? 8.93300 37.00500 -33.26600 1.000 113.43000 72 VAL B N 1
ATOM 2631 C CA . VAL B 1 86 ? 9.73400 36.94000 -32.00400 1.000 114.64000 72 VAL B CA 1
ATOM 2632 C C . VAL B 1 86 ? 9.06200 37.83100 -30.94600 1.000 115.80000 72 VAL B C 1
ATOM 2633 O O . VAL B 1 86 ? 9.01500 37.42300 -29.77100 1.000 117.86000 72 VAL B O 1
ATOM 2637 N N . GLU B 1 87 ? 8.54400 38.98500 -31.35700 1.000 112.42000 73 GLU B N 1
ATOM 2638 C CA . GLU B 1 87 ? 7.85600 39.90000 -30.41200 1.000 111.37000 73 GLU B CA 1
ATOM 2639 C C . GLU B 1 87 ? 6.52100 39.27200 -29.98700 1.000 106.01000 73 GLU B C 1
ATOM 2640 O O . GLU B 1 87 ? 5.99000 39.67000 -28.93900 1.000 107.30000 73 GLU B O 1
ATOM 2646 N N . LEU B 1 88 ? 6.00800 38.32600 -30.77100 1.000 101.19000 74 LEU B N 1
ATOM 2647 C CA . LEU B 1 88 ? 4.70300 37.70000 -30.45400 1.000 108.50000 74 LEU B CA 1
ATOM 2648 C C . LEU B 1 88 ? 4.94100 36.29300 -29.88800 1.000 104.21000 74 LEU B C 1
ATOM 2649 O O . LEU B 1 88 ? 6.11900 35.88600 -29.85100 1.000 105.51000 74 LEU B O 1
ATOM 2654 N N . SER B 1 92 ? 2.61700 34.48900 -26.55100 1.000 94.46000 78 SER B N 1
ATOM 2655 C CA . SER B 1 92 ? 2.69200 33.11400 -26.06300 1.000 96.16000 78 SER B CA 1
ATOM 2656 C C . SER B 1 92 ? 3.15400 33.07800 -24.61200 1.000 95.00000 78 SER B C 1
ATOM 2657 O O . SER B 1 92 ? 2.58000 32.37400 -23.78400 1.000 99.03000 78 SER B O 1
ATOM 2660 N N . ALA B 1 93 ? 4.20800 33.82600 -24.31800 1.000 98.52000 79 ALA B N 1
ATOM 2661 C CA . ALA B 1 93 ? 4.70500 33.97200 -22.96400 1.000 97.54000 79 ALA B CA 1
ATOM 2662 C C . ALA B 1 93 ? 4.19300 35.29300 -22.39500 1.000 100.90000 79 ALA B C 1
ATOM 2663 O O . ALA B 1 93 ? 3.34800 35.96300 -23.00100 1.000 100.93000 79 ALA B O 1
ATOM 2665 N N . ALA B 1 94 ? 4.69700 35.67600 -21.21900 1.000 100.91000 80 ALA B N 1
ATOM 2666 C CA . ALA B 1 94 ? 4.25400 36.90100 -20.54900 1.000 100.40000 80 ALA B CA 1
ATOM 2667 C C . ALA B 1 94 ? 2.74900 36.87300 -20.29700 1.000 106.10000 80 ALA B C 1
ATOM 2668 O O . ALA B 1 94 ? 2.07600 37.90600 -20.31800 1.000 104.13000 80 ALA B O 1
ATOM 2670 N N . VAL B 1 95 ? 2.21200 35.67700 -20.06000 1.000 112.70000 81 VAL B N 1
ATOM 2671 C CA . VAL B 1 95 ? 0.78200 35.48600 -19.84200 1.000 117.43000 81 VAL B CA 1
ATOM 2672 C C . VAL B 1 95 ? 0.54200 35.06800 -18.39700 1.000 119.05000 81 VAL B C 1
ATOM 2673 O O . VAL B 1 95 ? 0.06600 33.95900 -18.12700 1.000 121.07000 81 VAL B O 1
ATOM 2677 N N . LYS B 1 96 ? 0.86400 35.95500 -17.46000 1.000 116.83000 82 LYS B N 1
ATOM 2678 C CA . LYS B 1 96 ? 0.72500 35.66500 -16.03800 1.000 114.14000 82 LYS B CA 1
ATOM 2679 C C . LYS B 1 96 ? 0.81300 36.94600 -15.21200 1.000 118.56000 82 LYS B C 1
ATOM 2680 O O . LYS B 1 96 ? 1.47300 37.90600 -15.61000 1.000 117.41000 82 LYS B O 1
ATOM 2686 N N . GLY B 1 104 ? 3.94700 44.43300 -21.11500 1.000 78.24000 90 GLY B N 1
ATOM 2687 C CA . GLY B 1 104 ? 4.95700 45.32700 -21.65200 1.000 61.70000 90 GLY B CA 1
ATOM 2688 C C . GLY B 1 104 ? 6.33100 45.08800 -21.05500 1.000 72.51000 90 GLY B C 1
ATOM 2689 O O . GLY B 1 104 ? 7.32700 45.00400 -21.77500 1.000 70.51000 90 GLY B O 1
ATOM 2690 N N . LEU B 1 105 ? 6.38200 44.97400 -19.72700 1.000 74.38000 91 LEU B N 1
ATOM 2691 C CA . LEU B 1 105 ? 7.65400 44.73800 -19.05400 1.000 62.19000 91 LEU B CA 1
ATOM 2692 C C . LEU B 1 105 ? 8.16600 43.32900 -19.32800 1.000 63.62000 91 LEU B C 1
ATOM 2693 O O . LEU B 1 105 ? 9.32100 43.14500 -19.72800 1.000 67.51000 91 LEU B O 1
ATOM 2698 N N . SER B 1 106 ? 7.31700 42.31700 -19.12000 1.000 55.14000 92 SER B N 1
ATOM 2699 C CA . SER B 1 106 ? 7.73700 40.94200 -19.37100 1.000 61.53000 92 SER B CA 1
ATOM 2700 C C . SER B 1 106 ? 8.02600 40.70000 -20.84600 1.000 63.35000 92 SER B C 1
ATOM 2701 O O . SER B 1 106 ? 8.92300 39.91300 -21.17800 1.000 64.44000 92 SER B O 1
ATOM 2704 N N . THR B 1 107 ? 7.28500 41.36100 -21.73900 1.000 64.53000 93 THR B N 1
ATOM 2705 C CA . THR B 1 107 ? 7.56700 41.24600 -23.16600 1.000 62.20000 93 THR B CA 1
ATOM 2706 C C . THR B 1 107 ? 8.97400 41.73700 -23.47700 1.000 58.04000 93 THR B C 1
ATOM 2707 O O . THR B 1 107 ? 9.74000 41.06400 -24.17700 1.000 56.95000 93 THR B O 1
ATOM 2711 N N . GLY B 1 108 ? 9.33100 42.91300 -22.95800 1.000 55.55000 94 GLY B N 1
ATOM 2712 C CA . GLY B 1 108 ? 10.67600 43.42200 -23.16500 1.000 60.64000 94 GLY B CA 1
ATOM 2713 C C . GLY B 1 108 ? 11.73500 42.54500 -22.52400 1.000 60.79000 94 GLY B C 1
ATOM 2714 O O . GLY B 1 108 ? 12.82300 42.37000 -23.07400 1.000 56.85000 94 GLY B O 1
ATOM 2715 N N . ILE B 1 109 ? 11.42100 41.97000 -21.36200 1.000 56.80000 95 ILE B N 1
ATOM 2716 C CA . ILE B 1 109 ? 12.36900 41.08700 -20.68500 1.000 55.50000 95 ILE B CA 1
ATOM 2717 C C . ILE B 1 109 ? 12.67900 39.87400 -21.55200 1.000 55.41000 95 ILE B C 1
ATOM 2718 O O . ILE B 1 109 ? 13.84500 39.52600 -21.77300 1.000 58.64000 95 ILE B O 1
ATOM 2723 N N . ILE B 1 110 ? 11.63800 39.21800 -22.06500 1.000 56.25000 96 ILE B N 1
ATOM 2724 C CA . ILE B 1 110 ? 11.84000 38.01100 -22.86300 1.000 59.75000 96 ILE B CA 1
ATOM 2725 C C . ILE B 1 110 ? 12.47900 38.34800 -24.20900 1.000 54.89000 96 ILE B C 1
ATOM 2726 O O . ILE B 1 110 ? 13.33600 37.60600 -24.70800 1.000 51.04000 96 ILE B O 1
ATOM 2731 N N . LEU B 1 111 ? 12.09700 39.48100 -24.80600 1.000 54.62000 97 LEU B N 1
ATOM 2732 C CA . LEU B 1 111 ? 12.71600 39.90600 -26.05800 1.000 56.59000 97 LEU B CA 1
ATOM 2733 C C . LEU B 1 111 ? 14.21000 40.15300 -25.87500 1.000 53.65000 97 LEU B C 1
ATOM 2734 O O . LEU B 1 111 ? 15.03400 39.67900 -26.67000 1.000 57.05000 97 LEU B O 1
ATOM 2739 N N . GLY B 1 112 ? 14.57800 40.89100 -24.82500 1.000 54.02000 98 GLY B N 1
ATOM 2740 C CA . GLY B 1 112 ? 15.98500 41.12800 -24.55400 1.000 52.09000 98 GLY B CA 1
ATOM 2741 C C . GLY B 1 112 ? 16.73500 39.85400 -24.22100 1.000 55.78000 98 GLY B C 1
ATOM 2742 O O . GLY B 1 112 ? 17.89100 39.68400 -24.61300 1.000 52.93000 98 GLY B O 1
ATOM 2743 N N . ALA B 1 113 ? 16.08600 38.93600 -23.50200 1.000 54.06000 99 ALA B N 1
ATOM 2744 C CA . ALA B 1 113 ? 16.72900 37.66700 -23.18300 1.000 52.73000 99 ALA B CA 1
ATOM 2745 C C . ALA B 1 113 ? 17.01100 36.86500 -24.44500 1.000 50.83000 99 ALA B C 1
ATOM 2746 O O . ALA B 1 113 ? 18.06600 36.23300 -24.56600 1.000 57.81000 99 ALA B O 1
ATOM 2748 N N . ILE B 1 114 ? 16.08200 36.88600 -25.40200 1.000 54.57000 100 ILE B N 1
ATOM 2749 C CA . ILE B 1 114 ? 16.30500 36.19000 -26.66400 1.000 55.79000 100 ILE B CA 1
ATOM 2750 C C . ILE B 1 114 ? 17.42900 36.85500 -27.45000 1.000 49.73000 100 ILE B C 1
ATOM 2751 O O . ILE B 1 114 ? 18.26300 36.17700 -28.06100 1.000 51.82000 100 ILE B O 1
ATOM 2756 N N . VAL B 1 115 ? 17.47300 38.18900 -27.44200 1.000 45.50000 101 VAL B N 1
ATOM 2757 C CA . VAL B 1 115 ? 18.52000 38.89600 -28.17400 1.000 51.96000 101 VAL B CA 1
ATOM 2758 C C . VAL B 1 115 ? 19.89200 38.60500 -27.57100 1.000 56.84000 101 VAL B C 1
ATOM 2759 O O . VAL B 1 115 ? 20.88500 38.45500 -28.29400 1.000 54.25000 101 VAL B O 1
ATOM 2763 N N . ILE B 1 116 ? 19.96600 38.49700 -26.24500 1.000 52.58000 102 ILE B N 1
ATOM 2764 C CA . ILE B 1 116 ? 21.25400 38.35000 -25.57400 1.000 52.85000 102 ILE B CA 1
ATOM 2765 C C . ILE B 1 116 ? 21.73300 36.90300 -25.61100 1.000 57.17000 102 ILE B C 1
ATOM 2766 O O . ILE B 1 116 ? 22.90000 36.63000 -25.91700 1.000 58.98000 102 ILE B O 1
ATOM 2771 N N . GLN B 1 117 ? 20.84500 35.95300 -25.30800 1.000 53.56000 103 GLN B N 1
ATOM 2772 C CA . GLN B 1 117 ? 21.24700 34.58500 -25.00700 1.000 51.92000 103 GLN B CA 1
ATOM 2773 C C . GLN B 1 117 ? 21.15300 33.62800 -26.19100 1.000 61.16000 103 GLN B C 1
ATOM 2774 O O . GLN B 1 117 ? 21.63800 32.49700 -26.08500 1.000 65.14000 103 GLN B O 1
ATOM 2780 N N . THR B 1 118 ? 20.55000 34.03400 -27.30400 1.000 53.36000 104 THR B N 1
ATOM 2781 C CA . THR B 1 118 ? 20.38400 33.11900 -28.43100 1.000 57.48000 104 THR B CA 1
ATOM 2782 C C . THR B 1 118 ? 21.19200 33.55400 -29.65200 1.000 52.52000 104 THR B C 1
ATOM 2783 O O . THR B 1 118 ? 21.75100 34.64900 -29.68100 1.000 56.01000 104 THR B O 1
ATOM 2787 N N . TYR B 1 120 ? 19.93000 34.18200 -32.51400 1.000 59.51000 106 TYR B N 1
ATOM 2788 C CA . TYR B 1 120 ? 18.94800 34.98600 -33.23400 1.000 61.45000 106 TYR B CA 1
ATOM 2789 C C . TYR B 1 120 ? 19.62300 36.14400 -33.96100 1.000 58.23000 106 TYR B C 1
ATOM 2790 O O . TYR B 1 120 ? 19.42600 36.33200 -35.16100 1.000 60.00000 106 TYR B O 1
ATOM 2799 N N . LEU B 1 121 ? 20.42200 36.92300 -33.22600 1.000 55.54000 107 LEU B N 1
ATOM 2800 C CA . LEU B 1 121 ? 21.16700 38.00700 -33.85500 1.000 56.40000 107 LEU B CA 1
ATOM 2801 C C . LEU B 1 121 ? 22.31200 37.47300 -34.70600 1.000 54.22000 107 LEU B C 1
ATOM 2802 O O . LEU B 1 121 ? 22.64000 38.06800 -35.73900 1.000 54.64000 107 LEU B O 1
ATOM 2807 N N . SER B 1 122 ? 22.91700 36.35400 -34.29600 1.000 58.57000 108 SER B N 1
ATOM 2808 C CA . SER B 1 122 ? 24.02200 35.78100 -35.05900 1.000 56.30000 108 SER B CA 1
ATOM 2809 C C . SER B 1 122 ? 23.59600 35.43800 -36.48100 1.000 53.25000 108 SER B C 1
ATOM 2810 O O . SER B 1 122 ? 24.36000 35.64200 -37.43000 1.000 54.24000 108 SER B O 1
ATOM 2813 N N . LYS B 1 123 ? 22.37700 34.91900 -36.65000 1.000 57.35000 109 LYS B N 1
ATOM 2814 C CA . LYS B 1 123 ? 21.88900 34.60500 -37.98900 1.000 50.89000 109 LYS B CA 1
ATOM 2815 C C . LYS B 1 123 ? 21.74100 35.86800 -38.82900 1.000 51.37000 109 LYS B C 1
ATOM 2816 O O . LYS B 1 123 ? 22.10500 35.88800 -40.01400 1.000 61.68000 109 LYS B O 1
ATOM 2822 N N . LYS B 1 124 ? 21.20100 36.93400 -38.23200 1.000 48.99000 110 LYS B N 1
ATOM 2823 C CA . LYS B 1 124 ? 21.07900 38.20000 -38.94800 1.000 46.32000 110 LYS B CA 1
ATOM 2824 C C . LYS B 1 124 ? 22.44400 38.72500 -39.37000 1.000 51.09000 110 LYS B C 1
ATOM 2825 O O . LYS B 1 124 ? 22.61400 39.21300 -40.49600 1.000 50.57000 110 LYS B O 1
ATOM 2831 N N . LEU B 1 125 ? 23.43500 38.61600 -38.48300 1.000 50.57000 111 LEU B N 1
ATOM 2832 C CA . LEU B 1 125 ? 24.77600 39.09000 -38.80700 1.000 50.28000 111 LEU B CA 1
ATOM 2833 C C . LEU B 1 125 ? 25.41000 38.24600 -39.90500 1.000 46.51000 111 LEU B C 1
ATOM 2834 O O . LEU B 1 125 ? 26.10300 38.77900 -40.77900 1.000 47.70000 111 LEU B O 1
ATOM 2839 N N . GLU B 1 126 ? 25.18600 36.93000 -39.87800 1.000 51.72000 112 GLU B N 1
ATOM 2840 C CA . GLU B 1 126 ? 25.68800 36.06600 -40.94300 1.000 52.91000 112 GLU B CA 1
ATOM 2841 C C . GLU B 1 126 ? 25.10400 36.46800 -42.29000 1.000 49.27000 112 GLU B C 1
ATOM 2842 O O . GLU B 1 126 ? 25.82400 36.56200 -43.29200 1.000 53.20000 112 GLU B O 1
ATOM 2848 N N . LYS B 1 127 ? 23.79300 36.71800 -42.33000 1.000 49.33000 113 LYS B N 1
ATOM 2849 C CA . LYS B 1 127 ? 23.17000 37.08900 -43.59800 1.000 54.31000 113 LYS B CA 1
ATOM 2850 C C . LYS B 1 127 ? 23.66700 38.44900 -44.07700 1.000 50.09000 113 LYS B C 1
ATOM 2851 O O . LYS B 1 127 ? 23.87200 38.65200 -45.28100 1.000 59.16000 113 LYS B O 1
ATOM 2857 N N . ILE B 1 128 ? 23.88400 39.38900 -43.15300 1.000 50.23000 114 ILE B N 1
ATOM 2858 C CA . ILE B 1 128 ? 24.44300 40.68300 -43.54600 1.000 51.92000 114 ILE B CA 1
ATOM 2859 C C . ILE B 1 128 ? 25.85000 40.51400 -44.11100 1.000 50.72000 114 ILE B C 1
ATOM 2860 O O . ILE B 1 128 ? 26.20000 41.11700 -45.13500 1.000 55.21000 114 ILE B O 1
ATOM 2865 N N . GLN B 1 129 ? 26.67700 39.69300 -43.46000 1.000 51.26000 115 GLN B N 1
ATOM 2866 C CA . GLN B 1 129 ? 28.02400 39.44300 -43.96100 1.000 52.12000 115 GLN B CA 1
ATOM 2867 C C . GLN B 1 129 ? 27.99000 38.80400 -45.34200 1.000 50.96000 115 GLN B C 1
ATOM 2868 O O . GLN B 1 129 ? 28.83900 39.10600 -46.18800 1.000 53.43000 115 GLN B O 1
ATOM 2874 N N . ALA B 1 130 ? 27.00600 37.93800 -45.59300 1.000 57.56000 116 ALA B N 1
ATOM 2875 C CA . ALA B 1 130 ? 26.93600 37.24400 -46.87500 1.000 52.02000 116 ALA B CA 1
ATOM 2876 C C . ALA B 1 130 ? 26.60700 38.18900 -48.02600 1.000 55.06000 116 ALA B C 1
ATOM 2877 O O . ALA B 1 130 ? 27.01400 37.93700 -49.16600 1.000 55.49000 116 ALA B O 1
ATOM 2879 N N . SER B 1 131 ? 25.88500 39.27400 -47.75900 1.000 56.58000 117 SER B N 1
ATOM 2880 C CA . SER B 1 131 ? 25.44600 40.18900 -48.80500 1.000 54.18000 117 SER B CA 1
ATOM 2881 C C . SER B 1 131 ? 26.43800 41.31300 -49.07800 1.000 55.73000 117 SER B C 1
ATOM 2882 O O . SER B 1 131 ? 26.13900 42.20300 -49.88300 1.000 59.98000 117 SER B O 1
ATOM 2885 N N . ILE B 1 132 ? 27.61300 41.28900 -48.44500 1.000 54.41000 118 ILE B N 1
ATOM 2886 C CA . ILE B 1 132 ? 28.52000 42.43000 -48.52900 1.000 50.52000 118 ILE B CA 1
ATOM 2887 C C . ILE B 1 132 ? 29.16800 42.51400 -49.90900 1.000 48.56000 118 ILE B C 1
ATOM 2888 O O . ILE B 1 132 ? 29.37900 43.60900 -50.44300 1.000 51.72000 118 ILE B O 1
ATOM 2893 N N . ASP B 1 133 ? 29.48200 41.36800 -50.51700 1.000 50.66000 119 ASP B N 1
ATOM 2894 C CA . ASP B 1 133 ? 30.22900 41.38000 -51.77500 1.000 54.72000 119 ASP B CA 1
ATOM 2895 C C . ASP B 1 133 ? 29.38600 41.92500 -52.92700 1.000 58.04000 119 ASP B C 1
ATOM 2896 O O . ASP B 1 133 ? 29.84900 42.76800 -53.71200 1.000 57.46000 119 ASP B O 1
ATOM 2901 N N . LYS B 1 134 ? 28.14500 41.44600 -53.05000 1.000 58.51000 120 LYS B N 1
ATOM 2902 C CA . LYS B 1 134 ? 27.26900 41.94100 -54.10700 1.000 59.91000 120 LYS B CA 1
ATOM 2903 C C . LYS B 1 134 ? 26.97600 43.42600 -53.94100 1.000 60.02000 120 LYS B C 1
ATOM 2904 O O . LYS B 1 134 ? 26.81300 44.14000 -54.93700 1.000 63.22000 120 LYS B O 1
ATOM 2910 N N . ILE B 1 135 ? 26.91400 43.91100 -52.69900 1.000 55.60000 121 ILE B N 1
ATOM 2911 C CA . ILE B 1 135 ? 26.72100 45.34000 -52.47200 1.000 52.31000 121 ILE B CA 1
ATOM 2912 C C . ILE B 1 135 ? 27.98200 46.11200 -52.84400 1.000 58.34000 121 ILE B C 1
ATOM 2913 O O . ILE B 1 135 ? 27.90900 47.21700 -53.39500 1.000 55.33000 121 ILE B O 1
ATOM 2918 N N . ALA B 1 136 ? 29.15600 45.54000 -52.55700 1.000 52.08000 122 ALA B N 1
ATOM 2919 C CA . ALA B 1 136 ? 30.41000 46.16600 -52.96700 1.000 58.00000 122 ALA B CA 1
ATOM 2920 C C . ALA B 1 136 ? 30.45200 46.36100 -54.47300 1.000 56.57000 122 ALA B C 1
ATOM 2921 O O . ALA B 1 136 ? 30.94000 47.38600 -54.96500 1.000 58.64000 122 ALA B O 1
ATOM 2923 N N . VAL B 1 137 ? 29.94900 45.37700 -55.21800 1.000 56.78000 123 VAL B N 1
ATOM 2924 C CA . VAL B 1 137 ? 29.89000 45.50700 -56.67200 1.000 55.03000 123 VAL B CA 1
ATOM 2925 C C . VAL B 1 137 ? 29.01600 46.69200 -57.07200 1.000 57.54000 123 VAL B C 1
ATOM 2926 O O . VAL B 1 137 ? 29.33900 47.43300 -58.00900 1.000 62.76000 123 VAL B O 1
ATOM 2930 N N . GLU B 1 138 ? 27.91200 46.90900 -56.35100 1.000 55.79000 124 GLU B N 1
ATOM 2931 C CA . GLU B 1 138 ? 26.93100 47.92100 -56.73100 1.000 54.31000 124 GLU B CA 1
ATOM 2932 C C . GLU B 1 138 ? 27.30000 49.33000 -56.28400 1.000 59.31000 124 GLU B C 1
ATOM 2933 O O . GLU B 1 138 ? 26.71200 50.29200 -56.78800 1.000 61.08000 124 GLU B O 1
ATOM 2939 N N . ILE B 1 139 ? 28.23700 49.48400 -55.34900 1.000 55.21000 125 ILE B N 1
ATOM 2940 C CA . ILE B 1 139 ? 28.63700 50.80100 -54.87100 1.000 55.84000 125 ILE B CA 1
ATOM 2941 C C . ILE B 1 139 ? 30.09200 51.11000 -55.19800 1.000 53.42000 125 ILE B C 1
ATOM 2942 O O . ILE B 1 139 ? 30.64000 52.08900 -54.69100 1.000 57.69000 125 ILE B O 1
ATOM 2947 N N . GLN B 1 140 ? 30.72300 50.30200 -56.05300 1.000 53.97000 126 GLN B N 1
ATOM 2948 C CA . GLN B 1 140 ? 32.14500 50.47100 -56.34000 1.000 58.40000 126 GLN B CA 1
ATOM 2949 C C . GLN B 1 140 ? 32.46000 51.85100 -56.90400 1.000 60.22000 126 GLN B C 1
ATOM 2950 O O . GLN B 1 140 ? 33.53900 52.39300 -56.64100 1.000 60.78000 126 GLN B O 1
ATOM 2956 N N . THR B 1 141 ? 31.54000 52.43700 -57.67400 1.000 58.46000 127 THR B N 1
ATOM 2957 C CA . THR B 1 141 ? 31.81600 53.72900 -58.28900 1.000 59.40000 127 THR B CA 1
ATOM 2958 C C . THR B 1 141 ? 31.86200 54.86700 -57.27700 1.000 58.11000 127 THR B C 1
ATOM 2959 O O . THR B 1 141 ? 32.32600 55.95800 -57.62100 1.000 62.73000 127 THR B O 1
ATOM 2963 N N . GLN B 1 142 ? 31.40400 54.64300 -56.04500 1.000 61.66000 128 GLN B N 1
ATOM 2964 C CA . GLN B 1 142 ? 31.48300 55.66800 -55.01300 1.000 58.06000 128 GLN B CA 1
ATOM 2965 C C . GLN B 1 142 ? 32.85600 55.74200 -54.35800 1.000 57.85000 128 GLN B C 1
ATOM 2966 O O . GLN B 1 142 ? 33.14200 56.73500 -53.67900 1.000 59.84000 128 GLN B O 1
ATOM 2972 N N . ASN B 1 143 ? 33.69600 54.71900 -54.53600 1.000 57.53000 129 ASN B N 1
ATOM 2973 C CA . ASN B 1 143 ? 35.07800 54.72100 -54.04800 1.000 62.16000 129 ASN B CA 1
ATOM 2974 C C . ASN B 1 143 ? 35.14100 54.91800 -52.53500 1.000 57.61000 129 ASN B C 1
ATOM 2975 O O . ASN B 1 143 ? 36.04600 55.57200 -52.01300 1.000 58.67000 129 ASN B O 1
ATOM 2980 N N . GLN B 1 144 ? 34.16900 54.35200 -51.82600 1.000 56.23000 130 GLN B N 1
ATOM 2981 C CA . GLN B 1 144 ? 34.12000 54.36800 -50.36700 1.000 59.56000 130 GLN B CA 1
ATOM 2982 C C . GLN B 1 144 ? 33.75800 52.98400 -49.84400 1.000 55.46000 130 GLN B C 1
ATOM 2983 O O . GLN B 1 144 ? 32.90400 52.81900 -48.97000 1.000 57.38000 130 GLN B O 1
ATOM 2989 N N . LEU B 1 145 ? 34.42300 51.96100 -50.38500 1.000 55.85000 131 LEU B N 1
ATOM 2990 C CA . LEU B 1 145 ? 34.17200 50.58500 -49.97700 1.000 53.50000 131 LEU B CA 1
ATOM 2991 C C . LEU B 1 145 ? 34.66700 50.28300 -48.57000 1.000 54.67000 131 LEU B C 1
ATOM 2992 O O . LEU B 1 145 ? 34.31700 49.22900 -48.02800 1.000 52.54000 131 LEU B O 1
ATOM 2997 N N . PHE B 1 146 ? 35.46900 51.16700 -47.96800 1.000 47.00000 132 PHE B N 1
ATOM 2998 C CA . PHE B 1 146 ? 35.95500 50.90100 -46.61800 1.000 54.88000 132 PHE B CA 1
ATOM 2999 C C . PHE B 1 146 ? 34.80900 50.83100 -45.61800 1.000 51.62000 132 PHE B C 1
ATOM 3000 O O . PHE B 1 146 ? 34.92300 50.14800 -44.59300 1.000 54.75000 132 PHE B O 1
ATOM 3008 N N . TYR B 1 147 ? 33.69300 51.51000 -45.90800 1.000 51.92000 133 TYR B N 1
ATOM 3009 C CA . TYR B 1 147 ? 32.51100 51.40000 -45.05900 1.000 50.77000 133 TYR B CA 1
ATOM 3010 C C . TYR B 1 147 ? 32.00600 49.96600 -44.97800 1.000 49.58000 133 TYR B C 1
ATOM 3011 O O . TYR B 1 147 ? 31.39700 49.58000 -43.97300 1.000 46.64000 133 TYR B O 1
ATOM 3020 N N . LEU B 1 148 ? 32.22700 49.17000 -46.02400 1.000 46.43000 134 LEU B N 1
ATOM 3021 C CA . LEU B 1 148 ? 31.85200 47.76400 -45.95900 1.000 47.86000 134 LEU B CA 1
ATOM 3022 C C . LEU B 1 148 ? 32.85200 46.95600 -45.14700 1.000 50.81000 134 LEU B C 1
ATOM 3023 O O . LEU B 1 148 ? 32.48200 45.94600 -44.54000 1.000 50.14000 134 LEU B O 1
ATOM 3028 N N . GLU B 1 149 ? 34.11500 47.38200 -45.12100 1.000 48.82000 135 GLU B N 1
ATOM 3029 C CA . GLU B 1 149 ? 35.08000 46.74500 -44.23200 1.000 55.95000 135 GLU B CA 1
ATOM 3030 C C . GLU B 1 149 ? 34.70600 46.98700 -42.77400 1.000 5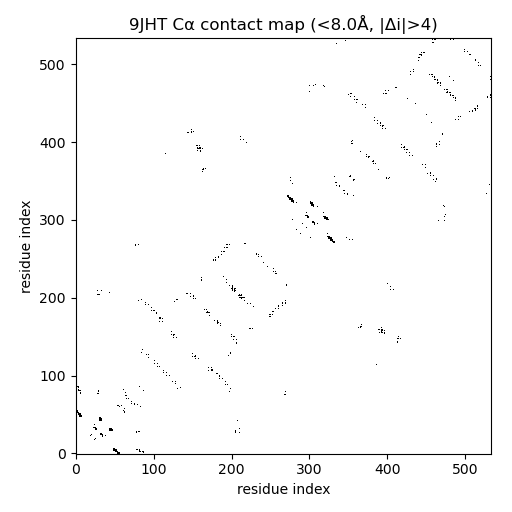0.24000 135 GLU B C 1
ATOM 3031 O O . GLU B 1 149 ? 34.60500 46.04400 -41.97700 1.000 47.06000 135 GLU B O 1
ATOM 3037 N N . LYS B 1 150 ? 34.45600 48.25000 -42.42100 1.000 46.33000 136 LYS B N 1
ATOM 3038 C CA . LYS B 1 150 ? 34.11800 48.59300 -41.04400 1.000 49.51000 136 LYS B CA 1
ATOM 3039 C C . LYS B 1 150 ? 32.82800 47.91400 -40.60200 1.000 45.96000 136 LYS B C 1
ATOM 3040 O O . LYS B 1 150 ? 32.74000 47.40200 -39.47800 1.000 48.15000 136 LYS B O 1
ATOM 3046 N N . LEU B 1 151 ? 31.82500 47.87900 -41.48300 1.000 43.33000 137 LEU B N 1
ATOM 3047 C CA . LEU B 1 151 ? 30.61300 47.12400 -41.18900 1.000 44.33000 137 LEU B CA 1
ATOM 3048 C C . LEU B 1 151 ? 30.95000 45.68900 -40.81000 1.000 45.78000 137 LEU B C 1
ATOM 3049 O O . LEU B 1 151 ? 30.45300 45.16400 -39.80400 1.000 44.06000 137 LEU B O 1
ATOM 3054 N N . SER B 1 152 ? 31.82400 45.04800 -41.59300 1.000 42.07000 138 SER B N 1
ATOM 3055 C CA . SER B 1 152 ? 32.24500 43.69400 -41.25300 1.000 46.82000 138 SER B CA 1
ATOM 3056 C C . SER B 1 152 ? 32.88700 43.67100 -39.87300 1.000 43.37000 138 SER B C 1
ATOM 3057 O O . SER B 1 152 ? 32.55000 42.82700 -39.03200 1.000 46.71000 138 SER B O 1
ATOM 3060 N N . SER B 1 153 ? 33.77700 44.63100 -39.60500 1.000 42.08000 139 SER B N 1
ATOM 3061 C CA . SER B 1 153 ? 34.37000 44.73600 -38.27800 1.000 46.09000 139 SER B CA 1
ATOM 3062 C C . SER B 1 153 ? 33.28400 44.88100 -37.22400 1.000 45.84000 139 SER B C 1
ATOM 3063 O O . SER B 1 153 ? 33.32000 44.21800 -36.17800 1.000 47.07000 139 SER B O 1
ATOM 3066 N N . TYR B 1 154 ? 32.28400 45.72300 -37.50800 1.000 47.36000 140 TYR B N 1
ATOM 3067 C CA . TYR B 1 154 ? 31.19100 45.91800 -36.56600 1.000 43.44000 140 TYR B CA 1
ATOM 3068 C C . TYR B 1 154 ? 30.56400 44.58000 -36.21500 1.000 41.13000 140 TYR B C 1
ATOM 3069 O O . TYR B 1 154 ? 30.35500 44.26300 -35.03600 1.000 44.30000 140 TYR B O 1
ATOM 3078 N N . ILE B 1 155 ? 30.33500 43.75000 -37.23600 1.000 44.33000 141 ILE B N 1
ATOM 3079 C CA . ILE B 1 155 ? 29.80800 42.40800 -37.00900 1.000 43.52000 141 ILE B CA 1
ATOM 3080 C C . ILE B 1 155 ? 30.68400 41.67600 -36.00100 1.000 43.23000 141 ILE B C 1
ATOM 3081 O O . ILE B 1 155 ? 30.21800 41.24800 -34.93700 1.000 42.62000 141 ILE B O 1
ATOM 3086 N N . GLY B 1 156 ? 31.98300 41.59500 -36.30000 1.000 42.86000 142 GLY B N 1
ATOM 3087 C CA . GLY B 1 156 ? 32.91600 40.99000 -35.36400 1.000 40.12000 142 GLY B CA 1
ATOM 3088 C C . GLY B 1 156 ? 32.75400 41.54600 -33.97300 1.000 42.49000 142 GLY B C 1
ATOM 3089 O O . GLY B 1 156 ? 32.54100 40.79800 -33.01000 1.000 50.40000 142 GLY B O 1
ATOM 3090 N N . SER B 1 157 ? 32.76900 42.87800 -33.85700 1.000 39.79000 143 SER B N 1
ATOM 3091 C CA . SER B 1 157 ? 32.63800 43.49500 -32.54500 1.000 44.68000 143 SER B CA 1
ATOM 3092 C C . SER B 1 157 ? 31.37500 43.00900 -31.85200 1.000 46.27000 143 SER B C 1
ATOM 3093 O O . SER B 1 157 ? 31.43000 42.47200 -30.73600 1.000 45.89000 143 SER B O 1
ATOM 3096 N N . VAL B 1 158 ? 30.23500 43.11000 -32.54300 1.000 44.44000 144 VAL B N 1
ATOM 3097 C CA . VAL B 1 158 ? 28.97500 42.69600 -31.93700 1.000 45.42000 144 VAL B CA 1
ATOM 3098 C C . VAL B 1 158 ? 29.06700 41.24000 -31.51200 1.000 44.54000 144 VAL B C 1
ATOM 3099 O O . VAL B 1 158 ? 28.72200 40.88000 -30.37800 1.000 44.43000 144 VAL B O 1
ATOM 3103 N N . MET B 1 159 ? 29.61800 40.39700 -32.39000 1.000 45.59000 145 MET B N 1
ATOM 3104 C CA . MET B 1 159 ? 29.75300 38.98600 -32.05600 1.000 46.62000 145 MET B CA 1
ATOM 3105 C C . MET B 1 159 ? 30.61100 38.81100 -30.81500 1.000 51.23000 145 MET B C 1
ATOM 3106 O O . MET B 1 159 ? 30.22300 38.11200 -29.86800 1.000 50.98000 145 MET B O 1
ATOM 3111 N N . ALA B 1 160 ? 31.76200 39.48800 -30.77800 1.000 45.54000 146 ALA B N 1
ATOM 3112 C CA . ALA B 1 160 ? 32.61200 39.39700 -29.60000 1.000 48.65000 146 ALA B CA 1
ATOM 3113 C C . ALA B 1 160 ? 31.84600 39.82800 -28.35900 1.000 49.54000 146 ALA B C 1
ATOM 3114 O O . ALA B 1 160 ? 31.91200 39.16500 -27.31500 1.000 44.10000 146 ALA B O 1
ATOM 3116 N N . ALA B 1 161 ? 31.06200 40.90500 -28.47400 1.000 48.30000 147 ALA B N 1
ATOM 3117 C CA . ALA B 1 161 ? 30.26500 41.34700 -27.33800 1.000 47.29000 147 ALA B CA 1
ATOM 3118 C C . ALA B 1 161 ? 29.29600 40.25300 -26.91600 1.000 47.56000 147 ALA B C 1
ATOM 3119 O O . ALA B 1 161 ? 29.21000 39.90100 -25.73200 1.000 42.34000 147 ALA B O 1
ATOM 3121 N N . HIS B 1 162 ? 28.60700 39.65700 -27.89300 1.000 44.51000 148 HIS B N 1
ATOM 3122 C CA . HIS B 1 162 ? 27.67600 38.57800 -27.59300 1.000 50.04000 148 HIS B CA 1
ATOM 3123 C C . HIS B 1 162 ? 28.39400 37.41700 -26.92900 1.000 48.72000 148 HIS B C 1
ATOM 3124 O O . HIS B 1 162 ? 27.81700 36.72900 -26.07800 1.000 47.40000 148 HIS B O 1
ATOM 3131 N N . GLU B 1 163 ? 29.66300 37.20500 -27.28100 1.000 47.88000 149 GLU B N 1
ATOM 3132 C CA . GLU B 1 163 ? 30.42900 36.14600 -26.64000 1.000 43.82000 149 GLU B CA 1
ATOM 3133 C C . GLU B 1 163 ? 30.67000 36.47800 -25.17300 1.000 47.48000 149 GLU B C 1
ATOM 3134 O O . GLU B 1 163 ? 30.45800 35.63600 -24.28900 1.000 44.40000 149 GLU B O 1
ATOM 3140 N N . LEU B 1 164 ? 31.06600 37.72500 -24.89500 1.000 46.14000 150 LEU B N 1
ATOM 3141 C CA . LEU B 1 164 ? 31.40100 38.11500 -23.52800 1.000 51.28000 150 LEU B CA 1
ATOM 3142 C C . LEU B 1 164 ? 30.21900 37.90600 -22.59300 1.000 49.04000 150 LEU B C 1
ATOM 3143 O O . LEU B 1 164 ? 30.35500 37.29200 -21.52700 1.000 56.57000 150 LEU B O 1
ATOM 3148 N N . LEU B 1 165 ? 29.04400 38.40000 -22.98900 1.000 47.99000 151 LEU B N 1
ATOM 3149 C CA . LEU B 1 165 ? 27.84700 38.22600 -22.17600 1.000 45.87000 151 LEU B CA 1
ATOM 3150 C C . LEU B 1 165 ? 27.60200 36.75800 -21.86200 1.000 48.11000 151 LEU B C 1
ATOM 3151 O O . LEU B 1 165 ? 27.22300 36.41300 -20.73700 1.000 58.00000 151 LEU B O 1
ATOM 3156 N N . GLY B 1 166 ? 27.84200 35.87700 -22.83600 1.000 41.70000 152 GLY B N 1
ATOM 3157 C CA . GLY B 1 166 ? 27.71600 34.45600 -22.56100 1.000 45.22000 152 GLY B CA 1
ATOM 3158 C C . GLY B 1 166 ? 28.65100 34.02400 -21.45400 1.000 56.22000 152 GLY B C 1
ATOM 3159 O O . GLY B 1 166 ? 28.23200 33.41500 -20.46400 1.000 64.39000 152 GLY B O 1
ATOM 3160 N N . ILE B 1 167 ? 29.93200 34.38000 -21.58600 1.000 46.62000 153 ILE B N 1
ATOM 3161 C CA . ILE B 1 167 ? 30.89700 34.11200 -20.52800 1.000 58.87000 153 ILE B CA 1
ATOM 3162 C C . ILE B 1 167 ? 30.45500 34.77000 -19.23100 1.000 61.93000 153 ILE B C 1
ATOM 3163 O O . ILE B 1 167 ? 30.70700 34.24800 -18.13800 1.000 64.57000 153 ILE B O 1
ATOM 3168 N N . TYR B 1 168 ? 29.77200 35.90600 -19.32700 1.000 56.40000 154 TYR B N 1
ATOM 3169 C CA . TYR B 1 168 ? 29.36100 36.64200 -18.14400 1.000 60.04000 154 TYR B CA 1
ATOM 3170 C C . TYR B 1 168 ? 28.05500 36.13100 -17.55800 1.000 66.13000 154 TYR B C 1
ATOM 3171 O O . TYR B 1 168 ? 27.54600 36.73100 -16.60600 1.000 63.09000 154 TYR B O 1
ATOM 3180 N N . GLN B 1 169 ? 27.50400 35.03800 -18.09400 1.000 68.59000 155 GLN B N 1
ATOM 3181 C CA . GLN B 1 169 ? 26.32500 34.45000 -17.46700 1.000 70.72000 155 GLN B CA 1
ATOM 3182 C C . GLN B 1 169 ? 26.67600 33.75000 -16.16100 1.000 73.38000 155 GLN B C 1
ATOM 3183 O O . GLN B 1 169 ? 25.84800 33.69700 -15.24400 1.000 69.11000 155 GLN B O 1
ATOM 3189 N N . GLU B 1 170 ? 27.89000 33.21000 -16.05400 1.000 71.96000 156 GLU B N 1
ATOM 3190 C CA . GLU B 1 170 ? 28.34000 32.57000 -14.82900 1.000 71.03000 156 GLU B CA 1
ATOM 3191 C C . GLU B 1 170 ? 29.57500 33.21700 -14.22100 1.000 68.51000 156 GLU B C 1
ATOM 3192 O O . GLU B 1 170 ? 29.92100 32.89200 -13.08000 1.000 71.98000 156 GLU B O 1
ATOM 3198 N N . HIS B 1 171 ? 30.24400 34.11700 -14.93800 1.000 68.75000 157 HIS B N 1
ATOM 3199 C CA . HIS B 1 171 ? 31.51300 34.68100 -14.50800 1.000 62.84000 157 HIS B CA 1
ATOM 3200 C C . HIS B 1 171 ? 31.41400 36.19900 -14.41800 1.000 65.67000 157 HIS B C 1
ATOM 3201 O O . HIS B 1 171 ? 30.52400 36.82200 -15.00400 1.000 68.24000 157 HIS B O 1
ATOM 3208 N N . ASP B 1 172 ? 32.36800 36.79300 -13.67300 1.000 66.00000 158 ASP B N 1
ATOM 3209 C CA . ASP B 1 172 ? 32.40500 38.22400 -13.39200 1.000 70.10000 158 ASP B CA 1
ATOM 3210 C C . ASP B 1 172 ? 32.83500 39.00900 -14.62900 1.000 68.93000 158 ASP B C 1
ATOM 3211 O O . ASP B 1 172 ? 33.78600 38.61800 -15.31500 1.000 68.16000 158 ASP B O 1
ATOM 3216 N N . PRO B 1 173 ? 32.15900 40.11500 -14.93200 1.000 69.07000 159 PRO B N 1
ATOM 3217 C CA . PRO B 1 173 ? 32.61600 40.98000 -16.02400 1.000 60.97000 159 PRO B CA 1
ATOM 3218 C C . PRO B 1 173 ? 33.95900 41.61600 -15.70100 1.000 63.80000 159 PRO B C 1
ATOM 3219 O O . PRO B 1 173 ? 34.26300 41.94000 -14.55000 1.000 63.00000 159 PRO B O 1
ATOM 3223 N N . ILE B 1 174 ? 34.76400 41.79000 -16.74100 1.000 60.67000 160 ILE B N 1
ATOM 3224 C CA . ILE B 1 174 ? 36.12300 42.31000 -16.61900 1.000 54.45000 160 ILE B CA 1
ATOM 3225 C C . ILE B 1 174 ? 36.16000 43.67500 -17.30500 1.000 50.49000 160 ILE B C 1
ATOM 3226 O O . ILE B 1 174 ? 36.04300 43.75200 -18.53600 1.000 47.52000 160 ILE B O 1
ATOM 3231 N N . PRO B 1 175 ? 36.31700 44.77000 -16.55600 1.000 51.11000 161 PRO B N 1
ATOM 3232 C CA . PRO B 1 175 ? 36.24500 46.10200 -17.18200 1.000 45.99000 161 PRO B CA 1
ATOM 3233 C C . PRO B 1 175 ? 37.36000 46.37300 -18.17500 1.000 47.36000 161 PRO B C 1
ATOM 3234 O O . PRO B 1 175 ? 37.13700 47.09600 -19.15500 1.000 45.68000 161 PRO B O 1
ATOM 3238 N N . GLU B 1 176 ? 38.55100 45.80300 -17.96400 1.000 48.27000 162 GLU B N 1
ATOM 3239 C CA . GLU B 1 176 ? 39.64900 45.99200 -18.90800 1.000 47.46000 162 GLU B CA 1
ATOM 3240 C C . GLU B 1 176 ? 39.36000 45.33900 -20.25000 1.000 43.73000 162 GLU B C 1
ATOM 3241 O O . GLU B 1 176 ? 40.04900 45.62800 -21.23300 1.000 41.25000 162 GLU B O 1
ATOM 3247 N N . ILE B 1 177 ? 38.36100 44.46300 -20.30600 1.000 49.45000 163 ILE B N 1
ATOM 3248 C CA . ILE B 1 177 ? 37.92600 43.84400 -21.54700 1.000 51.45000 163 ILE B CA 1
ATOM 3249 C C . ILE B 1 177 ? 36.67400 44.51300 -22.10100 1.000 49.33000 163 ILE B C 1
ATOM 3250 O O . ILE B 1 177 ? 36.56600 44.73600 -23.30600 1.000 44.48000 163 ILE B O 1
ATOM 3255 N N . VAL B 1 178 ? 35.72000 44.86000 -21.23600 1.000 43.83000 164 VAL B N 1
ATOM 3256 C CA . VAL B 1 178 ? 34.46400 45.41800 -21.72800 1.000 48.51000 164 VAL B CA 1
ATOM 3257 C C . VAL B 1 178 ? 34.66000 46.84900 -22.22400 1.000 45.87000 164 VAL B C 1
ATOM 3258 O O . VAL B 1 178 ? 34.07100 47.24900 -23.23400 1.000 52.88000 164 VAL B O 1
ATOM 3262 N N . GLY B 1 179 ? 35.49500 47.63500 -21.54000 1.000 42.83000 165 GLY B N 1
ATOM 3263 C CA . GLY B 1 179 ? 35.68700 49.03200 -21.87500 1.000 41.18000 165 GLY B CA 1
ATOM 3264 C C . GLY B 1 179 ? 36.10300 49.31800 -23.31100 1.000 48.14000 165 GLY B C 1
ATOM 3265 O O . GLY B 1 179 ? 35.40700 50.02700 -24.05900 1.000 44.35000 165 GLY B O 1
ATOM 3266 N N . PRO B 1 180 ? 37.26900 48.79500 -23.71600 1.000 49.71000 166 PRO B N 1
ATOM 3267 C CA . PRO B 1 180 ? 37.72500 49.02500 -25.10100 1.000 46.27000 166 PRO B CA 1
ATOM 3268 C C . PRO B 1 180 ? 36.73400 48.54400 -26.14500 1.000 44.39000 166 PRO B C 1
ATOM 3269 O O . PRO B 1 180 ? 36.56500 49.19400 -27.19000 1.000 47.89000 166 PRO B O 1
ATOM 3273 N N . LEU B 1 181 ? 36.06800 47.41500 -25.88600 1.000 43.20000 167 LEU B N 1
ATOM 3274 C CA . LEU B 1 181 ? 35.04500 46.93600 -26.80800 1.000 47.56000 167 LEU B CA 1
ATOM 3275 C C . LEU B 1 181 ? 33.88600 47.92200 -26.90700 1.000 49.50000 167 LEU B C 1
ATOM 3276 O O . LEU B 1 181 ? 33.31700 48.11000 -27.98700 1.000 48.65000 167 LEU B O 1
ATOM 3281 N N . LEU B 1 182 ? 33.52800 48.57200 -25.79400 1.000 42.04000 168 LEU B N 1
ATOM 3282 C CA . LEU B 1 182 ? 32.45400 49.56200 -25.83800 1.000 47.37000 168 LEU B CA 1
ATOM 3283 C C . LEU B 1 182 ? 32.86200 50.78300 -26.65400 1.000 46.05000 168 LEU B C 1
ATOM 3284 O O . LEU B 1 182 ? 32.04100 51.35200 -27.39100 1.000 46.57000 168 LEU B O 1
ATOM 3289 N N . VAL B 1 183 ? 34.12900 51.19100 -26.54400 1.000 42.78000 169 VAL B N 1
ATOM 3290 C CA . VAL B 1 183 ? 34.62800 52.28800 -27.37400 1.000 41.27000 169 VAL B CA 1
ATOM 3291 C C . VAL B 1 183 ? 34.52500 51.92300 -28.85100 1.000 45.95000 169 VAL B C 1
ATOM 3292 O O . VAL B 1 183 ? 34.05200 52.71400 -29.68200 1.000 42.95000 169 VAL B O 1
ATOM 3296 N N . THR B 1 184 ? 34.98500 50.71800 -29.19800 1.000 44.18000 170 THR B N 1
ATOM 3297 C CA . THR B 1 184 ? 34.94100 50.28000 -30.58900 1.000 43.04000 170 THR B CA 1
ATOM 3298 C C . THR B 1 184 ? 33.50600 50.20800 -31.09600 1.000 44.10000 170 THR B C 1
ATOM 3299 O O . THR B 1 184 ? 33.21700 50.62200 -32.22600 1.000 42.72000 170 THR B O 1
ATOM 3303 N N . LEU B 1 185 ? 32.59200 49.69900 -30.26500 1.000 45.48000 171 LEU B N 1
ATOM 3304 C CA . LEU B 1 185 ? 31.19200 49.59700 -30.65900 1.000 41.76000 171 LEU B CA 1
ATOM 3305 C C . LEU B 1 185 ? 30.59700 50.97300 -30.93200 1.000 45.91000 171 LEU B C 1
ATOM 3306 O O . LEU B 1 185 ? 29.91100 51.17100 -31.94100 1.000 44.33000 171 LEU B O 1
ATOM 3311 N N . ALA B 1 186 ? 30.85500 51.94100 -30.04600 1.000 47.79000 172 ALA B N 1
ATOM 3312 C CA . ALA B 1 186 ? 30.32000 53.28600 -30.25100 1.000 49.62000 172 ALA B CA 1
ATOM 3313 C C . ALA B 1 186 ? 30.86800 53.90800 -31.53300 1.000 44.19000 172 ALA B C 1
ATOM 3314 O O . ALA B 1 186 ? 30.11400 54.47600 -32.34100 1.000 41.63000 172 ALA B O 1
ATOM 3316 N N . GLN B 1 187 ? 32.18700 53.81100 -31.73400 1.000 43.72000 173 GLN B N 1
ATOM 3317 C CA . GLN B 1 187 ? 32.80600 54.38300 -32.92800 1.000 41.91000 173 GLN B CA 1
ATOM 3318 C C . GLN B 1 187 ? 32.21400 53.77700 -34.19700 1.000 45.94000 173 GLN B C 1
ATOM 3319 O O . GLN B 1 187 ? 31.81600 54.49700 -35.12800 1.000 43.58000 173 GLN B O 1
ATOM 3325 N N . GLN B 1 188 ? 32.14100 52.44500 -34.24700 1.000 46.64000 174 GLN B N 1
ATOM 3326 C CA . GLN B 1 188 ? 31.66500 51.77700 -35.44700 1.000 40.97000 174 GLN B CA 1
ATOM 3327 C C . GLN B 1 188 ? 30.18000 52.02100 -35.67800 1.000 46.74000 174 GLN B C 1
ATOM 3328 O O . GLN B 1 188 ? 29.75300 52.13600 -36.82900 1.000 46.14000 174 GLN B O 1
ATOM 3334 N N . ARG B 1 189 ? 29.38400 52.13900 -34.61000 1.000 48.23000 175 ARG B N 1
ATOM 3335 C CA . ARG B 1 189 ? 27.96600 52.43000 -34.78700 1.000 44.53000 175 ARG B CA 1
ATOM 3336 C C . ARG B 1 189 ? 27.76100 53.81500 -35.38900 1.000 49.37000 175 ARG B C 1
ATOM 3337 O O . ARG B 1 189 ? 26.95000 53.98700 -36.31200 1.000 49.08000 175 ARG B O 1
ATOM 3345 N N . ASN B 1 190 ? 28.49100 54.81500 -34.88700 1.000 42.10000 176 ASN B N 1
ATOM 3346 C CA . ASN B 1 190 ? 28.38500 56.15100 -35.47100 1.000 46.11000 176 ASN B CA 1
ATOM 3347 C C . ASN B 1 190 ? 28.79400 56.14700 -36.94400 1.000 52.00000 176 ASN B C 1
ATOM 3348 O O . ASN B 1 190 ? 28.09200 56.70800 -37.80700 1.000 50.35000 176 ASN B O 1
ATOM 3353 N N . GLU B 1 191 ? 29.92200 55.50200 -37.25900 1.000 46.59000 177 GLU B N 1
ATOM 3354 C CA . GLU B 1 191 ? 30.35200 55.50100 -38.65400 1.000 51.84000 177 GLU B CA 1
ATOM 3355 C C . GLU B 1 191 ? 29.39300 54.70800 -39.54000 1.000 46.40000 177 GLU B C 1
ATOM 3356 O O . GLU B 1 191 ? 29.22100 55.04100 -40.71800 1.000 50.92000 177 GLU B O 1
ATOM 3362 N N . LEU B 1 192 ? 28.73600 53.68200 -38.99200 1.000 44.09000 178 LEU B N 1
ATOM 3363 C CA . LEU B 1 192 ? 27.75100 52.93800 -39.76800 1.000 46.63000 178 LEU B CA 1
ATOM 3364 C C . LEU B 1 192 ? 26.51900 53.78700 -40.04900 1.000 51.62000 178 LEU B C 1
ATOM 3365 O O . LEU B 1 192 ? 25.92400 53.68500 -41.12800 1.000 52.19000 178 LEU B O 1
ATOM 3370 N N . CYS B 1 193 ? 26.10800 54.61600 -39.08600 1.000 48.44000 179 CYS B N 1
ATOM 3371 C CA . CYS B 1 193 ? 25.02100 55.55400 -39.35900 1.000 49.07000 179 CYS B CA 1
ATOM 3372 C C . CYS B 1 193 ? 25.38400 56.48900 -40.50800 1.000 50.77000 179 CYS B C 1
ATOM 3373 O O . CYS B 1 193 ? 24.56600 56.73400 -41.40900 1.000 52.03000 179 CYS B O 1
ATOM 3376 N N . THR B 1 194 ? 26.61700 57.00700 -40.50400 1.000 46.37000 180 THR B N 1
ATOM 3377 C CA . THR B 1 194 ? 27.03500 57.86000 -41.61700 1.000 51.92000 180 THR B CA 1
ATOM 3378 C C . THR B 1 194 ? 27.03500 57.09000 -42.93800 1.000 48.38000 180 THR B C 1
ATOM 3379 O O . THR B 1 194 ? 26.66800 57.63400 -43.98900 1.000 49.45000 180 THR B O 1
ATOM 3383 N N . PHE B 1 195 ? 27.43800 55.81800 -42.90200 1.000 48.43000 181 PHE B N 1
ATOM 3384 C CA . PHE B 1 195 ? 27.43800 55.01300 -44.12000 1.000 53.13000 181 PHE B CA 1
ATOM 3385 C C . PHE B 1 195 ? 26.02400 54.80400 -44.64900 1.000 53.55000 181 PHE B C 1
ATOM 3386 O O . PHE B 1 195 ? 25.79000 54.86700 -45.86100 1.000 51.60000 181 PHE B O 1
ATOM 3394 N N . LEU B 1 196 ? 25.07300 54.52800 -43.75700 1.000 46.49000 182 LEU B N 1
ATOM 3395 C CA . LEU B 1 196 ? 23.69200 54.34800 -44.19000 1.000 51.10000 182 LEU B CA 1
ATOM 3396 C C . LEU B 1 196 ? 23.13500 55.63600 -44.78600 1.000 48.48000 182 LEU B C 1
ATOM 3397 O O . LEU B 1 196 ? 22.40000 55.60200 -45.78300 1.000 50.95000 182 LEU B O 1
ATOM 3402 N N . MET B 1 197 ? 23.48800 56.78300 -44.19800 1.000 45.00000 183 MET B N 1
ATOM 3403 C CA . MET B 1 197 ? 23.08300 58.05800 -44.78500 1.000 45.44000 183 MET B CA 1
ATOM 3404 C C . MET B 1 197 ? 23.65200 58.22300 -46.19300 1.000 54.33000 183 MET B C 1
ATOM 3405 O O . MET B 1 197 ? 22.94300 58.64700 -47.11600 1.000 58.09000 183 MET B O 1
ATOM 3410 N N . LYS B 1 198 ? 24.92900 57.87800 -46.38200 1.000 50.72000 184 LYS B N 1
ATOM 3411 C CA . LYS B 1 198 ? 25.52400 58.00100 -47.71200 1.000 51.33000 184 LYS B CA 1
ATOM 3412 C C . LYS B 1 198 ? 24.87700 57.03700 -48.70300 1.000 53.94000 184 LYS B C 1
ATOM 3413 O O . LYS B 1 198 ? 24.67400 57.38500 -49.87300 1.000 58.52000 184 LYS B O 1
ATOM 3419 N N . LEU B 1 199 ? 24.55200 55.82100 -48.25600 1.000 50.94000 185 LEU B N 1
ATOM 3420 C CA . LEU B 1 199 ? 23.85300 54.86700 -49.11400 1.000 53.21000 185 LEU B CA 1
ATOM 3421 C C . LEU B 1 199 ? 22.51800 55.43000 -49.57700 1.000 55.51000 185 LEU B C 1
ATOM 3422 O O . LEU B 1 199 ? 22.17500 55.35600 -50.76400 1.000 55.04000 185 LEU B O 1
ATOM 3427 N N . ILE B 1 200 ? 21.74400 55.99000 -48.64400 1.000 53.09000 186 ILE B N 1
ATOM 3428 C CA . ILE B 1 200 ? 20.47800 56.61800 -49.01100 1.000 50.99000 186 ILE B CA 1
ATOM 3429 C C . ILE B 1 200 ? 20.71300 57.74800 -50.00600 1.000 56.36000 186 ILE B C 1
ATOM 3430 O O . ILE B 1 200 ? 19.93700 57.93500 -50.95100 1.000 63.71000 186 ILE B O 1
ATOM 3435 N N . GLY B 1 201 ? 21.79400 58.51000 -49.82100 1.000 53.21000 187 GLY B N 1
ATOM 3436 C CA . GLY B 1 201 ? 22.09100 59.60300 -50.73200 1.000 52.67000 187 GLY B CA 1
ATOM 3437 C C . GLY B 1 201 ? 22.47300 59.16600 -52.13300 1.000 62.02000 187 GLY B C 1
ATOM 3438 O O . GLY B 1 201 ? 22.31600 59.94600 -53.07900 1.000 61.57000 187 GLY B O 1
ATOM 3439 N N . TRP B 1 202 ? 22.96700 57.94100 -52.29000 1.000 54.54000 188 TRP B N 1
ATOM 3440 C CA . TRP B 1 202 ? 23.42100 57.46000 -53.59200 1.000 55.04000 188 TRP B CA 1
ATOM 3441 C C . TRP B 1 202 ? 22.26100 56.96200 -54.45000 1.000 64.65000 188 TRP B C 1
ATOM 3442 O O . TRP B 1 202 ? 21.11600 56.91200 -53.99900 1.000 66.23000 188 TRP B O 1
ATOM 3453 N N . GLN B 1 217 ? 15.98700 49.73100 -60.76700 1.000 99.81000 203 GLN B N 1
ATOM 3454 C CA . GLN B 1 217 ? 15.97800 48.36000 -61.27200 1.000 96.88000 203 GLN B CA 1
ATOM 3455 C C . GLN B 1 217 ? 16.23100 47.34200 -60.15300 1.000 101.41000 203 GLN B C 1
ATOM 3456 O O . GLN B 1 217 ? 15.73100 47.50700 -59.04000 1.000 106.69000 203 GLN B O 1
ATOM 3462 N N . GLU B 1 218 ? 16.98600 46.27800 -60.45200 1.000 93.81000 204 GLU B N 1
ATOM 3463 C CA . GLU B 1 218 ? 17.33300 45.29700 -59.42600 1.000 91.66000 204 GLU B CA 1
ATOM 3464 C C . GLU B 1 218 ? 18.46300 45.79000 -58.53000 1.000 92.84000 204 GLU B C 1
ATOM 3465 O O . GLU B 1 218 ? 18.59000 45.33000 -57.38900 1.000 83.49000 204 GLU B O 1
ATOM 3471 N N . HIS B 1 219 ? 19.29700 46.69900 -59.04500 1.000 96.37000 205 HIS B N 1
ATOM 3472 C CA . HIS B 1 219 ? 20.28200 47.40200 -58.22600 1.000 82.42000 205 HIS B CA 1
ATOM 3473 C C . HIS B 1 219 ? 19.61300 48.03400 -57.00500 1.000 84.93000 205 HIS B C 1
ATOM 3474 O O . HIS B 1 219 ? 20.08200 47.89200 -55.86300 1.000 87.73000 205 HIS B O 1
ATOM 3481 N N . ALA B 1 220 ? 18.48300 48.70800 -57.23800 1.000 83.52000 206 ALA B N 1
ATOM 3482 C CA . ALA B 1 220 ? 17.71700 49.30700 -56.15300 1.000 77.33000 206 ALA B CA 1
ATOM 3483 C C . ALA B 1 220 ? 17.22800 48.25600 -55.16700 1.000 73.55000 206 ALA B C 1
ATOM 3484 O O . ALA B 1 220 ? 17.28300 48.46900 -53.95300 1.000 68.21000 206 ALA B O 1
ATOM 3486 N N . ALA B 1 221 ? 16.73300 47.12100 -55.66700 1.000 68.12000 207 ALA B N 1
ATOM 3487 C CA . ALA B 1 221 ? 16.22600 46.08400 -54.77200 1.000 69.97000 207 ALA B CA 1
ATOM 3488 C C . ALA B 1 221 ? 17.33800 45.53600 -53.88600 1.000 65.45000 207 ALA B C 1
ATOM 3489 O O . ALA B 1 221 ? 17.14900 45.34200 -52.67800 1.000 56.76000 207 ALA B O 1
ATOM 3491 N N . LEU B 1 222 ? 18.50700 45.28300 -54.47600 1.000 62.47000 208 LEU B N 1
ATOM 3492 C CA . LEU B 1 222 ? 19.64200 44.78000 -53.70900 1.000 62.73000 208 LEU B CA 1
ATOM 3493 C C . LEU B 1 222 ? 20.02800 45.75800 -52.60700 1.000 59.68000 208 LEU B C 1
ATOM 3494 O O . LEU B 1 222 ? 20.16600 45.37800 -51.43300 1.000 57.78000 208 LEU B O 1
ATOM 3499 N N . ILE B 1 223 ? 20.18400 47.03600 -52.96600 1.000 51.09000 209 ILE B N 1
ATOM 3500 C CA . ILE B 1 223 ? 20.62800 48.01400 -51.97900 1.000 56.97000 209 ILE B CA 1
ATOM 3501 C C . ILE B 1 223 ? 19.55500 48.26000 -50.92400 1.000 59.11000 209 ILE B C 1
ATOM 3502 O O . ILE B 1 223 ? 19.87100 48.45500 -49.74500 1.000 56.46000 209 ILE B O 1
ATOM 3507 N N . ILE B 1 224 ? 18.27900 48.22400 -51.31100 1.000 60.04000 210 ILE B N 1
ATOM 3508 C CA . ILE B 1 224 ? 17.19900 48.44400 -50.35600 1.000 58.17000 210 ILE B CA 1
ATOM 3509 C C . ILE B 1 224 ? 17.13200 47.30000 -49.35400 1.000 50.29000 210 ILE B C 1
ATOM 3510 O O . ILE B 1 224 ? 16.97200 47.52400 -48.14800 1.000 53.84000 210 ILE B O 1
ATOM 3515 N N . ASP B 1 225 ? 17.25400 46.05800 -49.83200 1.000 51.15000 211 ASP B N 1
ATOM 3516 C CA . ASP B 1 225 ? 17.28500 44.91700 -48.92300 1.000 56.39000 211 ASP B CA 1
ATOM 3517 C C . ASP B 1 225 ? 18.45600 45.03100 -47.95200 1.000 57.68000 211 ASP B C 1
ATOM 3518 O O . ASP B 1 225 ? 18.30700 44.79300 -46.74300 1.000 52.84000 211 ASP B O 1
ATOM 3523 N N . PHE B 1 226 ? 19.62500 45.42600 -48.46600 1.000 57.25000 212 PHE B N 1
ATOM 3524 C CA . PHE B 1 226 ? 20.79700 45.60000 -47.61300 1.000 53.69000 212 PHE B CA 1
ATOM 3525 C C . PHE B 1 226 ? 20.55300 46.65600 -46.53500 1.000 55.31000 212 PHE B C 1
ATOM 3526 O O . PHE B 1 226 ? 20.76900 46.40400 -45.34200 1.000 50.37000 212 PHE B O 1
ATOM 3534 N N . ILE B 1 227 ? 20.11600 47.85000 -46.94500 1.000 53.66000 213 ILE B N 1
ATOM 3535 C CA . ILE B 1 227 ? 19.86900 48.93900 -46.00300 1.000 53.51000 213 ILE B CA 1
ATOM 3536 C C . ILE B 1 227 ? 18.84100 48.52600 -44.96100 1.000 54.65000 213 ILE B C 1
ATOM 3537 O O . ILE B 1 227 ? 19.01600 48.77800 -43.76100 1.000 53.33000 213 ILE B O 1
ATOM 3542 N N . THR B 1 228 ? 17.74800 47.89800 -45.40300 1.000 52.78000 214 THR B N 1
ATOM 3543 C CA . THR B 1 228 ? 16.70100 47.49200 -44.47500 1.000 50.95000 214 THR B CA 1
ATOM 3544 C C . THR B 1 228 ? 17.23400 46.51800 -43.43400 1.000 48.62000 214 THR B C 1
ATOM 3545 O O . THR B 1 228 ? 16.95800 46.67300 -42.24000 1.000 49.14000 214 THR B O 1
ATOM 3549 N N . HIS B 1 229 ? 18.02400 45.52600 -43.85600 1.000 51.97000 215 HIS B N 1
ATOM 3550 C CA . HIS B 1 229 ? 18.50600 44.53800 -42.89500 1.000 51.19000 215 HIS B CA 1
ATOM 3551 C C . HIS B 1 229 ? 19.56100 45.12500 -41.95900 1.000 47.96000 215 HIS B C 1
ATOM 3552 O O . HIS B 1 229 ? 19.60200 44.77700 -40.77300 1.000 50.10000 215 HIS B O 1
ATOM 3559 N N . VAL B 1 230 ? 20.41200 46.02800 -42.45700 1.000 45.78000 216 VAL B N 1
ATOM 3560 C CA . VAL B 1 230 ? 21.42200 46.64000 -41.59300 1.000 46.10000 216 VAL B CA 1
ATOM 3561 C C . VAL B 1 230 ? 20.75500 47.51800 -40.53700 1.000 52.17000 216 VAL B C 1
ATOM 3562 O O . VAL B 1 230 ? 21.08500 47.45800 -39.33700 1.000 51.27000 216 VAL B O 1
ATOM 3566 N N . LEU B 1 231 ? 19.79700 48.34400 -40.97100 1.000 52.56000 217 LEU B N 1
ATOM 3567 C CA . LEU B 1 231 ? 19.02000 49.13800 -40.02800 1.000 47.62000 217 LEU B CA 1
ATOM 3568 C C . LEU B 1 231 ? 18.30900 48.25000 -39.01700 1.000 52.59000 217 LEU B C 1
ATOM 3569 O O . LEU B 1 231 ? 18.32500 48.53700 -37.81600 1.000 53.23000 217 LEU B O 1
ATOM 3574 N N . ASP B 1 232 ? 17.70100 47.15200 -39.48100 1.000 47.13000 218 ASP B N 1
ATOM 3575 C CA . ASP B 1 232 ? 17.01100 46.24200 -38.57100 1.000 45.59000 218 ASP B CA 1
ATOM 3576 C C . ASP B 1 232 ? 17.97100 45.62600 -37.56100 1.000 50.37000 218 ASP B C 1
ATOM 3577 O O . ASP B 1 232 ? 17.57800 45.32500 -36.42900 1.000 43.99000 218 ASP B O 1
ATOM 3582 N N . MET B 1 233 ? 19.22800 45.42600 -37.95600 1.000 51.31000 219 MET B N 1
ATOM 3583 C CA . MET B 1 233 ? 20.21500 44.87100 -37.03600 1.000 44.94000 219 MET B CA 1
ATOM 3584 C C . MET B 1 233 ? 20.59900 45.87400 -35.95200 1.000 47.73000 219 MET B C 1
ATOM 3585 O O . MET B 1 233 ? 20.83100 45.48800 -34.80000 1.000 49.74000 219 MET B O 1
ATOM 3590 N N . MET B 1 234 ? 20.68100 47.16100 -36.30400 1.000 44.54000 220 MET B N 1
ATOM 3591 C CA . MET B 1 234 ? 21.23600 48.15400 -35.37700 1.000 43.47000 220 MET B CA 1
ATOM 3592 C C . MET B 1 234 ? 20.60500 48.17000 -33.98000 1.000 47.77000 220 MET B C 1
ATOM 3593 O O . MET B 1 234 ? 21.36100 48.26500 -32.99800 1.000 47.45000 220 MET B O 1
ATOM 3598 N N . PRO B 1 235 ? 19.27600 48.11500 -33.80600 1.000 45.28000 221 PRO B N 1
ATOM 3599 C CA . PRO B 1 235 ? 18.73900 48.18500 -32.43200 1.000 47.79000 221 PRO B CA 1
ATOM 3600 C C . PRO B 1 235 ? 19.17200 47.03300 -31.54100 1.000 46.00000 221 PRO B C 1
ATOM 3601 O O . PRO B 1 235 ? 19.39700 47.23900 -30.34100 1.000 49.49000 221 PRO B O 1
ATOM 3605 N N . LYS B 1 236 ? 19.30200 45.82300 -32.09100 1.000 48.66000 222 LYS B N 1
ATOM 3606 C CA . LYS B 1 236 ? 19.79500 44.70400 -31.29100 1.000 46.75000 222 LYS B CA 1
ATOM 3607 C C . LYS B 1 236 ? 21.22800 44.95000 -30.83100 1.000 46.75000 222 LYS B C 1
ATOM 3608 O O . LYS B 1 236 ? 21.58100 44.65600 -29.68100 1.000 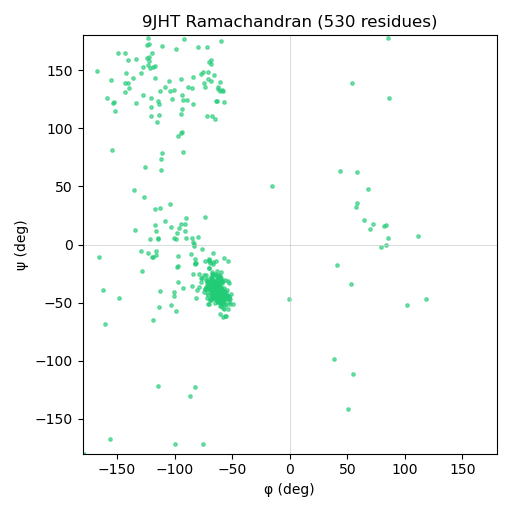47.74000 222 LYS B O 1
ATOM 3614 N N . ALA B 1 237 ? 22.06700 45.49800 -31.71400 1.000 44.81000 223 ALA B N 1
ATOM 3615 C CA . ALA B 1 237 ? 23.44300 45.80000 -31.33400 1.000 48.87000 223 ALA B CA 1
ATOM 3616 C C . ALA B 1 237 ? 23.49400 46.90900 -30.29000 1.000 47.01000 223 ALA B C 1
ATOM 3617 O O . ALA B 1 237 ? 24.33500 46.87900 -29.38500 1.000 49.04000 223 ALA B O 1
ATOM 3619 N N . ILE B 1 238 ? 22.60200 47.89500 -30.40100 1.000 46.52000 224 ILE B N 1
ATOM 3620 C CA . ILE B 1 238 ? 22.50100 48.92500 -29.37000 1.000 46.77000 224 ILE B CA 1
ATOM 3621 C C . ILE B 1 238 ? 22.14100 48.29700 -28.03000 1.000 47.33000 224 ILE B C 1
ATOM 3622 O O . ILE B 1 238 ? 22.71100 48.64400 -26.98500 1.000 49.12000 224 ILE B O 1
ATOM 3627 N N . TYR B 1 239 ? 21.19100 47.35900 -28.04400 1.000 47.62000 225 TYR B N 1
ATOM 3628 C CA . TYR B 1 239 ? 20.79700 46.67700 -26.81700 1.000 48.18000 225 TYR B CA 1
ATOM 3629 C C . TYR B 1 239 ? 21.96900 45.91000 -26.21600 1.000 48.94000 225 TYR B C 1
ATOM 3630 O O . TYR B 1 239 ? 22.15600 45.90000 -24.99300 1.000 44.32000 225 TYR B O 1
ATOM 3639 N N . ILE B 1 240 ? 22.77500 45.26900 -27.06500 1.000 46.76000 226 ILE B N 1
ATOM 3640 C CA . ILE B 1 240 ? 23.94400 44.53500 -26.57900 1.000 46.50000 226 ILE B CA 1
ATOM 3641 C C . ILE B 1 240 ? 24.95800 45.49000 -25.95400 1.000 47.07000 226 ILE B C 1
ATOM 3642 O O . ILE B 1 240 ? 25.53200 45.21100 -24.88900 1.000 47.16000 226 ILE B O 1
ATOM 3647 N N . GLU B 1 241 ? 25.20000 46.62200 -26.61600 1.000 44.89000 227 GLU B N 1
ATOM 3648 C CA . GLU B 1 241 ? 26.05900 47.66900 -26.06500 1.000 44.29000 227 GLU B CA 1
ATOM 3649 C C . GLU B 1 241 ? 25.60500 48.07400 -24.66100 1.000 48.82000 227 GLU B C 1
ATOM 3650 O O . GLU B 1 241 ? 26.40200 48.11700 -23.70600 1.000 45.70000 227 GLU B O 1
ATOM 3656 N N . SER B 1 242 ? 24.30600 48.35400 -24.51600 1.000 47.34000 228 SER B N 1
ATOM 3657 C CA . SER B 1 242 ? 23.78300 48.77900 -23.22100 1.000 47.67000 228 SER B CA 1
ATOM 3658 C C . SER B 1 242 ? 23.87500 47.66700 -22.18200 1.000 49.51000 228 SER B C 1
ATOM 3659 O O . SER B 1 242 ? 24.09000 47.94000 -20.99500 1.000 47.66000 228 SER B O 1
ATOM 3662 N N . THR B 1 243 ? 23.72000 46.41000 -22.60300 1.000 46.35000 229 THR B N 1
ATOM 3663 C CA . THR B 1 243 ? 23.86300 45.30400 -21.66100 1.000 46.26000 229 THR B CA 1
ATOM 3664 C C . THR B 1 243 ? 25.30300 45.18100 -21.16600 1.000 49.20000 229 THR B C 1
ATOM 3665 O O . THR B 1 243 ? 25.53500 44.84000 -20.00100 1.000 50.11000 229 THR B O 1
ATOM 3669 N N . LEU B 1 244 ? 26.28300 45.46300 -22.03000 1.000 48.70000 230 LEU B N 1
ATOM 3670 C CA . LEU B 1 244 ? 27.67000 45.52000 -21.56500 1.000 51.11000 230 LEU B CA 1
ATOM 3671 C C . LEU B 1 244 ? 27.84300 46.60900 -20.51000 1.000 46.99000 230 LEU B C 1
ATOM 3672 O O . LEU B 1 244 ? 28.48100 46.39600 -19.46500 1.000 46.80000 230 LEU B O 1
ATOM 3677 N N . TYR B 1 245 ? 27.27400 47.79000 -20.77400 1.000 45.81000 231 TYR B N 1
ATOM 3678 C CA . TYR B 1 245 ? 27.28900 48.85100 -19.76500 1.000 49.22000 231 TYR B CA 1
ATOM 3679 C C . TYR B 1 245 ? 26.69600 48.37000 -18.44300 1.000 48.15000 231 TYR B C 1
ATOM 3680 O O . TYR B 1 245 ? 27.23700 48.65300 -17.36600 1.000 49.49000 231 TYR B O 1
ATOM 3689 N N . THR B 1 246 ? 25.57800 47.64600 -18.51000 1.000 44.32000 232 THR B N 1
ATOM 3690 C CA . THR B 1 246 ? 24.95300 47.10900 -17.30400 1.000 51.30000 232 THR B CA 1
ATOM 3691 C C . THR B 1 246 ? 25.88200 46.13900 -16.57900 1.000 52.46000 232 THR B C 1
ATOM 3692 O O . THR B 1 246 ? 26.01000 46.19200 -15.35000 1.000 51.39000 232 THR B O 1
ATOM 3696 N N . ARG B 1 247 ? 26.54600 45.25600 -17.33000 1.000 55.10000 233 ARG B N 1
ATOM 3697 C CA . ARG B 1 247 ? 27.48200 44.30900 -16.73200 1.000 53.31000 233 ARG B CA 1
ATOM 3698 C C . ARG B 1 247 ? 28.63600 45.01800 -16.04500 1.000 46.91000 233 ARG B C 1
ATOM 3699 O O . ARG B 1 247 ? 29.24100 44.45800 -15.12700 1.000 54.72000 233 ARG B O 1
ATOM 3707 N N . LEU B 1 248 ? 28.96700 46.23600 -16.47700 1.000 46.23000 234 LEU B N 1
ATOM 3708 C CA . LEU B 1 248 ? 29.99900 47.00100 -15.78300 1.000 44.63000 234 LEU B CA 1
ATOM 3709 C C . LEU B 1 248 ? 29.47200 47.76300 -14.57200 1.000 46.80000 234 LEU B C 1
ATOM 3710 O O . LEU B 1 248 ? 30.24700 48.47200 -13.92400 1.000 48.41000 234 LEU B O 1
ATOM 3715 N N . GLY B 1 249 ? 28.18900 47.64100 -14.24500 1.000 46.94000 235 GLY B N 1
ATOM 3716 C CA . GLY B 1 249 ? 27.63000 48.38600 -13.13700 1.000 46.02000 235 GLY B CA 1
ATOM 3717 C C . GLY B 1 249 ? 27.24000 49.81400 -13.44700 1.000 53.81000 235 GLY B C 1
ATOM 3718 O O . GLY B 1 249 ? 27.02800 50.59300 -12.51200 1.000 50.72000 235 GLY B O 1
ATOM 3719 N N . HIS B 1 250 ? 27.12700 50.18400 -14.72300 1.000 51.62000 236 HIS B N 1
ATOM 3720 C CA . HIS B 1 250 ? 26.74400 51.53700 -15.12700 1.000 50.24000 236 HIS B CA 1
ATOM 3721 C C . HIS B 1 250 ? 25.35200 51.48000 -15.75900 1.000 50.54000 236 HIS B C 1
ATOM 3722 O O . HIS B 1 250 ? 25.19100 51.52000 -16.98200 1.000 48.08000 236 HIS B O 1
ATOM 3729 N N . TYR B 1 251 ? 24.33300 51.40000 -14.89800 1.000 46.59000 237 TYR B N 1
ATOM 3730 C CA . TYR B 1 251 ? 22.95600 51.22500 -15.35600 1.000 48.46000 237 TYR B CA 1
ATOM 3731 C C . TYR B 1 251 ? 22.38000 52.51300 -15.94100 1.000 45.82000 237 TYR B C 1
ATOM 3732 O O . TYR B 1 251 ? 21.67400 52.47800 -16.96100 1.000 47.82000 237 TYR B O 1
ATOM 3741 N N . HIS B 1 252 ? 22.66500 53.65600 -15.31200 1.000 48.29000 238 HIS B N 1
ATOM 3742 C CA . HIS B 1 252 ? 22.18400 54.92800 -15.84400 1.000 46.95000 238 HIS B CA 1
ATOM 3743 C C . HIS B 1 252 ? 22.84900 55.24800 -17.17600 1.000 51.22000 238 HIS B C 1
ATOM 3744 O O . HIS B 1 252 ? 22.20300 55.77200 -18.09700 1.000 51.01000 238 HIS B O 1
ATOM 3751 N N . HIS B 1 253 ? 24.14600 54.94600 -17.29200 1.000 50.62000 239 HIS B N 1
ATOM 3752 C CA . HIS B 1 253 ? 24.81400 55.03900 -18.58400 1.000 51.56000 239 HIS B CA 1
ATOM 3753 C C . HIS B 1 253 ? 24.09100 54.20600 -19.63000 1.000 44.12000 239 HIS B C 1
ATOM 3754 O O . HIS B 1 253 ? 23.88700 54.66100 -20.75700 1.000 50.04000 239 HIS B O 1
ATOM 3761 N N . ALA B 1 254 ? 23.69500 52.98300 -19.27200 1.000 46.72000 240 ALA B N 1
ATOM 3762 C CA . ALA B 1 254 ? 23.04100 52.09900 -20.23000 1.000 45.27000 240 ALA B CA 1
ATOM 3763 C C . ALA B 1 254 ? 21.72200 52.69200 -20.71400 1.000 54.16000 240 ALA B C 1
ATOM 3764 O O . ALA B 1 254 ? 21.44200 52.72000 -21.92200 1.000 49.88000 240 ALA B O 1
ATOM 3766 N N . ASP B 1 255 ? 20.89600 53.17600 -19.78000 1.000 46.50000 241 ASP B N 1
ATOM 3767 C CA . ASP B 1 255 ? 19.61500 53.76500 -20.17100 1.000 51.87000 241 ASP B CA 1
ATOM 3768 C C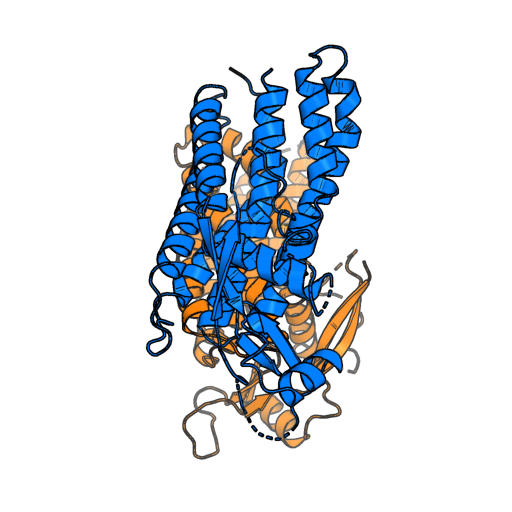 . ASP B 1 255 ? 19.81500 54.98700 -21.06700 1.000 50.15000 241 ASP B C 1
ATOM 3769 O O . ASP B 1 255 ? 19.16000 55.12900 -22.11300 1.000 50.81000 241 ASP B O 1
ATOM 3774 N N . THR B 1 256 ? 20.73800 55.87600 -20.68500 1.000 45.96000 242 THR B N 1
ATOM 3775 C CA . THR B 1 256 ? 20.93800 57.09300 -21.46500 1.000 48.55000 242 THR B CA 1
ATOM 3776 C C . THR B 1 256 ? 21.55600 56.79600 -22.82800 1.000 54.63000 242 THR B C 1
ATOM 3777 O O . THR B 1 256 ? 21.24800 57.48000 -23.81400 1.000 54.61000 242 THR B O 1
ATOM 3781 N N . LEU B 1 257 ? 22.41500 55.77800 -22.90800 1.000 47.98000 243 LEU B N 1
ATOM 3782 C CA . LEU B 1 257 ? 23.00500 55.40700 -24.18700 1.000 53.01000 243 LEU B CA 1
ATOM 3783 C C . LEU B 1 257 ? 21.95500 54.82300 -25.11700 1.000 47.32000 243 LEU B C 1
ATOM 3784 O O . LEU B 1 257 ? 21.95500 55.11500 -26.31800 1.000 45.45000 243 LEU B O 1
ATOM 3789 N N . VAL B 1 258 ? 21.06200 53.98100 -24.58900 1.000 44.85000 244 VAL B N 1
ATOM 3790 C CA . VAL B 1 258 ? 19.93300 53.53000 -25.39500 1.000 48.71000 244 VAL B CA 1
ATOM 3791 C C . VAL B 1 258 ? 19.17700 54.72800 -25.95000 1.000 53.71000 244 VAL B C 1
ATOM 3792 O O . VAL B 1 258 ? 18.87700 54.78700 -27.14700 1.000 50.98000 244 VAL B O 1
ATOM 3796 N N . GLU B 1 259 ? 18.91000 55.72600 -25.09900 1.000 49.33000 245 GLU B N 1
ATOM 3797 C CA . GLU B 1 259 ? 18.20700 56.92200 -25.56600 1.000 55.26000 245 GLU B CA 1
ATOM 3798 C C . GLU B 1 259 ? 18.94300 57.59100 -26.72900 1.000 49.44000 245 GLU B C 1
ATOM 3799 O O . GLU B 1 259 ? 18.37300 57.80100 -27.80600 1.000 49.11000 245 GLU B O 1
ATOM 3805 N N . THR B 1 260 ? 20.22000 57.93100 -26.52900 1.000 52.74000 246 THR B N 1
ATOM 3806 C CA . THR B 1 260 ? 20.94200 58.73600 -27.52000 1.000 49.42000 246 THR B CA 1
ATOM 3807 C C . THR B 1 260 ? 21.19100 57.95500 -28.81200 1.000 49.49000 246 THR B C 1
ATOM 3808 O O . THR B 1 260 ? 20.96400 58.46700 -29.92300 1.000 53.71000 246 THR B O 1
ATOM 3812 N N . ALA B 1 261 ? 21.67600 56.71600 -28.68800 1.000 48.98000 247 ALA B N 1
ATOM 3813 C CA . ALA B 1 261 ? 21.91900 55.89500 -29.86600 1.000 49.86000 247 ALA B CA 1
ATOM 3814 C C . ALA B 1 261 ? 20.62400 55.61300 -30.61500 1.000 52.04000 247 ALA B C 1
ATOM 3815 O O . ALA B 1 261 ? 20.61300 55.58300 -31.85300 1.000 44.25000 247 ALA B O 1
ATOM 3817 N N . GLY B 1 262 ? 19.51600 55.42300 -29.88800 1.000 47.24000 248 GLY B N 1
ATOM 3818 C CA . GLY B 1 262 ? 18.23800 55.24000 -30.54400 1.000 45.16000 248 GLY B CA 1
ATO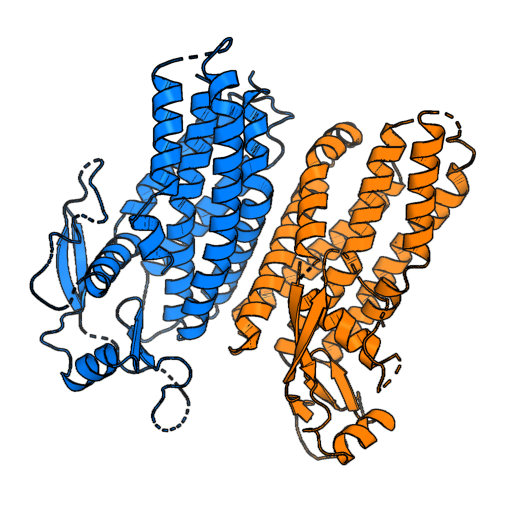M 3819 C C . GLY B 1 262 ? 17.75600 56.48400 -31.25200 1.000 47.67000 248 GLY B C 1
ATOM 3820 O O . GLY B 1 262 ? 17.12700 56.38900 -32.30600 1.000 50.52000 248 GLY B O 1
ATOM 3821 N N . ALA B 1 263 ? 18.04200 57.66400 -30.69800 1.000 44.48000 249 ALA B N 1
ATOM 3822 C CA . ALA B 1 263 ? 17.69900 58.89400 -31.40700 1.000 47.69000 249 ALA B CA 1
ATOM 3823 C C . ALA B 1 263 ? 18.46200 58.99400 -32.72200 1.000 51.93000 249 ALA B C 1
ATOM 3824 O O . ALA B 1 263 ? 17.89200 59.36600 -33.75600 1.000 55.80000 249 ALA B O 1
ATOM 3826 N N . LYS B 1 264 ? 19.75400 58.65700 -32.70400 1.000 52.53000 250 LYS B N 1
ATOM 3827 C CA . LYS B 1 264 ? 20.53000 58.68900 -33.94300 1.000 49.44000 250 LYS B CA 1
ATOM 3828 C C . LYS B 1 264 ? 19.99900 57.66600 -34.94900 1.000 51.02000 250 LYS B C 1
ATOM 3829 O O . LYS B 1 264 ? 19.85800 57.95800 -36.15300 1.000 52.46000 250 LYS B O 1
ATOM 3835 N N . TYR B 1 265 ? 19.68900 56.46000 -34.46600 1.000 47.67000 251 TYR B N 1
ATOM 3836 C CA . TYR B 1 265 ? 19.09000 55.43900 -35.31900 1.000 45.87000 251 TYR B CA 1
ATOM 3837 C C . TYR B 1 265 ? 17.77100 55.91700 -35.91200 1.000 53.38000 251 TYR B C 1
ATOM 3838 O O . TYR B 1 265 ? 17.48500 55.66900 -37.08800 1.000 49.33000 251 TYR B O 1
ATOM 3847 N N . THR B 1 266 ? 16.96000 56.61400 -35.11300 1.000 52.98000 252 THR B N 1
ATOM 3848 C CA . THR B 1 266 ? 15.66900 57.10400 -35.58200 1.000 53.89000 252 THR B CA 1
ATOM 3849 C C . THR B 1 266 ? 15.84000 58.19000 -36.63500 1.000 52.46000 252 THR B C 1
ATOM 3850 O O . THR B 1 266 ? 15.05200 58.27000 -37.58300 1.000 54.41000 252 THR B O 1
ATOM 3854 N N . ALA B 1 267 ? 16.85600 59.04100 -36.48100 1.000 49.01000 253 ALA B N 1
ATOM 3855 C CA . ALA B 1 267 ? 17.14900 60.02400 -37.52100 1.000 51.05000 253 ALA B CA 1
ATOM 3856 C C . ALA B 1 267 ? 17.46500 59.33200 -38.84300 1.000 51.33000 253 ALA B C 1
ATOM 3857 O O . ALA B 1 267 ? 16.95000 59.71800 -39.90600 1.000 57.31000 253 ALA B O 1
ATOM 3859 N N . VAL B 1 268 ? 18.29600 58.28600 -38.79200 1.000 49.74000 254 VAL B N 1
ATOM 3860 C CA . VAL B 1 268 ? 18.60200 57.54600 -40.01900 1.000 52.25000 254 VAL B CA 1
ATOM 3861 C C . VAL B 1 268 ? 17.34400 56.88300 -40.57900 1.000 53.15000 254 VAL B C 1
ATOM 3862 O O . VAL B 1 268 ? 17.11100 56.87000 -41.79700 1.000 52.97000 254 VAL B O 1
ATOM 3866 N N . LEU B 1 269 ? 16.51000 56.33000 -39.69800 1.000 55.01000 255 LEU B N 1
ATOM 3867 C CA . LEU B 1 269 ? 15.29700 55.64600 -40.13700 1.000 55.71000 255 LEU B CA 1
ATOM 3868 C C . LEU B 1 269 ? 14.34000 56.61200 -40.82500 1.000 56.41000 255 LEU B C 1
ATOM 3869 O O . LEU B 1 269 ? 13.70500 56.26600 -41.82800 1.000 51.75000 255 LEU B O 1
ATOM 3874 N N . GLN B 1 270 ? 14.22800 57.83200 -40.30000 1.000 49.31000 256 GLN B N 1
ATOM 3875 C CA . GLN B 1 270 ? 13.36000 58.82500 -40.91900 1.000 58.30000 256 GLN B CA 1
ATOM 3876 C C . GLN B 1 270 ? 13.92300 59.31100 -42.25000 1.000 59.63000 256 GLN B C 1
ATOM 3877 O O . GLN B 1 270 ? 13.15300 59.60700 -43.17400 1.000 56.96000 256 GLN B O 1
ATOM 3883 N N . ALA B 1 271 ? 15.25100 59.38100 -42.38400 1.000 53.32000 257 ALA B N 1
ATOM 3884 C CA . ALA B 1 271 ? 15.81800 59.64600 -43.70700 1.000 59.02000 257 ALA B CA 1
ATOM 3885 C C . ALA B 1 271 ? 15.44300 58.54100 -44.69300 1.000 57.63000 257 ALA B C 1
ATOM 3886 O O . ALA B 1 271 ? 15.08300 58.81500 -45.84800 1.000 57.83000 257 ALA B O 1
ATOM 3888 N N . TYR B 1 272 ? 15.52000 57.28500 -44.24600 1.000 55.64000 258 TYR B N 1
ATOM 3889 C CA . TYR B 1 272 ? 15.12300 56.16000 -45.09100 1.000 52.86000 258 TYR B CA 1
ATOM 3890 C C . TYR B 1 272 ? 13.65500 56.26000 -45.48900 1.000 54.41000 258 TYR B C 1
ATOM 3891 O O . TYR B 1 272 ? 13.29400 55.99200 -46.64100 1.000 56.27000 258 TYR B O 1
ATOM 3900 N N . ARG B 1 273 ? 12.79400 56.62800 -44.53900 1.000 57.72000 259 ARG B N 1
ATOM 3901 C CA . ARG B 1 273 ? 11.37000 56.78200 -44.82700 1.000 56.55000 259 ARG B CA 1
ATOM 3902 C C . ARG B 1 273 ? 11.13000 57.87800 -45.85700 1.000 55.62000 259 ARG B C 1
ATOM 3903 O O . ARG B 1 273 ? 10.34800 57.70200 -46.80000 1.000 56.77000 259 ARG B O 1
ATOM 3911 N N . GLY B 1 274 ? 11.78500 59.02700 -45.68200 1.000 57.80000 260 GLY B N 1
ATOM 3912 C CA . GLY B 1 274 ? 11.65400 60.09400 -46.65800 1.000 54.66000 260 GLY B CA 1
ATOM 3913 C C . GLY B 1 274 ? 12.10700 59.67200 -48.04200 1.000 66.56000 260 GLY B C 1
ATOM 3914 O O . GLY B 1 274 ? 11.49600 60.04500 -49.04600 1.000 64.01000 260 GLY B O 1
ATOM 3915 N N . TRP B 1 275 ? 13.18100 58.88200 -48.11700 1.000 61.46000 261 TRP B N 1
ATOM 3916 C CA . TRP B 1 275 ? 13.61500 58.38900 -49.42100 1.000 58.24000 261 TRP B CA 1
ATOM 3917 C C . TRP B 1 275 ? 12.59600 57.42800 -50.02200 1.000 59.26000 261 TRP B C 1
ATOM 3918 O O . TRP B 1 275 ? 12.29900 57.50300 -51.22000 1.000 60.08000 261 TRP B O 1
ATOM 3929 N N . ALA B 1 276 ? 12.05900 56.51300 -49.21000 1.000 56.81000 262 ALA B N 1
ATOM 3930 C CA . ALA B 1 276 ? 11.13400 55.51300 -49.73200 1.000 59.73000 262 ALA B CA 1
ATOM 3931 C C . ALA B 1 276 ? 9.82400 56.13900 -50.18300 1.000 64.93000 262 ALA B C 1
ATOM 3932 O O . ALA B 1 276 ? 9.20100 55.64800 -51.13100 1.000 62.30000 262 ALA B O 1
ATOM 3934 N N . ARG B 1 277 ? 9.39100 57.21300 -49.52100 1.000 64.37000 263 ARG B N 1
ATOM 3935 C CA . ARG B 1 277 ? 8.13100 57.84500 -49.89200 1.000 65.95000 263 ARG B CA 1
ATOM 3936 C C . ARG B 1 277 ? 8.24000 58.58700 -51.22000 1.000 66.65000 263 ARG B C 1
ATOM 3937 O O . ARG B 1 277 ? 7.25000 58.68700 -51.95400 1.000 72.18000 263 ARG B O 1
ATOM 3945 N N . ASP B 1 278 ? 9.42600 59.09500 -51.55600 1.000 67.33000 264 ASP B N 1
ATOM 3946 C CA . ASP B 1 278 ? 9.62300 59.88700 -52.76300 1.000 68.25000 264 ASP B CA 1
ATOM 3947 C C . ASP B 1 278 ? 10.20400 59.08200 -53.91900 1.000 65.45000 264 ASP B C 1
ATOM 3948 O O . ASP B 1 278 ? 10.50300 59.65900 -54.96800 1.000 72.27000 264 ASP B O 1
ATOM 3953 N N . SER B 1 279 ? 10.36900 57.76800 -53.75800 1.000 63.16000 265 SER B N 1
ATOM 3954 C CA . SER B 1 279 ? 10.96800 56.94200 -54.79700 1.000 68.13000 265 SER B CA 1
ATOM 3955 C C . SER B 1 279 ? 10.15000 55.71100 -55.15900 1.000 70.67000 265 SER B C 1
ATOM 3956 O O . SER B 1 279 ? 10.52700 55.00300 -56.09900 1.000 75.71000 265 SER B O 1
ATOM 3959 N N . TYR B 1 280 ? 9.05300 55.43500 -54.45400 1.000 66.45000 266 TYR B N 1
ATOM 3960 C CA . TYR B 1 280 ? 8.27600 54.23100 -54.72800 1.000 73.75000 266 TYR B CA 1
ATOM 3961 C C . TYR B 1 280 ? 7.64600 54.27400 -56.11500 1.000 84.52000 266 TYR B C 1
ATOM 3962 O O . TYR B 1 280 ? 7.64600 53.26900 -56.83600 1.000 84.92000 266 TYR B O 1
ATOM 3971 N N . ASP B 1 281 ? 7.11100 55.42800 -56.51200 1.000 83.62000 267 ASP B N 1
ATOM 3972 C CA . ASP B 1 281 ? 6.40400 55.51300 -57.78500 1.000 86.55000 267 ASP B CA 1
ATOM 3973 C C . ASP B 1 281 ? 7.35600 55.57700 -58.97400 1.000 85.37000 267 ASP B C 1
ATOM 3974 O O . ASP B 1 281 ? 7.02900 55.05800 -60.04700 1.000 91.52000 267 ASP B O 1
ATOM 3979 N N . ASN B 1 282 ? 8.52700 56.18900 -58.81000 1.000 83.89000 268 ASN B N 1
ATOM 3980 C CA . ASN B 1 282 ? 9.49900 56.28500 -59.89400 1.000 83.26000 268 ASN B CA 1
ATOM 3981 C C . ASN B 1 282 ? 10.31500 55.01200 -60.08900 1.000 88.32000 268 ASN B C 1
ATOM 3982 O O . ASN B 1 282 ? 11.25100 55.01600 -60.89700 1.000 89.46000 268 ASN B O 1
ATOM 3987 N N . LEU B 1 283 ? 9.99300 53.93400 -59.37500 1.000 89.60000 269 LEU B N 1
ATOM 3988 C CA . LEU B 1 283 ? 10.68800 52.66600 -59.53400 1.000 91.69000 269 LEU B CA 1
ATOM 3989 C C . LEU B 1 283 ? 9.79100 51.55100 -60.05100 1.000 91.32000 269 LEU B C 1
ATOM 3990 O O . LEU B 1 283 ? 10.29000 50.45400 -60.32300 1.000 90.54000 269 LEU B O 1
ATOM 3995 N N . LEU B 1 284 ? 8.49200 51.79800 -60.18800 1.000 93.90000 270 LEU B N 1
ATOM 3996 C CA . LEU B 1 284 ? 7.56600 50.80500 -60.72000 1.000 100.06000 270 LEU B CA 1
ATOM 3997 C C . LEU B 1 284 ? 6.86700 51.33500 -61.96900 1.000 98.54000 270 LEU B C 1
ATOM 3998 O O . LEU B 1 284 ? 7.50900 51.88500 -62.86400 1.000 98.55000 270 LEU B O 1
ATOM 4003 N N . HIS B 1 291 ? 7.17800 41.27500 -62.91000 1.000 111.91000 277 HIS B N 1
ATOM 4004 C CA . HIS B 1 291 ? 8.45500 40.61700 -62.65600 1.000 111.35000 277 HIS B CA 1
ATOM 4005 C C . HIS B 1 291 ? 9.19000 41.27100 -61.48700 1.000 109.60000 277 HIS B C 1
ATOM 4006 O O . HIS B 1 291 ? 8.90200 40.98100 -60.32600 1.000 107.62000 277 HIS B O 1
ATOM 4013 N N . ASN B 1 292 ? 10.14400 42.15300 -61.79900 1.000 109.44000 278 ASN B N 1
ATOM 4014 C CA . ASN B 1 292 ? 10.87500 42.86700 -60.75800 1.000 102.94000 278 ASN B CA 1
ATOM 4015 C C . ASN B 1 292 ? 9.98800 43.83100 -59.98000 1.000 102.07000 278 ASN B C 1
ATOM 4016 O O . ASN B 1 292 ? 10.38000 44.27300 -58.89300 1.000 97.12000 278 ASN B O 1
ATOM 4021 N N . ASN B 1 293 ? 8.81000 44.16900 -60.51300 1.000 103.21000 279 ASN B N 1
ATOM 4022 C CA . ASN B 1 293 ? 7.88900 45.03900 -59.79000 1.000 96.96000 279 ASN B CA 1
ATOM 4023 C C . ASN B 1 293 ? 7.43300 44.39800 -58.48600 1.000 91.35000 279 ASN B C 1
ATOM 4024 O O . ASN B 1 293 ? 7.33600 45.07400 -57.45400 1.000 91.91000 279 ASN B O 1
ATOM 4029 N N . ARG B 1 294 ? 7.16100 43.09000 -58.50700 1.000 90.79000 280 ARG B N 1
ATOM 4030 C CA . ARG B 1 294 ? 6.78200 42.40000 -57.27800 1.000 95.03000 280 ARG B CA 1
ATOM 4031 C C . ARG B 1 294 ? 7.94500 42.36000 -56.29300 1.000 89.94000 280 ARG B C 1
ATOM 4032 O O . ARG B 1 294 ? 7.74800 42.46600 -55.07500 1.000 81.64000 280 ARG B O 1
ATOM 4040 N N . LEU B 1 295 ? 9.16700 42.21100 -56.80500 1.000 89.77000 281 LEU B N 1
ATOM 4041 C CA . LEU B 1 295 ? 10.34700 42.21900 -55.94500 1.000 86.32000 281 LEU B CA 1
ATOM 4042 C C . LEU B 1 295 ? 10.50100 43.56100 -55.23700 1.000 83.21000 281 LEU B C 1
ATOM 4043 O O . LEU B 1 295 ? 10.69000 43.61900 -54.01300 1.000 78.47000 281 LEU B O 1
ATOM 4048 N N . LEU B 1 296 ? 10.42100 44.65700 -55.99600 1.000 77.81000 282 LEU B N 1
ATOM 4049 C CA . LEU B 1 296 ? 10.50900 45.97900 -55.38800 1.000 75.44000 282 LEU B CA 1
ATOM 4050 C C . LEU B 1 296 ? 9.35500 46.23900 -54.42900 1.000 76.34000 282 LEU B C 1
ATOM 4051 O O . LEU B 1 296 ? 9.54600 46.90000 -53.40200 1.000 73.23000 282 LEU B O 1
ATOM 4056 N N . THR B 1 297 ? 8.15900 45.73300 -54.73800 1.000 78.57000 283 THR B N 1
ATOM 4057 C CA . THR B 1 297 ? 7.03100 45.90400 -53.83100 1.000 79.65000 283 THR B CA 1
ATOM 4058 C C . THR B 1 297 ? 7.27300 45.18200 -52.51200 1.000 71.83000 283 THR B C 1
ATOM 4059 O O . THR B 1 297 ? 6.97300 45.72100 -51.44200 1.000 70.39000 283 THR B O 1
ATOM 4063 N N . ASN B 1 298 ? 7.81300 43.96200 -52.56800 1.000 72.17000 284 ASN B N 1
ATOM 4064 C CA . ASN B 1 298 ? 8.17300 43.25800 -51.34000 1.000 78.37000 284 ASN B CA 1
ATOM 4065 C C . ASN B 1 298 ? 9.24000 44.01800 -50.56000 1.000 70.83000 284 ASN B C 1
ATOM 4066 O O . ASN B 1 298 ? 9.19000 44.08100 -49.32500 1.000 72.12000 284 ASN B O 1
ATOM 4071 N N . LYS B 1 299 ? 10.21200 44.60700 -51.26100 1.000 69.72000 285 LYS B N 1
ATOM 4072 C CA . LYS B 1 299 ? 11.25400 45.36700 -50.56900 1.000 68.32000 285 LYS B CA 1
ATOM 4073 C C . LYS B 1 299 ? 10.67600 46.59500 -49.87000 1.000 67.29000 285 LYS B C 1
ATOM 4074 O O . LYS B 1 299 ? 11.04600 46.90800 -48.73000 1.000 62.77000 285 LYS B O 1
ATOM 4080 N N . PHE B 1 300 ? 9.75100 47.29700 -50.53100 1.000 63.34000 286 PHE B N 1
ATOM 4081 C CA . PHE B 1 300 ? 9.12300 48.45800 -49.90400 1.000 64.79000 286 PHE B CA 1
ATOM 4082 C C . PHE B 1 300 ? 8.20900 48.05100 -48.75200 1.000 59.27000 286 PHE B C 1
ATOM 4083 O O . PHE B 1 300 ? 8.08700 48.78900 -47.76400 1.000 64.61000 286 PHE B O 1
ATOM 4091 N N . ASN B 1 301 ? 7.56900 46.88400 -48.84800 1.000 59.93000 287 ASN B N 1
ATOM 4092 C CA . ASN B 1 301 ? 6.79800 46.37400 -47.71800 1.000 63.22000 287 ASN B CA 1
ATOM 4093 C C . ASN B 1 301 ? 7.70500 46.05400 -46.53700 1.000 68.92000 287 ASN B C 1
ATOM 4094 O O . ASN B 1 301 ? 7.34000 46.29000 -45.37900 1.000 66.78000 287 ASN B O 1
ATOM 4099 N N . ASP B 1 302 ? 8.89700 45.51900 -46.81200 1.000 68.53000 288 ASP B N 1
ATOM 4100 C CA . ASP B 1 302 ? 9.87000 45.30100 -45.74600 1.000 63.90000 288 ASP B CA 1
ATOM 4101 C C . ASP B 1 302 ? 10.30000 46.62300 -45.12000 1.000 60.35000 288 ASP B C 1
ATOM 4102 O O . ASP B 1 302 ? 10.48200 46.71200 -43.89800 1.000 62.35000 288 ASP B O 1
ATOM 4107 N N . ILE B 1 303 ? 10.46900 47.65900 -45.94500 1.000 58.29000 289 ILE B N 1
ATOM 4108 C CA . ILE B 1 303 ? 10.78900 48.98600 -45.41800 1.000 58.58000 289 ILE B CA 1
ATOM 4109 C C . ILE B 1 303 ? 9.70400 49.44700 -44.45300 1.000 62.81000 289 ILE B C 1
ATOM 4110 O O . ILE B 1 303 ? 9.98700 49.88200 -43.32900 1.000 63.39000 289 ILE B O 1
ATOM 4115 N N . LYS B 1 304 ? 8.44300 49.36000 -44.88500 1.000 62.92000 290 LYS B N 1
ATOM 4116 C CA . LYS B 1 304 ? 7.34100 49.79300 -44.02900 1.000 65.89000 290 LYS B CA 1
ATOM 4117 C C . LYS B 1 304 ? 7.26200 48.97000 -42.74800 1.000 62.23000 290 LYS B C 1
ATOM 4118 O O . LYS B 1 304 ? 6.89600 49.50000 -41.69300 1.000 63.80000 290 LYS B O 1
ATOM 4124 N N . SER B 1 305 ? 7.58900 47.67700 -42.81800 1.000 58.05000 291 SER B N 1
ATOM 4125 C CA . SER B 1 305 ? 7.62400 46.86500 -41.60600 1.000 56.90000 291 SER B CA 1
ATOM 4126 C C . SER B 1 305 ? 8.71400 47.34400 -40.65400 1.000 57.69000 291 SER B C 1
ATOM 4127 O O . SER B 1 305 ? 8.50400 47.40400 -39.43700 1.000 59.05000 291 SER B O 1
ATOM 4130 N N . LEU B 1 306 ? 9.88700 47.68100 -41.19100 1.000 59.53000 292 LEU B N 1
ATOM 4131 C CA . LEU B 1 306 ? 10.96200 48.20400 -40.35300 1.000 56.88000 292 LEU B CA 1
ATOM 4132 C C . LEU B 1 306 ? 10.56800 49.53100 -39.71500 1.000 60.27000 292 LEU B C 1
ATOM 4133 O O . LEU B 1 306 ? 10.91700 49.80500 -38.56000 1.000 55.99000 292 LEU B O 1
ATOM 4138 N N . LEU B 1 307 ? 9.83200 50.36500 -40.45400 1.000 59.82000 293 LEU B N 1
ATOM 4139 C CA . LEU B 1 307 ? 9.45100 51.68200 -39.95200 1.000 64.55000 293 LEU B CA 1
ATOM 4140 C C . LEU B 1 307 ? 8.48500 51.59600 -38.77600 1.000 61.77000 293 LEU B C 1
ATOM 4141 O O . LEU B 1 307 ? 8.43100 52.51800 -37.95600 1.000 64.87000 293 LEU B O 1
ATOM 4146 N N . ASN B 1 308 ? 7.71700 50.51300 -38.67600 1.000 62.95000 294 ASN B N 1
ATOM 4147 C CA . ASN B 1 308 ? 6.77100 50.32200 -37.58300 1.000 66.73000 294 ASN B CA 1
ATOM 4148 C C . ASN B 1 308 ? 7.13700 49.10600 -36.73800 1.000 62.21000 294 ASN B C 1
ATOM 4149 O O . ASN B 1 308 ? 6.26400 48.44900 -36.16800 1.000 62.78000 294 ASN B O 1
ATOM 4154 N N . SER B 1 309 ? 8.42800 48.80100 -36.64800 1.000 58.37000 295 SER B N 1
ATOM 4155 C CA . SER B 1 309 ? 8.89400 47.61600 -35.93500 1.000 54.03000 295 SER B CA 1
ATOM 4156 C C . SER B 1 309 ? 8.63000 47.77400 -34.44200 1.000 58.10000 295 SER B C 1
ATOM 4157 O O . SER B 1 309 ? 9.26600 48.59700 -33.77500 1.000 56.44000 295 SER B O 1
ATOM 4160 N N . LEU B 1 310 ? 7.68900 46.98500 -33.91500 1.000 58.57000 296 LEU B N 1
ATOM 4161 C CA . LEU B 1 310 ? 7.45700 46.97000 -32.47400 1.000 62.94000 296 LEU B CA 1
ATOM 4162 C C . LEU B 1 310 ? 8.65900 46.40000 -31.73300 1.000 57.96000 296 LEU B C 1
ATOM 4163 O O . LEU B 1 310 ? 8.98400 46.84400 -30.62400 1.000 55.85000 296 LEU B O 1
ATOM 4168 N N . GLU B 1 311 ? 9.32500 45.41300 -32.33700 1.000 59.96000 297 GLU B N 1
ATOM 4169 C CA . GLU B 1 311 ? 10.51700 44.82000 -31.73900 1.000 56.93000 297 GLU B CA 1
ATOM 4170 C C . GLU B 1 311 ? 11.58000 45.87800 -31.47000 1.000 54.54000 297 GLU B C 1
ATOM 4171 O O . GLU B 1 311 ? 12.12600 45.96400 -30.36200 1.000 55.55000 297 GLU B O 1
ATOM 4177 N N . ASN B 1 312 ? 11.86900 46.71300 -32.47200 1.000 52.40000 298 ASN B N 1
ATOM 4178 C CA . ASN B 1 312 ? 12.90800 47.72400 -32.31000 1.000 55.93000 298 ASN B CA 1
ATOM 4179 C C . ASN B 1 312 ? 12.47900 48.83000 -31.35500 1.000 53.34000 298 ASN B C 1
ATOM 4180 O O . ASN B 1 312 ? 13.32200 49.39600 -30.65100 1.000 53.77000 298 ASN B O 1
ATOM 4185 N N . LYS B 1 313 ? 11.18300 49.15200 -31.31000 1.000 50.86000 299 LYS B N 1
ATOM 4186 C CA . LYS B 1 313 ? 10.71400 50.15800 -30.36200 1.000 54.10000 299 LYS B CA 1
ATOM 4187 C C . LYS B 1 313 ? 10.85800 49.66600 -28.92700 1.000 52.31000 299 LYS B C 1
ATOM 4188 O O . LYS B 1 313 ? 11.22900 50.43600 -28.03300 1.000 50.95000 299 LYS B O 1
ATOM 4194 N N . ILE B 1 314 ? 10.57700 48.38200 -28.69200 1.000 51.25000 300 ILE B N 1
ATOM 4195 C CA . ILE B 1 314 ? 10.78300 47.81400 -27.36400 1.000 49.94000 300 ILE B CA 1
ATOM 4196 C C . ILE B 1 314 ? 12.26500 47.79500 -27.01600 1.000 52.05000 300 ILE B C 1
ATOM 4197 O O . ILE B 1 314 ? 12.66100 48.18500 -25.91100 1.000 49.85000 300 ILE B O 1
ATOM 4202 N N . LEU B 1 315 ? 13.10900 47.34400 -27.95100 1.000 55.62000 301 LEU B N 1
ATOM 4203 C CA . LEU B 1 315 ? 14.54400 47.28000 -27.68600 1.000 49.88000 301 LEU B CA 1
ATOM 4204 C C . LEU B 1 315 ? 15.13100 48.65600 -27.40100 1.000 46.29000 301 LEU B C 1
ATOM 4205 O O . LEU B 1 315 ? 16.10700 48.77000 -26.65100 1.000 48.89000 301 LEU B O 1
ATOM 4210 N N . LEU B 1 316 ? 14.55500 49.70800 -27.97600 1.000 47.30000 302 LEU B N 1
ATOM 4211 C CA . LEU B 1 316 ? 15.06500 51.06100 -27.81200 1.000 45.13000 302 LEU B CA 1
ATOM 4212 C C . LEU B 1 316 ? 14.31600 51.84800 -26.74600 1.000 46.39000 302 LEU B C 1
ATOM 4213 O O . LEU B 1 316 ? 14.51700 53.06100 -26.63000 1.000 44.40000 302 LEU B O 1
ATOM 4218 N N . GLY B 1 317 ? 13.46600 51.18900 -25.96400 1.000 50.17000 303 GLY B N 1
ATOM 4219 C CA . GLY B 1 317 ? 12.70600 51.86500 -24.93100 1.000 54.21000 303 GLY B CA 1
ATOM 4220 C C . GLY B 1 317 ? 11.64600 52.79700 -25.48400 1.000 59.02000 303 GLY B C 1
ATOM 4221 O O . GLY B 1 317 ? 11.50200 53.92800 -25.02000 1.000 59.56000 303 GLY B O 1
#

B-factor: mean 64.8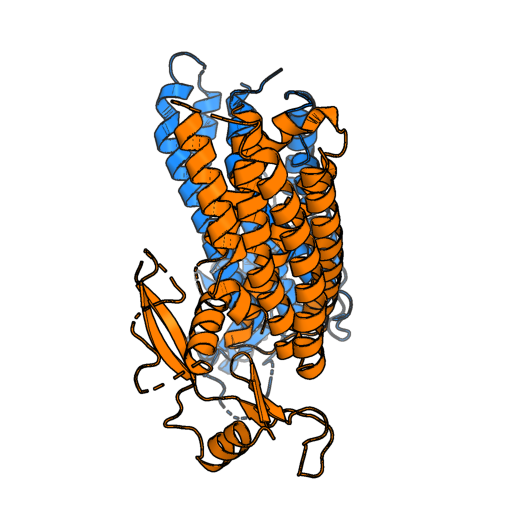, std 16.98, range [33.78, 131.96]

Sequence (534 aa):
IKTIMVPDWDKVDPEIIELIKSGHMRLREGIVYWSKGKKLDAGIVKHPFKEMTVDLSGVNVVLAKASAVKQAGLSTGIILGAIVIQTVYLSKKLEKIQASIDKIAVEIQTQNQLFYLEKLSSYIGSVMAAHELLGIYQEHDPIPEIVGPLLVTLAQQRNELCTFLMKLIGWIEQGNEHAALIIDFITHVLDMMPKAIYIESTLYTRLGHYHHADTLVETAGAKYTAVLQAYRGWARDSYDNLLTGSNRLLTNKFNDIKSLLNSLENKILLGTIKTIMVPDWDKVDPEIIELIKSGHMRLREGIVYWSKGKKLIDGAGSIVKHLPFKEMTVDLSVELSAAVKGLSTGIILGAIVIQTYLSKKLEKIQASIDKIAVEIQTQNQLFYLEKLSSYIGSVMAAHELLGIYQEHDPIPEIVGPLLVTLAQQRNELCTFLMKLIGWQEHAALIIDFITHVLDMMPKAIYIESTLYTRLGHYHHADTLVETAGAKYTAVLQAYRGWARDSYDNLLHNNRLLTNKFNDIKSLLNSLENKILLG

Nearest PDB structures (foldseek):
  5j5k-assembly1_A  TM=3.392E-01  e=1.242E+00  Aspergillus fumigatus Af293
  6rlz-assembly1_A  TM=3.178E-01  e=1.581E+00  Homo sapiens
  1yo7-assembly2_B  TM=4.104E-01  e=4.787E+00  Escherichia coli
  6bqt-assembly4_K  TM=2.564E-01  e=2.559E+00  Homo sapiens
  7exe-assembly1_A  TM=2.722E-01  e=5.531E+00  Mus musculus

Secondary structure (DSSP, 8-state):
-EEEEEE-GGGS-HHHHHHHHTTSEEESSS-EEEPTT--------B--EEEEEE----------S-------HHHHHHHHHHHHHHSSHHHHHHHHHHHHHHHHHTSB-HHHHTTHHHHHHHHHHHHHHHHHHHHS--TTS--HHHHHHHHHHHHHHHHHHHHHTGGGGGGGG-B--HHHHHHHHHHHHHHHHHHHHHHHHHHHHHTT-HHHHHHHHHHHHHHHHHHHHHHHHHHHHHHHHHSS---HHHHHHHHHHHHHHT-HHHHHHT-/-EEEEEEE-GGGS-HHHHHHHHTTSEEEETTEEEEPTT---SS-S--EEEEPPEEEEEEE-----------HHHHHHHHHHHHH--HHHHHHHHHHTHHHHHHHHGGGS-THHHHHHHHHHHHHHHHHHHHHHTTTS---HHHHHHHHHHHHHHHHHHHHHHHHHHH--HHHHHHHHHHHHHHHHHHHHHHHHHHHHHHTT-HHHHHHHHHHHHHHHHHHHHHHHHHHHTTSGGG--HHHHHHHHHHHHHHHHT-HHHHHHT-